Protein AF-A0A3N5QSE6-F1 (afdb_monomer_lite)

Foldseek 3Di:
DDDDDDDDDDDDDDDDPDDDDPPVVPPPDPVVPDDPPPPDDPVRVVVVVVPPPPPPVVVVVVVVVVVLVVVLVVLLVLLLVQLLLLLLLLLLLLVLLLFLLCQQLFNDPLLNCLSVVLLVVLLVLLLVVLLVCLVPDPLLQVLLVLLLQLLVLLLCLLVLSVVLNVCVVVDDPPDDPSVSSNVSSNSRRSRNSSSSSSNLNSSLSSSCVSDPDNVVSNVSSVVSSVNSNVCSNCCNLPPCCAPPNSLVSSLVSSLSSLVSSLVSNPPPPPSNCCSVCVSVVSVVLLVCLLDQALQNLLVVLLVVLCVVVVDDLDPVVVVVLVVQLVVCVVVVPPVSNVVSVVVVVVSVVVVVVSVVSSVVSSVVNVVSPVVCVSSVSYQDDPAWGWDQHSVHIWTWHWDDAPRDTWTFTDTSNDTDDTADPVCRVDDRDPVVVVVVVVVVVVQVVQFDKDKDADPDQDPDPCLQVQQDPQWDADRVRNMIIGGTDDDPVNVVSNVVSDDPPD

Radius of gyration: 41.84 Å; chains: 1; bounding box: 129×75×130 Å

Structure (mmCIF, N/CA/C/O backbone):
data_AF-A0A3N5QSE6-F1
#
_entry.id   AF-A0A3N5QSE6-F1
#
loop_
_atom_site.group_PDB
_atom_site.id
_atom_site.type_symbol
_atom_site.label_atom_id
_atom_site.label_alt_id
_atom_site.label_comp_id
_atom_site.label_asym_id
_atom_site.label_entity_id
_atom_site.label_seq_id
_atom_site.pdbx_PDB_ins_code
_atom_site.Cartn_x
_atom_site.Cartn_y
_atom_site.Cartn_z
_atom_site.occupancy
_atom_site.B_iso_or_equiv
_atom_site.auth_seq_id
_atom_site.auth_comp_id
_atom_site.auth_asym_id
_atom_site.auth_atom_id
_atom_site.pdbx_PDB_model_num
ATOM 1 N N . MET A 1 1 ? 66.262 17.463 -27.624 1.00 39.84 1 MET A N 1
ATOM 2 C CA . MET A 1 1 ? 66.529 16.613 -26.448 1.00 39.84 1 MET A CA 1
ATOM 3 C C . MET A 1 1 ? 65.336 16.752 -25.507 1.00 39.84 1 MET A C 1
ATOM 5 O O . MET A 1 1 ? 65.117 17.860 -25.044 1.00 39.84 1 MET A O 1
ATOM 9 N N . SER A 1 2 ? 64.504 15.746 -25.244 1.00 39.72 2 SER A N 1
ATOM 10 C CA . SER A 1 2 ? 64.454 14.387 -25.816 1.00 39.72 2 SER A CA 1
ATOM 11 C C . SER A 1 2 ? 63.151 13.674 -25.390 1.00 39.72 2 SER A C 1
ATOM 13 O O . SER A 1 2 ? 62.635 13.977 -24.319 1.00 39.72 2 SER A O 1
ATOM 15 N N . ASP A 1 3 ? 62.553 12.716 -26.110 1.00 41.38 3 ASP A N 1
ATOM 16 C CA . ASP A 1 3 ? 62.612 12.302 -27.533 1.00 41.38 3 ASP A CA 1
ATOM 17 C C . ASP A 1 3 ? 61.348 11.438 -27.845 1.00 41.38 3 ASP A C 1
ATOM 19 O O . ASP A 1 3 ? 60.659 11.027 -26.903 1.00 41.38 3 ASP A O 1
ATOM 23 N N . PRO A 1 4 ? 60.957 11.183 -29.117 1.00 46.50 4 PRO A N 1
ATOM 24 C CA . PRO A 1 4 ? 59.674 10.535 -29.425 1.00 46.50 4 PRO A CA 1
ATOM 25 C C . PRO A 1 4 ? 59.658 9.026 -29.113 1.00 46.50 4 PRO A C 1
ATOM 27 O O . PRO A 1 4 ? 60.618 8.304 -29.378 1.00 46.50 4 PRO A O 1
ATOM 30 N N . LYS A 1 5 ? 58.525 8.529 -28.592 1.00 44.81 5 LYS A N 1
ATOM 31 C CA . LYS A 1 5 ? 58.305 7.094 -28.321 1.00 44.81 5 LYS A CA 1
ATOM 32 C C . LYS A 1 5 ? 58.395 6.252 -29.610 1.00 44.81 5 LYS A C 1
ATOM 34 O O . LYS A 1 5 ? 57.848 6.673 -30.629 1.00 44.81 5 LYS A O 1
ATOM 39 N N . PRO A 1 6 ? 58.986 5.043 -29.565 1.00 43.66 6 PRO A N 1
ATOM 40 C CA . PRO A 1 6 ? 59.073 4.164 -30.729 1.00 43.66 6 PRO A CA 1
ATOM 41 C C . PRO A 1 6 ? 57.711 3.559 -31.101 1.00 43.66 6 PRO A C 1
ATOM 43 O O . PRO A 1 6 ? 56.907 3.208 -30.234 1.00 43.66 6 PRO A O 1
ATOM 46 N N . SER A 1 7 ? 57.475 3.390 -32.403 1.00 41.88 7 SER A N 1
ATOM 47 C CA . SER A 1 7 ? 56.316 2.670 -32.935 1.00 41.88 7 SER A CA 1
ATOM 48 C C . SER A 1 7 ? 56.419 1.175 -32.633 1.00 41.88 7 SER A C 1
ATOM 50 O O . SER A 1 7 ? 57.401 0.537 -33.014 1.00 41.88 7 SER A O 1
ATOM 52 N N . GLN A 1 8 ? 55.388 0.594 -32.019 1.00 43.91 8 GLN A N 1
ATOM 53 C CA . GLN A 1 8 ? 55.264 -0.860 -31.923 1.00 43.91 8 GLN A CA 1
ATOM 54 C C . GLN A 1 8 ? 54.813 -1.419 -33.277 1.00 43.91 8 GLN A C 1
ATOM 56 O O . GLN A 1 8 ? 53.689 -1.175 -33.714 1.00 43.91 8 GLN A O 1
ATOM 61 N N . SER A 1 9 ? 55.695 -2.158 -33.947 1.00 46.75 9 SER A N 1
ATOM 62 C CA . SER A 1 9 ? 55.334 -3.005 -35.083 1.00 46.75 9 SER A CA 1
ATOM 63 C C . SER A 1 9 ? 54.469 -4.189 -34.614 1.00 46.75 9 SER A C 1
ATOM 65 O O . SER A 1 9 ? 54.645 -4.668 -33.489 1.00 46.75 9 SER A O 1
ATOM 67 N N . PRO A 1 10 ? 53.523 -4.677 -35.440 1.00 48.22 10 PRO A N 1
ATOM 68 C CA . PRO A 1 10 ? 52.711 -5.839 -35.089 1.00 48.22 10 PRO A CA 1
ATOM 69 C C . PRO A 1 10 ? 53.579 -7.108 -34.971 1.00 48.22 10 PRO A C 1
ATOM 71 O O . PRO A 1 10 ? 54.617 -7.203 -35.633 1.00 48.22 10 PRO A O 1
ATOM 74 N N . PRO A 1 11 ? 53.171 -8.093 -34.148 1.00 51.19 11 PRO A N 1
ATOM 75 C CA . PRO A 1 11 ? 53.921 -9.333 -33.982 1.00 51.19 11 PRO A CA 1
ATOM 76 C C . PRO A 1 11 ? 53.969 -10.135 -35.295 1.00 51.19 11 PRO A C 1
ATOM 78 O O . PRO A 1 11 ? 53.001 -10.107 -36.061 1.00 51.19 11 PRO A O 1
ATOM 81 N N . PRO A 1 12 ? 55.062 -10.873 -35.563 1.00 50.38 12 PRO A N 1
ATOM 82 C CA . PRO A 1 12 ? 55.164 -11.702 -36.755 1.00 50.38 12 PRO A CA 1
ATOM 83 C C . PRO A 1 12 ? 54.136 -12.838 -36.719 1.00 50.38 12 PRO A C 1
ATOM 85 O O . PRO A 1 12 ? 53.950 -13.502 -35.698 1.00 50.38 12 PRO A O 1
ATOM 88 N N . THR A 1 13 ? 53.491 -13.082 -37.858 1.00 49.84 13 THR A N 1
ATOM 89 C CA . THR A 1 13 ? 52.605 -14.231 -38.061 1.00 49.84 13 THR A CA 1
ATOM 90 C C . THR A 1 13 ? 53.390 -15.530 -37.833 1.00 49.84 13 THR A C 1
ATOM 92 O O . THR A 1 13 ? 54.474 -15.668 -38.407 1.00 49.84 13 THR A O 1
ATOM 95 N N . PRO A 1 14 ? 52.887 -16.501 -37.046 1.00 45.59 14 PRO A N 1
ATOM 96 C CA . PRO A 1 14 ? 53.557 -17.788 -36.908 1.00 45.59 14 PRO A CA 1
ATOM 97 C C . PRO A 1 14 ? 53.593 -18.494 -38.268 1.00 45.59 14 PRO A C 1
ATOM 99 O O . PRO A 1 14 ? 52.551 -18.752 -38.872 1.00 45.59 14 PRO A O 1
ATOM 102 N N . GLN A 1 15 ? 54.797 -18.801 -38.755 1.00 49.00 15 GLN A N 1
ATOM 103 C CA . GLN A 1 15 ? 54.973 -19.648 -39.930 1.00 49.00 15 GLN A CA 1
ATOM 104 C C . GLN A 1 15 ? 54.554 -21.074 -39.560 1.00 49.00 15 GLN A C 1
ATOM 106 O O . GLN A 1 15 ? 55.178 -21.705 -38.708 1.00 49.00 15 GLN A O 1
ATOM 111 N N . SER A 1 16 ? 53.488 -21.577 -40.183 1.00 43.09 16 SER A N 1
ATOM 112 C CA . SER A 1 16 ? 53.079 -22.975 -40.054 1.00 43.09 16 SER A CA 1
ATOM 113 C C . SER A 1 16 ? 54.144 -23.877 -40.679 1.00 43.09 16 SER A C 1
ATOM 115 O O . SER A 1 16 ? 54.394 -23.783 -41.880 1.00 43.09 16 SER A O 1
ATOM 117 N N . SER A 1 17 ? 54.748 -24.754 -39.878 1.00 49.81 17 SER A N 1
ATOM 118 C CA . SER A 1 17 ? 55.766 -25.719 -40.316 1.00 49.81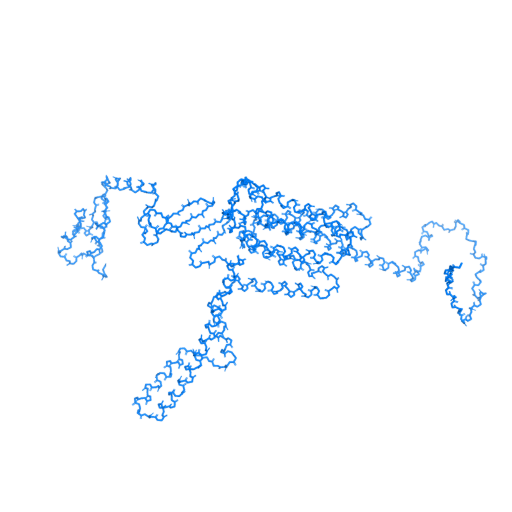 17 SER A CA 1
ATOM 119 C C . SER A 1 17 ? 55.188 -27.003 -40.928 1.00 49.81 17 SER A C 1
ATOM 121 O O . SER A 1 17 ? 55.932 -27.951 -41.168 1.00 49.81 17 SER A O 1
ATOM 123 N N . ASP A 1 18 ? 53.875 -27.057 -41.159 1.00 48.59 18 ASP A N 1
ATOM 124 C CA . ASP A 1 18 ? 53.234 -28.172 -41.852 1.00 48.59 18 ASP A CA 1
ATOM 125 C C . ASP A 1 18 ? 53.492 -28.068 -43.364 1.00 48.59 18 ASP A C 1
ATOM 127 O O . ASP A 1 18 ? 53.352 -26.979 -43.936 1.00 48.59 18 ASP A O 1
ATOM 131 N N . PRO A 1 19 ? 53.852 -29.171 -44.046 1.00 51.81 19 PRO A N 1
ATOM 132 C CA . PRO A 1 19 ? 54.042 -29.154 -45.489 1.00 51.81 19 PRO A CA 1
ATOM 133 C C . PRO A 1 19 ? 52.718 -28.804 -46.174 1.00 51.81 19 PRO A C 1
ATOM 135 O O . PRO A 1 19 ? 51.724 -29.516 -46.022 1.00 51.81 19 PRO A O 1
ATOM 138 N N . GLN A 1 20 ? 52.704 -27.720 -46.956 1.00 53.56 20 GLN A N 1
ATOM 139 C CA . GLN A 1 20 ? 51.555 -27.417 -47.806 1.00 53.56 20 GLN A CA 1
ATOM 140 C C . GLN A 1 20 ? 51.308 -28.610 -48.744 1.00 53.56 20 GLN A C 1
ATOM 142 O O . GLN A 1 20 ? 52.245 -29.037 -49.425 1.00 53.56 20 GLN A O 1
ATOM 147 N N . PRO A 1 21 ? 50.079 -29.159 -48.809 1.00 50.88 21 PRO A N 1
ATOM 148 C CA . PRO A 1 21 ? 49.764 -30.183 -49.793 1.00 50.88 21 PRO A CA 1
ATOM 149 C C . PRO A 1 21 ? 49.977 -29.599 -51.192 1.00 50.88 21 PRO A C 1
ATOM 151 O O . PRO A 1 21 ? 49.599 -28.455 -51.452 1.00 50.88 21 PRO A O 1
ATOM 154 N N . ALA A 1 22 ? 50.600 -30.377 -52.079 1.00 51.97 22 ALA A N 1
ATOM 155 C CA . ALA A 1 22 ? 50.935 -29.924 -53.423 1.00 51.97 22 ALA A CA 1
ATOM 156 C C . ALA A 1 22 ? 49.684 -29.383 -54.135 1.00 51.97 22 ALA A C 1
ATOM 158 O O . ALA A 1 22 ? 48.689 -30.098 -54.283 1.00 51.97 22 ALA A O 1
ATOM 159 N N . SER A 1 23 ? 49.750 -28.127 -54.592 1.00 52.69 23 SER A N 1
ATOM 160 C CA . SER A 1 23 ? 48.649 -27.407 -55.255 1.00 52.69 23 SER A CA 1
ATOM 161 C C . SER A 1 23 ? 48.040 -28.171 -56.430 1.00 52.69 23 SER A C 1
ATOM 163 O O . SER A 1 23 ? 46.868 -27.998 -56.762 1.00 52.69 23 SER A O 1
ATOM 165 N N . ASP A 1 24 ? 48.835 -29.047 -57.033 1.00 48.84 24 ASP A N 1
ATOM 166 C CA . ASP A 1 24 ? 48.536 -29.710 -58.291 1.00 48.84 24 ASP A CA 1
ATOM 167 C C . ASP A 1 24 ? 47.597 -30.916 -58.106 1.00 48.84 24 ASP A C 1
ATOM 169 O O . ASP A 1 24 ? 46.939 -31.328 -59.059 1.00 48.84 24 ASP A O 1
ATOM 173 N N . GLN A 1 25 ? 47.428 -31.430 -56.875 1.00 45.75 25 GLN A N 1
ATOM 174 C CA . GLN A 1 25 ? 46.405 -32.448 -56.574 1.00 45.75 25 GLN A CA 1
ATOM 175 C C . GLN A 1 25 ? 44.967 -31.902 -56.615 1.00 45.75 25 GLN A C 1
ATOM 177 O O . GLN A 1 25 ? 44.021 -32.686 -56.660 1.00 45.75 25 GLN A O 1
ATOM 182 N N . TYR A 1 26 ? 44.792 -30.576 -56.651 1.00 47.72 26 TYR A N 1
ATOM 183 C CA . TYR A 1 26 ? 43.496 -29.908 -56.817 1.00 47.72 26 TYR A CA 1
ATOM 184 C C . TYR A 1 26 ? 43.463 -29.011 -58.065 1.00 47.72 26 TYR A C 1
ATOM 186 O O . TYR A 1 26 ? 42.737 -28.015 -58.114 1.00 47.72 26 TYR A O 1
ATOM 194 N N . ALA A 1 27 ? 44.227 -29.375 -59.100 1.00 43.81 27 ALA A N 1
ATOM 195 C CA . ALA A 1 27 ? 44.160 -28.746 -60.413 1.00 43.81 27 ALA A CA 1
ATOM 196 C C . ALA A 1 27 ? 42.812 -29.048 -61.100 1.00 43.81 27 ALA A C 1
ATOM 198 O O . ALA A 1 27 ? 42.695 -29.956 -61.922 1.00 43.81 27 ALA A O 1
ATOM 199 N N . ILE A 1 28 ? 41.777 -28.266 -60.772 1.00 46.47 28 ILE A N 1
ATOM 200 C CA . ILE A 1 28 ? 40.503 -28.268 -61.502 1.00 46.47 28 ILE A CA 1
ATOM 201 C C . ILE A 1 28 ? 40.809 -27.900 -62.958 1.00 46.47 28 ILE A C 1
ATOM 203 O O . ILE A 1 28 ? 41.279 -26.790 -63.235 1.00 46.47 28 ILE A O 1
ATOM 207 N N . SER A 1 29 ? 40.548 -28.819 -63.889 1.00 41.47 29 SER A N 1
ATOM 208 C CA . SER A 1 29 ? 40.787 -28.584 -65.310 1.00 41.47 29 SER A CA 1
ATOM 209 C C . SER A 1 29 ? 39.996 -27.359 -65.780 1.00 41.47 29 SER A C 1
ATOM 211 O O . SER A 1 29 ? 38.781 -27.260 -65.602 1.00 41.47 29 SER A O 1
ATOM 213 N N . ARG A 1 30 ? 40.684 -26.389 -66.401 1.00 43.78 30 ARG A N 1
ATOM 214 C CA . ARG A 1 30 ? 40.038 -25.160 -66.909 1.00 43.78 30 ARG A CA 1
ATOM 215 C C . ARG A 1 30 ? 38.949 -25.440 -67.954 1.00 43.78 30 ARG A C 1
ATOM 217 O O . ARG A 1 30 ? 38.085 -24.593 -68.159 1.00 43.78 30 ARG A O 1
ATOM 224 N N . GLU A 1 31 ? 38.964 -26.623 -68.560 1.00 44.41 31 GLU A N 1
ATOM 225 C CA . GLU A 1 31 ? 37.984 -27.091 -69.542 1.00 44.41 31 GLU A CA 1
ATOM 226 C C . GLU A 1 31 ? 36.580 -27.311 -68.953 1.00 44.41 31 GLU A C 1
ATOM 228 O O . GLU A 1 31 ? 35.598 -27.196 -69.682 1.00 44.41 31 GLU A O 1
ATOM 233 N N . SER A 1 32 ? 36.432 -27.525 -67.637 1.00 43.84 32 SER A N 1
ATOM 234 C CA . SER A 1 32 ? 35.103 -27.703 -67.025 1.00 43.84 32 SER A CA 1
ATOM 235 C C . SER A 1 32 ? 34.324 -26.391 -66.825 1.00 43.84 32 SER A C 1
ATOM 237 O O . SER A 1 32 ? 33.212 -26.416 -66.296 1.00 43.84 32 SER A O 1
ATOM 239 N N . ARG A 1 33 ? 34.891 -25.232 -67.200 1.00 40.69 33 ARG A N 1
ATOM 240 C CA . ARG A 1 33 ? 34.294 -23.900 -66.975 1.00 40.69 33 ARG A CA 1
ATOM 241 C C . ARG A 1 33 ? 33.590 -23.318 -68.213 1.00 40.69 33 ARG A C 1
ATOM 243 O O . ARG A 1 33 ? 33.468 -22.103 -68.338 1.00 40.69 33 ARG A O 1
ATOM 250 N N . VAL A 1 34 ? 33.095 -24.179 -69.106 1.00 45.97 34 VAL A N 1
ATOM 251 C CA . VAL A 1 34 ? 32.201 -23.806 -70.219 1.00 45.97 34 VAL A CA 1
ATOM 252 C C . VAL A 1 34 ? 30.824 -24.443 -70.012 1.00 45.97 34 VAL A C 1
ATOM 254 O O . VAL A 1 34 ? 30.410 -25.361 -70.716 1.00 45.97 34 VAL A O 1
ATOM 257 N N . THR A 1 35 ? 30.083 -23.944 -69.023 1.00 49.81 35 THR A N 1
ATOM 258 C CA . THR A 1 35 ? 28.634 -24.166 -68.953 1.00 49.81 35 THR A CA 1
ATOM 259 C C . THR A 1 35 ? 27.957 -23.256 -69.973 1.00 49.81 35 THR A C 1
ATOM 261 O O . THR A 1 35 ? 27.868 -22.047 -69.761 1.00 49.81 35 THR A O 1
ATOM 264 N N . LEU A 1 36 ? 27.493 -23.832 -71.085 1.00 46.16 36 LEU A N 1
ATOM 265 C CA . LEU A 1 36 ? 26.649 -23.138 -72.062 1.00 46.16 36 LEU A CA 1
ATOM 266 C C . LEU A 1 36 ? 25.391 -22.589 -71.354 1.00 46.16 36 LEU A C 1
ATOM 268 O O . LEU A 1 36 ? 24.684 -23.380 -70.724 1.00 46.16 36 LEU A O 1
ATOM 272 N N . PRO A 1 37 ? 25.085 -21.280 -71.449 1.00 49.47 37 PRO A N 1
ATOM 273 C CA . PRO A 1 37 ? 24.045 -20.638 -70.637 1.00 49.47 37 PRO A CA 1
ATOM 274 C C . PRO A 1 37 ? 22.597 -21.001 -71.024 1.00 49.47 37 PRO A C 1
ATOM 276 O O . PRO A 1 37 ? 21.670 -20.516 -70.392 1.00 49.47 37 PRO A O 1
ATOM 279 N N . GLU A 1 38 ? 22.385 -21.852 -72.032 1.00 54.84 38 GLU A N 1
ATOM 280 C CA . GLU A 1 38 ? 21.054 -22.230 -72.541 1.00 54.84 38 GLU A CA 1
ATOM 281 C C . GLU A 1 38 ? 20.506 -23.561 -71.990 1.00 54.84 38 GLU A C 1
ATOM 283 O O . GLU A 1 38 ? 19.389 -23.943 -72.326 1.00 54.84 38 GLU A O 1
ATOM 288 N N . LYS A 1 39 ? 21.272 -24.313 -71.181 1.00 58.56 39 LYS A N 1
ATOM 289 C CA . LYS A 1 39 ? 20.913 -25.702 -70.814 1.00 58.56 39 LYS A CA 1
ATOM 290 C C . LYS A 1 39 ? 20.138 -25.901 -69.509 1.00 58.56 39 LYS A C 1
ATOM 292 O O . LYS A 1 39 ? 19.756 -27.035 -69.240 1.00 58.56 39 LYS A O 1
ATOM 297 N N . PHE A 1 40 ? 19.902 -24.852 -68.724 1.00 59.38 40 PHE A N 1
ATOM 298 C CA . PHE A 1 40 ? 19.140 -24.945 -67.476 1.00 59.38 40 PHE A CA 1
ATOM 299 C C . PHE A 1 40 ? 18.200 -23.753 -67.330 1.00 59.38 40 PHE A C 1
ATOM 301 O O . PHE A 1 40 ? 18.619 -22.603 -67.455 1.00 59.38 40 PHE A O 1
ATOM 308 N N . THR A 1 41 ? 16.937 -24.027 -67.026 1.00 73.81 41 THR A N 1
ATOM 309 C CA . THR A 1 41 ? 15.978 -23.005 -66.600 1.00 73.81 41 THR A CA 1
ATOM 310 C C . THR A 1 41 ? 16.289 -22.529 -65.176 1.00 73.81 41 THR A C 1
ATOM 312 O O . THR A 1 41 ? 16.849 -23.269 -64.366 1.00 73.81 41 THR A O 1
ATOM 315 N N . ASP A 1 42 ? 15.858 -21.315 -64.812 1.00 69.25 42 ASP A N 1
ATOM 316 C CA . ASP A 1 42 ? 16.012 -20.774 -63.446 1.00 69.25 42 ASP A CA 1
ATOM 317 C C . ASP A 1 42 ? 15.423 -21.688 -62.351 1.00 69.25 42 ASP A C 1
ATOM 319 O O . ASP A 1 42 ? 15.844 -21.635 -61.193 1.00 69.25 42 ASP A O 1
ATOM 323 N N . ALA A 1 43 ? 14.432 -22.515 -62.701 1.00 68.50 43 ALA A N 1
ATOM 324 C CA . ALA A 1 43 ? 13.836 -23.501 -61.806 1.00 68.50 43 ALA A CA 1
ATOM 325 C C . ALA A 1 43 ? 14.786 -24.683 -61.549 1.00 68.50 43 ALA A C 1
ATOM 327 O O . ALA A 1 43 ? 15.003 -25.048 -60.394 1.00 68.50 43 ALA A O 1
ATOM 328 N N . GLU A 1 44 ? 15.398 -25.232 -62.601 1.00 67.81 44 GLU A N 1
ATOM 329 C CA . GLU A 1 44 ? 16.397 -26.306 -62.501 1.00 67.81 44 GLU A CA 1
ATOM 330 C C . GLU A 1 44 ? 17.669 -25.817 -61.803 1.00 67.81 44 GLU A C 1
ATOM 332 O O . GLU A 1 44 ? 18.201 -26.511 -60.938 1.00 67.81 44 GLU A O 1
ATOM 337 N N . LEU A 1 45 ? 18.111 -24.589 -62.096 1.00 65.19 45 LEU A N 1
ATOM 338 C CA . LEU A 1 45 ? 19.266 -23.987 -61.430 1.00 65.19 45 LEU A CA 1
ATOM 339 C C . LEU A 1 45 ? 19.018 -23.821 -59.921 1.00 65.19 45 LEU A C 1
ATOM 341 O O . LEU A 1 45 ? 19.888 -24.139 -59.110 1.00 65.19 45 LEU A O 1
ATOM 345 N N . LYS A 1 46 ? 17.814 -23.380 -59.523 1.00 67.69 46 LYS A N 1
ATOM 346 C CA . LYS A 1 46 ? 17.411 -23.312 -58.107 1.00 67.69 46 LYS A CA 1
ATOM 347 C C . LYS A 1 46 ? 17.327 -24.687 -57.452 1.00 67.69 46 LYS A C 1
ATOM 349 O O . LYS A 1 46 ? 17.766 -24.800 -56.312 1.00 67.69 46 LYS A O 1
ATOM 354 N N . ALA A 1 47 ? 16.807 -25.699 -58.150 1.00 67.50 47 ALA A N 1
ATOM 355 C CA . ALA A 1 47 ? 16.746 -27.071 -57.646 1.00 67.50 47 ALA A CA 1
ATOM 356 C C . ALA A 1 47 ? 18.156 -27.638 -57.392 1.00 67.50 47 ALA A C 1
ATOM 358 O O . ALA A 1 47 ? 18.452 -28.089 -56.287 1.00 67.50 47 ALA A O 1
ATOM 359 N N . MET A 1 48 ? 19.068 -27.489 -58.360 1.00 64.88 48 MET A N 1
ATOM 360 C CA . MET A 1 48 ? 20.471 -27.893 -58.209 1.00 64.88 48 MET A CA 1
ATOM 361 C C . MET A 1 48 ? 21.183 -27.146 -57.074 1.00 64.88 48 MET A C 1
ATOM 363 O O . MET A 1 48 ? 21.949 -27.753 -56.330 1.00 64.88 48 MET A O 1
ATOM 367 N N . ILE A 1 49 ? 20.915 -25.847 -56.897 1.00 64.75 49 ILE A N 1
ATOM 368 C CA . ILE A 1 49 ? 21.461 -25.063 -55.777 1.00 64.75 49 ILE A CA 1
ATOM 369 C C . ILE A 1 49 ? 20.869 -25.512 -54.428 1.00 64.75 49 ILE A C 1
ATOM 371 O O . ILE A 1 49 ? 21.585 -25.481 -53.427 1.00 64.75 49 ILE A O 1
ATOM 375 N N . SER A 1 50 ? 19.603 -25.945 -54.370 1.00 63.25 50 SER A N 1
ATOM 376 C CA . SER A 1 50 ? 19.002 -26.473 -53.134 1.00 63.25 50 SER A CA 1
ATOM 377 C C . SER A 1 50 ? 19.461 -27.887 -52.767 1.00 63.25 50 SER A C 1
ATOM 379 O O . SER A 1 50 ? 19.474 -28.207 -51.579 1.00 63.25 50 SER A O 1
ATOM 381 N N . ASP A 1 51 ? 19.872 -28.693 -53.749 1.00 62.84 51 ASP A N 1
ATOM 382 C CA . ASP A 1 51 ? 20.395 -30.050 -53.533 1.00 62.84 51 ASP A CA 1
ATOM 383 C C . ASP A 1 51 ? 21.876 -30.069 -53.110 1.00 62.84 51 ASP A C 1
ATOM 385 O O . ASP A 1 51 ? 22.373 -31.094 -52.636 1.00 62.84 51 ASP A O 1
ATOM 389 N N . VAL A 1 52 ? 22.598 -28.944 -53.215 1.00 65.06 52 VAL A N 1
ATOM 390 C CA . VAL A 1 52 ? 23.952 -28.827 -52.650 1.00 65.06 52 VAL A CA 1
ATOM 391 C C . VAL A 1 52 ? 23.868 -28.830 -51.115 1.00 65.06 52 VAL A C 1
ATOM 393 O O . VAL A 1 52 ? 23.247 -27.932 -50.537 1.00 65.06 52 VAL A O 1
ATOM 396 N N . PRO A 1 53 ? 24.531 -29.773 -50.410 1.00 60.59 53 PRO A N 1
ATOM 397 C CA . PRO A 1 53 ? 24.544 -29.780 -48.952 1.00 60.59 53 PRO A CA 1
ATOM 398 C C . PRO A 1 53 ? 25.121 -28.468 -48.413 1.00 60.59 53 PRO A C 1
ATOM 400 O O . PRO A 1 53 ? 26.270 -28.128 -48.703 1.00 60.59 53 PRO A O 1
ATOM 403 N N . MET A 1 54 ? 24.337 -27.730 -47.615 1.00 64.00 54 MET A N 1
ATOM 404 C CA . MET A 1 54 ? 24.796 -26.460 -47.043 1.00 64.00 54 MET A CA 1
ATOM 405 C C . MET A 1 54 ? 26.125 -26.659 -46.298 1.00 64.00 54 MET A C 1
ATOM 407 O O . MET A 1 54 ? 26.200 -27.535 -45.428 1.00 64.00 54 MET A O 1
ATOM 411 N N . PRO A 1 55 ? 27.155 -25.833 -46.562 1.00 71.12 55 PRO A N 1
ATOM 412 C CA . PRO A 1 55 ? 28.422 -25.953 -45.859 1.00 71.12 55 PRO A CA 1
ATOM 413 C C . PRO A 1 55 ? 28.207 -25.786 -44.350 1.00 71.12 55 PRO A C 1
ATOM 415 O O . PRO A 1 55 ? 27.418 -24.953 -43.896 1.00 71.12 55 PRO A O 1
ATOM 418 N N . VAL A 1 56 ? 28.926 -26.583 -43.552 1.00 67.44 56 VAL A N 1
ATOM 419 C CA . VAL A 1 56 ? 28.722 -26.690 -42.092 1.00 67.44 56 VAL A CA 1
ATOM 420 C C . VAL A 1 56 ? 28.827 -25.327 -41.391 1.00 67.44 56 VAL A C 1
ATOM 422 O O . VAL A 1 56 ? 28.117 -25.073 -40.419 1.00 67.44 56 VAL A O 1
ATOM 425 N N . SER A 1 57 ? 29.655 -24.418 -41.914 1.00 69.56 57 SER A N 1
ATOM 426 C CA . SER A 1 57 ? 29.759 -23.023 -41.471 1.00 69.56 57 SER A CA 1
ATOM 427 C C . SER A 1 57 ? 28.450 -22.242 -41.636 1.00 69.56 57 SER A C 1
ATOM 429 O O . SER A 1 57 ? 28.029 -21.556 -40.706 1.00 69.56 57 SER A O 1
ATOM 431 N N . GLU A 1 58 ? 27.772 -22.372 -42.776 1.00 71.19 58 GLU A N 1
ATOM 432 C CA . GLU A 1 58 ? 26.515 -21.682 -43.072 1.00 71.19 58 GLU A CA 1
ATOM 433 C C . GLU A 1 58 ? 25.334 -22.311 -42.319 1.00 71.19 58 GLU A C 1
ATOM 435 O O . GLU A 1 58 ? 24.492 -21.592 -41.777 1.00 71.19 58 GLU A O 1
ATOM 440 N N . ALA A 1 59 ? 25.306 -23.641 -42.187 1.00 68.25 59 ALA A N 1
ATOM 441 C CA . ALA A 1 59 ? 24.334 -24.337 -41.344 1.00 68.25 59 ALA A CA 1
ATOM 442 C C . ALA A 1 59 ? 24.464 -23.911 -39.866 1.00 68.25 59 ALA A C 1
ATOM 444 O O . ALA A 1 59 ? 23.468 -23.572 -39.219 1.00 68.25 59 ALA A O 1
ATOM 445 N N . ARG A 1 60 ? 25.698 -23.834 -39.345 1.00 66.12 60 ARG A N 1
ATOM 446 C CA . ARG A 1 60 ? 25.992 -23.363 -37.982 1.00 66.12 60 ARG A CA 1
ATOM 447 C C . ARG A 1 60 ? 25.676 -21.873 -37.808 1.00 66.12 60 ARG A C 1
ATOM 449 O O . ARG A 1 60 ? 25.120 -21.494 -36.778 1.00 66.12 60 ARG A O 1
ATOM 456 N N . ALA A 1 61 ? 25.935 -21.039 -38.816 1.00 67.06 61 ALA A N 1
ATOM 457 C CA . ALA A 1 61 ? 25.545 -19.628 -38.816 1.00 67.06 61 ALA A CA 1
ATOM 458 C C . ALA A 1 61 ? 24.015 -19.450 -38.800 1.00 67.06 61 ALA A C 1
ATOM 460 O O . ALA A 1 61 ? 23.501 -18.677 -37.991 1.00 67.06 61 ALA A O 1
ATOM 461 N N . LYS A 1 62 ? 23.268 -20.208 -39.616 1.00 68.38 62 LYS A N 1
ATOM 462 C CA . LYS A 1 62 ? 21.791 -20.218 -39.611 1.00 68.38 62 LYS A CA 1
ATOM 463 C C . LYS A 1 62 ? 21.233 -20.718 -38.271 1.00 68.38 62 LYS A C 1
ATOM 465 O O . LYS A 1 62 ? 20.273 -20.134 -37.765 1.00 68.38 62 LYS A O 1
ATOM 470 N N . ALA A 1 63 ? 21.858 -21.724 -37.653 1.00 64.12 63 ALA A N 1
ATOM 471 C CA . ALA A 1 63 ? 21.491 -22.209 -36.321 1.00 64.12 63 ALA A CA 1
ATOM 472 C C . ALA A 1 63 ? 21.721 -21.149 -35.224 1.00 64.12 63 ALA A C 1
ATOM 474 O O . ALA A 1 63 ? 20.789 -20.844 -34.478 1.00 64.12 63 ALA A O 1
ATOM 475 N N . HIS A 1 64 ? 22.903 -20.520 -35.167 1.00 63.53 64 HIS A N 1
ATOM 476 C CA . HIS A 1 64 ? 23.182 -19.433 -34.217 1.00 63.53 64 HIS A CA 1
ATOM 477 C C . HIS A 1 64 ? 22.289 -18.205 -34.453 1.00 63.53 64 HIS A C 1
ATOM 479 O O . HIS A 1 64 ? 21.764 -17.642 -33.495 1.00 63.53 64 HIS A O 1
ATOM 485 N N . ALA A 1 65 ? 22.036 -17.821 -35.709 1.00 66.62 65 ALA A N 1
ATOM 486 C CA . ALA A 1 65 ? 21.124 -16.726 -36.040 1.00 66.62 65 ALA A CA 1
ATOM 487 C C . ALA A 1 65 ? 19.679 -17.028 -35.602 1.00 66.62 65 ALA A C 1
ATOM 489 O O . ALA A 1 65 ? 18.987 -16.144 -35.093 1.00 66.62 65 ALA A O 1
ATOM 490 N N . ARG A 1 66 ? 19.221 -18.280 -35.745 1.00 62.72 66 ARG A N 1
ATOM 491 C CA . ARG A 1 66 ? 17.924 -18.724 -35.218 1.00 62.72 66 ARG A CA 1
ATOM 492 C C . ARG A 1 66 ? 17.910 -18.673 -33.688 1.00 62.72 66 ARG A C 1
ATOM 494 O O . ARG A 1 66 ? 16.981 -18.097 -33.133 1.00 62.72 66 ARG A O 1
ATOM 501 N N . GLN A 1 67 ? 18.939 -19.183 -33.012 1.00 69.06 67 GLN A N 1
ATOM 502 C CA . GLN A 1 67 ? 19.035 -19.155 -31.548 1.00 69.06 67 GLN A CA 1
ATOM 503 C C . GLN A 1 67 ? 19.064 -17.721 -30.983 1.00 69.06 67 GLN A C 1
ATOM 505 O O . GLN A 1 67 ? 18.343 -17.440 -30.027 1.00 69.06 67 GLN A O 1
ATOM 510 N N . SER A 1 68 ? 19.800 -16.796 -31.616 1.00 70.56 68 SER A N 1
ATOM 511 C CA . SER A 1 68 ? 19.798 -15.367 -31.259 1.00 70.56 68 SER A CA 1
ATOM 512 C C . SER A 1 68 ? 18.403 -14.762 -31.385 1.00 70.56 68 SER A C 1
ATOM 514 O O . SER A 1 68 ? 17.899 -14.196 -30.423 1.00 70.56 68 SER A O 1
ATOM 516 N N . ARG A 1 69 ? 17.723 -14.959 -32.526 1.00 72.88 69 ARG A N 1
ATOM 517 C CA . ARG A 1 69 ? 16.372 -14.413 -32.752 1.00 72.88 69 ARG A CA 1
ATOM 518 C C . ARG A 1 69 ? 15.351 -14.885 -31.713 1.00 72.88 69 ARG A C 1
ATOM 520 O O . ARG A 1 69 ? 14.462 -14.116 -31.362 1.00 72.88 69 ARG A O 1
ATOM 527 N N . TRP A 1 70 ? 15.473 -16.121 -31.226 1.00 74.75 70 TRP A N 1
ATOM 528 C CA . TRP A 1 70 ? 14.637 -16.627 -30.133 1.00 74.75 70 TRP A CA 1
ATOM 529 C C . TRP A 1 70 ? 14.999 -15.987 -28.784 1.00 74.75 70 TRP A C 1
ATOM 531 O O . TRP A 1 70 ? 14.099 -15.604 -28.043 1.00 74.75 70 TRP A O 1
ATOM 541 N N . ALA A 1 71 ? 16.286 -15.808 -28.474 1.00 78.56 71 ALA A N 1
ATOM 542 C CA . ALA A 1 71 ? 16.713 -15.113 -27.257 1.00 78.56 71 ALA A CA 1
ATOM 543 C C . ALA A 1 71 ? 16.260 -13.640 -27.236 1.00 78.56 71 ALA A C 1
ATOM 545 O O . ALA A 1 71 ? 15.756 -13.163 -26.220 1.00 78.56 71 ALA A O 1
ATOM 546 N N . ASP A 1 72 ? 16.374 -12.934 -28.362 1.00 81.31 72 ASP A N 1
ATOM 547 C CA . ASP A 1 72 ? 15.962 -11.532 -28.488 1.00 81.31 72 ASP A CA 1
ATOM 548 C C . ASP A 1 72 ? 14.435 -11.369 -28.368 1.00 81.31 72 ASP A C 1
ATOM 550 O O . ASP A 1 72 ? 13.963 -10.413 -27.753 1.00 81.31 72 ASP A O 1
ATOM 554 N N . PHE A 1 73 ? 13.653 -12.336 -28.863 1.00 83.25 73 PHE A N 1
ATOM 555 C CA . PHE A 1 73 ? 12.198 -12.384 -28.672 1.00 83.25 73 PHE A CA 1
ATOM 556 C C . PHE A 1 73 ? 11.805 -12.497 -27.189 1.00 83.25 73 PHE A C 1
ATOM 558 O O . PHE A 1 73 ? 10.965 -11.728 -26.719 1.00 83.25 73 PHE A O 1
ATOM 565 N N . TRP A 1 74 ? 12.454 -13.386 -26.428 1.00 85.06 74 TRP A N 1
ATOM 566 C CA . TRP A 1 74 ? 12.217 -13.508 -24.983 1.00 85.06 74 TRP A CA 1
ATOM 567 C C . TRP A 1 74 ? 12.625 -12.254 -24.202 1.00 85.06 74 TRP A C 1
ATOM 569 O O . TRP A 1 74 ? 11.922 -11.868 -23.270 1.00 85.06 74 TRP A O 1
ATOM 579 N N . VAL A 1 75 ? 13.710 -11.578 -24.597 1.00 86.31 75 VAL A N 1
ATOM 580 C CA . VAL A 1 75 ? 14.113 -10.299 -23.983 1.00 86.31 75 VAL A CA 1
ATOM 581 C C . VAL A 1 75 ? 13.071 -9.208 -24.243 1.00 86.31 75 VAL A C 1
ATOM 583 O O . VAL A 1 75 ? 12.709 -8.494 -23.314 1.00 86.31 75 VAL A O 1
ATOM 586 N N . LEU A 1 76 ? 12.529 -9.113 -25.462 1.00 87.94 76 LEU A N 1
ATOM 587 C CA . LEU A 1 76 ? 11.468 -8.152 -25.792 1.00 87.94 76 LEU A CA 1
ATOM 588 C C . LEU A 1 76 ? 10.169 -8.418 -25.011 1.00 87.94 76 LEU A C 1
ATOM 590 O O . LEU A 1 76 ? 9.546 -7.471 -24.533 1.00 87.94 76 LEU A O 1
ATOM 594 N N . ILE A 1 77 ? 9.786 -9.686 -24.821 1.00 90.38 77 ILE A N 1
ATOM 595 C CA . ILE A 1 77 ? 8.663 -10.060 -23.941 1.00 90.38 77 ILE A CA 1
ATOM 596 C C . ILE A 1 77 ? 8.953 -9.660 -22.489 1.00 90.38 77 ILE A C 1
ATOM 598 O O . ILE A 1 77 ? 8.087 -9.079 -21.836 1.00 90.38 77 ILE A O 1
ATOM 602 N N . GLY A 1 78 ? 10.171 -9.911 -21.999 1.00 91.19 78 GLY A N 1
ATOM 603 C CA . GLY A 1 78 ? 10.602 -9.496 -20.663 1.00 91.19 78 GLY A CA 1
ATOM 604 C C . GLY A 1 78 ? 10.508 -7.982 -20.455 1.00 91.19 78 GLY A C 1
ATOM 605 O O . GLY A 1 78 ? 9.975 -7.543 -19.441 1.00 91.19 78 GLY A O 1
ATOM 606 N N . CYS A 1 79 ? 10.943 -7.183 -21.434 1.00 93.00 79 CYS A N 1
ATOM 607 C CA . CYS A 1 79 ? 10.798 -5.726 -21.412 1.00 93.00 79 CYS A CA 1
ATOM 608 C C . CYS A 1 79 ? 9.326 -5.285 -21.344 1.00 93.00 79 CYS A C 1
ATOM 610 O O . CYS A 1 79 ? 8.981 -4.449 -20.512 1.00 93.00 79 CYS A O 1
ATOM 612 N N . ASN A 1 80 ? 8.451 -5.870 -22.168 1.00 94.69 80 ASN A N 1
ATOM 613 C CA . ASN A 1 80 ? 7.018 -5.558 -22.146 1.00 94.69 80 ASN A CA 1
ATOM 614 C C . ASN A 1 80 ? 6.381 -5.894 -20.784 1.00 94.69 80 ASN A C 1
ATOM 616 O O . ASN A 1 80 ? 5.634 -5.082 -20.242 1.00 94.69 80 ASN A O 1
ATOM 620 N N . LEU A 1 81 ? 6.712 -7.058 -20.208 1.00 95.38 81 LEU A N 1
ATOM 621 C CA . LEU A 1 81 ? 6.217 -7.486 -18.896 1.00 95.38 81 LEU A CA 1
ATOM 622 C C . LEU A 1 81 ? 6.721 -6.577 -17.764 1.00 95.38 81 LEU A C 1
ATOM 624 O O . LEU A 1 81 ? 5.948 -6.220 -16.880 1.00 95.38 81 LEU A O 1
ATOM 628 N N . VAL A 1 82 ? 7.995 -6.175 -17.802 1.00 95.25 82 VAL A N 1
ATOM 629 C CA . VAL A 1 82 ? 8.581 -5.227 -16.841 1.00 95.25 82 VAL A CA 1
ATOM 630 C C . VAL A 1 82 ? 7.822 -3.904 -16.843 1.00 95.25 82 VAL A C 1
ATOM 632 O O . VAL A 1 82 ? 7.440 -3.429 -15.773 1.00 95.25 82 VAL A O 1
ATOM 635 N N . VAL A 1 83 ? 7.565 -3.333 -18.025 1.00 96.38 83 VAL A N 1
ATOM 636 C CA . VAL A 1 83 ? 6.837 -2.062 -18.129 1.00 96.38 83 VAL A CA 1
ATOM 637 C C . VAL A 1 83 ? 5.390 -2.235 -17.676 1.00 96.38 83 VAL A C 1
ATOM 639 O O . VAL A 1 83 ? 4.952 -1.470 -16.822 1.00 96.38 83 VAL A O 1
ATOM 642 N N . PHE A 1 84 ? 4.695 -3.285 -18.129 1.00 97.75 84 PHE A N 1
ATOM 643 C CA . PHE A 1 84 ? 3.333 -3.613 -17.692 1.00 97.75 84 PHE A CA 1
ATOM 644 C C . PHE A 1 84 ? 3.209 -3.685 -16.161 1.00 97.75 84 PHE A C 1
ATOM 646 O O . PHE A 1 84 ? 2.391 -2.969 -15.585 1.00 97.75 84 PHE A O 1
ATOM 653 N N . VAL A 1 85 ? 4.052 -4.480 -15.487 1.00 96.94 85 VAL A N 1
ATOM 654 C CA . VAL A 1 85 ? 4.016 -4.613 -14.018 1.00 96.94 85 VAL A CA 1
ATOM 655 C C . VAL A 1 85 ? 4.369 -3.290 -13.335 1.00 96.94 85 VAL A C 1
ATOM 657 O O . VAL A 1 85 ? 3.696 -2.906 -12.382 1.00 96.94 85 VAL A O 1
ATOM 660 N N . SER A 1 86 ? 5.364 -2.545 -13.833 1.00 96.56 86 SER A N 1
ATOM 661 C CA . SER A 1 86 ? 5.698 -1.234 -13.258 1.00 96.56 86 SER A CA 1
ATOM 662 C C . SER A 1 86 ? 4.545 -0.228 -13.381 1.00 96.56 86 SER A C 1
ATOM 664 O O . SER A 1 86 ? 4.263 0.484 -12.422 1.00 96.56 86 SER A O 1
ATOM 666 N N . SER A 1 87 ? 3.818 -0.225 -14.502 1.00 97.44 87 SER A N 1
ATOM 667 C CA . SER A 1 87 ? 2.655 0.638 -14.732 1.00 97.44 87 SER A CA 1
ATOM 668 C C . SER A 1 87 ? 1.441 0.247 -13.887 1.00 97.44 87 SER A C 1
ATOM 670 O O . SER A 1 87 ? 0.748 1.143 -13.401 1.00 97.44 87 SER A O 1
ATOM 672 N N . VAL A 1 88 ? 1.224 -1.054 -13.641 1.00 97.94 88 VAL A N 1
ATOM 673 C CA . VAL A 1 88 ? 0.258 -1.529 -12.631 1.00 97.94 88 VAL A CA 1
ATOM 674 C C . VAL A 1 88 ? 0.619 -0.937 -11.266 1.00 97.94 88 VAL A C 1
ATOM 676 O O . VAL A 1 88 ? -0.216 -0.281 -10.649 1.00 97.94 88 VAL A O 1
ATOM 679 N N . CYS A 1 89 ? 1.870 -1.098 -10.816 1.00 97.19 89 CYS A N 1
ATOM 680 C CA . CYS A 1 89 ? 2.321 -0.585 -9.519 1.00 97.19 89 CYS A CA 1
ATOM 681 C C . CYS A 1 89 ? 2.187 0.943 -9.396 1.00 97.19 89 CYS A C 1
ATOM 683 O O . CYS A 1 89 ? 1.778 1.419 -8.340 1.00 97.19 89 CYS A O 1
ATOM 685 N N . ILE A 1 90 ? 2.489 1.709 -10.452 1.00 96.88 90 ILE A N 1
ATOM 686 C CA . ILE A 1 90 ? 2.339 3.176 -10.454 1.00 96.88 90 ILE A CA 1
ATOM 687 C C . ILE A 1 90 ? 0.876 3.576 -10.215 1.00 96.88 90 ILE A C 1
ATOM 689 O O . ILE A 1 90 ? 0.614 4.350 -9.298 1.00 96.88 90 ILE A O 1
ATOM 693 N N . MET A 1 91 ? -0.079 3.030 -10.981 1.00 96.62 91 MET A N 1
ATOM 694 C CA . MET A 1 91 ? -1.502 3.386 -10.819 1.00 96.62 91 MET A CA 1
ATOM 695 C C . MET A 1 91 ? -2.085 2.905 -9.490 1.00 96.62 91 MET A C 1
ATOM 697 O O . MET A 1 91 ? -2.889 3.608 -8.882 1.00 96.62 91 MET A O 1
ATOM 701 N N . VAL A 1 92 ? -1.654 1.736 -9.006 1.00 96.62 92 VAL A N 1
ATOM 702 C CA . VAL A 1 92 ? -2.045 1.229 -7.684 1.00 96.62 92 VAL A CA 1
ATOM 703 C C . VAL A 1 92 ? -1.583 2.191 -6.580 1.00 96.62 92 VAL A C 1
ATOM 705 O O . VAL A 1 92 ? -2.386 2.554 -5.722 1.00 96.62 92 VAL A O 1
ATOM 708 N N . VAL A 1 93 ? -0.328 2.661 -6.619 1.00 95.88 93 VAL A N 1
ATOM 709 C CA . VAL A 1 93 ? 0.193 3.645 -5.650 1.00 95.88 93 VAL A CA 1
ATOM 710 C C . VAL A 1 93 ? -0.515 4.996 -5.776 1.00 95.88 93 VAL A C 1
ATOM 712 O O . VAL A 1 93 ? -0.844 5.585 -4.750 1.00 95.88 93 VAL A O 1
ATOM 715 N N . GLU A 1 94 ? -0.794 5.478 -6.990 1.00 95.69 94 GLU A N 1
ATOM 716 C CA . GLU A 1 94 ? -1.487 6.758 -7.216 1.00 95.69 94 GLU A CA 1
ATOM 717 C C . GLU A 1 94 ? -2.926 6.754 -6.675 1.00 95.69 94 GLU A C 1
ATOM 719 O O . GLU A 1 94 ? -3.332 7.691 -5.984 1.00 95.69 94 GLU A O 1
ATOM 724 N N . LEU A 1 95 ? -3.687 5.679 -6.900 1.00 93.12 95 LEU A N 1
ATOM 725 C CA . LEU A 1 95 ? -5.035 5.544 -6.337 1.00 93.12 95 LEU A CA 1
ATOM 726 C C . LEU A 1 95 ? -5.014 5.355 -4.815 1.00 93.12 95 LEU A C 1
ATOM 728 O O . LEU A 1 95 ? -5.858 5.913 -4.116 1.00 93.12 95 LEU A O 1
ATOM 732 N N . CYS A 1 96 ? -4.027 4.636 -4.278 1.00 92.00 96 CYS A N 1
ATOM 733 C CA . CYS A 1 96 ? -3.831 4.544 -2.831 1.00 92.00 96 CYS A CA 1
ATOM 734 C C . CYS A 1 96 ? -3.437 5.895 -2.205 1.00 92.00 96 CYS A C 1
ATOM 736 O O . CYS A 1 96 ? -3.801 6.175 -1.061 1.00 92.00 96 CYS A O 1
ATOM 738 N N . ALA A 1 97 ? -2.724 6.753 -2.940 1.00 93.12 97 ALA A N 1
ATOM 739 C CA . ALA A 1 97 ? -2.299 8.061 -2.455 1.00 93.12 97 ALA A CA 1
ATOM 740 C C . ALA A 1 97 ? -3.484 8.977 -2.129 1.00 93.12 97 ALA A C 1
ATOM 742 O O . ALA A 1 97 ? -3.469 9.636 -1.088 1.00 93.12 97 ALA A O 1
ATOM 743 N N . SER A 1 98 ? -4.534 8.987 -2.959 1.00 88.25 98 SER A N 1
ATOM 744 C CA . SER A 1 98 ? -5.724 9.807 -2.692 1.00 88.25 98 SER A CA 1
ATOM 745 C C . SER A 1 98 ? -6.386 9.429 -1.361 1.00 88.25 98 SER A C 1
ATOM 747 O O . SER A 1 98 ? -6.663 10.317 -0.555 1.00 88.25 98 SER A O 1
ATOM 749 N N . ARG A 1 99 ? -6.543 8.127 -1.075 1.00 85.94 99 ARG A N 1
ATOM 750 C CA . ARG A 1 99 ? -7.116 7.621 0.187 1.00 85.94 99 ARG A CA 1
ATOM 751 C C . ARG A 1 99 ? -6.223 7.857 1.403 1.00 85.94 99 ARG A C 1
ATOM 753 O O . ARG A 1 99 ? -6.710 8.367 2.414 1.00 85.94 99 ARG A O 1
ATOM 760 N N . LEU A 1 100 ? -4.926 7.549 1.308 1.00 87.38 100 LEU A N 1
ATOM 761 C CA . LEU A 1 100 ? -3.981 7.744 2.417 1.00 87.38 100 LEU A CA 1
ATOM 762 C C . LEU A 1 100 ? -3.946 9.199 2.886 1.00 87.38 100 LEU A C 1
ATOM 764 O O . LEU A 1 100 ? -4.021 9.451 4.087 1.00 87.38 100 LEU A O 1
ATOM 768 N N . ILE A 1 101 ? -3.905 10.147 1.948 1.00 90.00 101 ILE A N 1
ATOM 769 C CA . ILE A 1 101 ? -3.892 11.578 2.258 1.00 90.00 101 ILE A CA 1
ATOM 770 C C . ILE A 1 101 ? -5.272 12.056 2.749 1.00 90.00 101 ILE A C 1
ATOM 772 O O . ILE A 1 101 ? -5.358 12.822 3.712 1.00 90.00 101 ILE A O 1
ATOM 776 N N . ALA A 1 102 ? -6.366 11.597 2.131 1.00 83.62 102 ALA A N 1
ATOM 777 C CA . ALA A 1 102 ? -7.724 11.994 2.513 1.00 83.62 102 ALA A CA 1
ATOM 778 C C . ALA A 1 102 ? -8.081 11.620 3.967 1.00 83.62 102 ALA A C 1
ATOM 780 O O . ALA A 1 102 ? -8.886 12.317 4.590 1.00 83.62 102 ALA A O 1
ATOM 781 N N . SER A 1 103 ? -7.440 10.593 4.538 1.00 81.38 103 SER A N 1
ATOM 782 C CA . SER A 1 103 ? -7.639 10.196 5.941 1.00 81.38 103 SER A CA 1
ATOM 783 C C . SER A 1 103 ? -7.321 11.299 6.968 1.00 81.38 103 SER A C 1
ATOM 785 O O . SER A 1 103 ? -7.955 11.319 8.019 1.00 81.38 103 SER A O 1
ATOM 787 N N . TYR A 1 104 ? -6.419 12.247 6.659 1.00 80.75 104 TYR A N 1
ATOM 788 C CA . TYR A 1 104 ? -6.029 13.343 7.571 1.00 80.75 104 TYR A CA 1
ATOM 789 C C . TYR A 1 104 ? -5.987 14.756 6.938 1.00 80.75 104 TYR A C 1
ATOM 791 O O . TYR A 1 104 ? -5.756 15.741 7.641 1.00 80.75 104 TYR A O 1
ATOM 799 N N . LEU A 1 105 ? -6.217 14.894 5.625 1.00 83.25 105 LEU A N 1
ATOM 800 C CA . LEU A 1 105 ? -6.420 16.195 4.952 1.00 83.25 105 LEU A CA 1
ATOM 801 C C . LEU A 1 105 ? -7.831 16.368 4.363 1.00 83.25 105 LEU A C 1
ATOM 803 O O . LEU A 1 105 ? -8.157 17.451 3.876 1.00 83.25 105 LEU A O 1
ATOM 807 N N . GLY A 1 106 ? -8.663 15.323 4.400 1.00 78.44 106 GLY A N 1
ATOM 808 C CA . GLY A 1 106 ? -9.980 15.301 3.766 1.00 78.44 106 GLY A CA 1
ATOM 809 C C . GLY A 1 106 ? -9.926 15.131 2.240 1.00 78.44 106 GLY A C 1
ATOM 810 O O . GLY A 1 106 ? -8.944 15.479 1.573 1.00 78.44 106 GLY A O 1
ATOM 811 N N . SER A 1 107 ? -11.009 14.614 1.658 1.00 79.56 107 SER A N 1
ATOM 812 C CA . SER A 1 107 ? -11.191 14.562 0.202 1.00 79.56 107 SER A CA 1
ATOM 813 C C . SER A 1 107 ? -11.656 15.921 -0.329 1.00 79.56 107 SER A C 1
ATOM 815 O O . SER A 1 107 ? -12.848 16.195 -0.444 1.00 79.56 107 SER A O 1
ATOM 817 N N . SER A 1 108 ? -10.696 16.786 -0.661 1.00 85.50 108 SER A N 1
ATOM 818 C CA . SER A 1 108 ? -10.937 18.092 -1.285 1.00 85.50 108 SER A CA 1
ATOM 819 C C . SER A 1 108 ? -10.389 18.144 -2.713 1.00 85.50 108 SER A C 1
ATOM 821 O O . SER A 1 108 ? -9.484 17.383 -3.067 1.00 85.50 108 SER A O 1
ATOM 823 N N . LEU A 1 109 ? -10.863 19.097 -3.525 1.00 88.12 109 LEU A N 1
ATOM 824 C CA . LEU A 1 109 ? -10.299 19.357 -4.857 1.00 88.12 109 LEU A CA 1
ATOM 825 C C . LEU A 1 109 ? -8.783 19.625 -4.789 1.00 88.12 109 LEU A C 1
ATOM 827 O O . LEU A 1 109 ? -8.041 19.159 -5.653 1.00 88.12 109 LEU A O 1
ATOM 831 N N . TYR A 1 110 ? -8.307 20.308 -3.740 1.00 90.69 110 TYR A N 1
ATOM 832 C CA . TYR A 1 110 ? -6.878 20.548 -3.513 1.00 90.69 110 TYR A CA 1
ATOM 833 C C . TYR A 1 110 ? -6.106 19.253 -3.241 1.00 90.69 110 TYR A C 1
ATOM 835 O O . TYR A 1 110 ? -4.998 19.097 -3.752 1.00 90.69 110 TYR A O 1
ATOM 843 N N . THR A 1 111 ? -6.695 18.317 -2.492 1.00 90.38 111 THR A N 1
ATOM 844 C CA . THR A 1 111 ? -6.113 16.999 -2.200 1.00 90.38 111 THR A CA 1
ATOM 845 C C . THR A 1 111 ? -5.919 16.203 -3.490 1.00 90.38 111 THR A C 1
ATOM 847 O O . THR A 1 111 ? -4.796 15.822 -3.817 1.00 90.38 111 THR A O 1
ATOM 850 N N . TRP A 1 112 ? -6.988 16.036 -4.274 1.00 92.31 112 TRP A N 1
ATOM 851 C CA . TRP A 1 112 ? -6.956 15.302 -5.545 1.00 92.31 112 TRP A CA 1
ATOM 852 C C . TRP A 1 112 ? -6.016 15.940 -6.576 1.00 92.31 112 TRP A C 1
ATOM 854 O O . TRP A 1 112 ? -5.192 15.246 -7.172 1.00 92.31 112 TRP A O 1
ATOM 864 N N . THR A 1 113 ? -6.076 17.267 -6.737 1.00 94.44 113 THR A N 1
ATOM 865 C CA . THR A 1 113 ? -5.189 18.002 -7.659 1.00 94.44 113 THR A CA 1
ATOM 866 C C . THR A 1 113 ? -3.721 17.865 -7.252 1.00 94.44 113 THR A C 1
ATOM 868 O O . THR A 1 113 ? -2.859 17.705 -8.115 1.00 94.44 113 THR A O 1
ATOM 871 N N . SER A 1 114 ? -3.427 17.885 -5.947 1.00 95.62 114 SER A N 1
ATOM 872 C CA . SER A 1 114 ? -2.062 17.717 -5.435 1.00 95.62 114 SER A CA 1
ATOM 873 C C . SER A 1 114 ? -1.523 16.310 -5.676 1.00 95.62 114 SER A C 1
ATOM 875 O O . SER A 1 114 ? -0.374 16.185 -6.086 1.00 95.62 114 SER A O 1
ATOM 877 N N . VAL A 1 115 ? -2.330 15.262 -5.463 1.00 96.25 115 VAL A N 1
ATOM 878 C CA . VAL A 1 115 ? -1.921 13.863 -5.703 1.00 96.25 115 VAL A CA 1
ATOM 879 C C . VAL A 1 115 ? -1.559 13.649 -7.169 1.00 96.25 115 VAL A C 1
ATOM 881 O O . VAL A 1 115 ? -0.420 13.281 -7.457 1.00 96.25 115 VAL A O 1
ATOM 884 N N . ILE A 1 116 ? -2.468 13.980 -8.088 1.00 95.75 116 ILE A N 1
ATOM 885 C CA . ILE A 1 116 ? -2.234 13.833 -9.533 1.00 95.75 116 ILE A CA 1
ATOM 886 C C . ILE A 1 116 ? -1.036 14.693 -9.971 1.00 95.75 116 ILE A C 1
ATOM 888 O O . ILE A 1 116 ? -0.135 14.217 -10.661 1.00 95.75 116 ILE A O 1
ATOM 892 N N . GLY A 1 117 ? -0.972 15.955 -9.529 1.00 97.31 117 GLY A N 1
ATOM 893 C CA . GLY A 1 117 ? 0.110 16.876 -9.883 1.00 97.31 117 GLY A CA 1
ATOM 894 C C . GLY A 1 117 ? 1.492 16.408 -9.415 1.00 97.31 117 GLY A C 1
ATOM 895 O O . GLY A 1 117 ? 2.440 16.418 -10.201 1.00 97.31 117 GLY A O 1
ATOM 896 N N . VAL A 1 118 ? 1.614 15.955 -8.163 1.00 97.81 118 VAL A N 1
ATOM 897 C CA . VAL A 1 118 ? 2.875 15.446 -7.594 1.00 97.81 118 VAL A CA 1
ATOM 898 C C . VAL A 1 118 ? 3.294 14.134 -8.251 1.00 97.81 118 VAL A C 1
ATOM 900 O O . VAL A 1 118 ? 4.473 13.978 -8.571 1.00 97.81 118 VAL A O 1
ATOM 903 N N . VAL A 1 119 ? 2.363 13.202 -8.477 1.00 97.25 119 VAL A N 1
ATOM 904 C CA . VAL A 1 119 ? 2.681 11.907 -9.097 1.00 97.25 119 VAL A CA 1
ATOM 905 C C . VAL A 1 119 ? 3.112 12.098 -10.552 1.00 97.25 119 VAL A C 1
ATOM 907 O O . VAL A 1 119 ? 4.169 11.594 -10.934 1.00 97.25 119 VAL A O 1
ATOM 910 N N . LEU A 1 120 ? 2.398 12.906 -11.344 1.00 96.94 120 LEU A N 1
ATOM 911 C CA . LEU A 1 120 ? 2.797 13.225 -12.721 1.00 96.94 120 LEU A CA 1
ATOM 912 C C . LEU A 1 120 ? 4.127 13.992 -12.793 1.00 96.94 120 LEU A C 1
ATOM 914 O O . LEU A 1 120 ? 4.955 13.694 -13.659 1.00 96.94 120 LEU A O 1
ATOM 918 N N . ALA A 1 121 ? 4.374 14.943 -11.886 1.00 98.06 121 ALA A N 1
ATOM 919 C CA . ALA A 1 121 ? 5.661 15.637 -11.799 1.00 98.06 121 ALA A CA 1
ATOM 920 C C . ALA A 1 121 ? 6.798 14.665 -11.441 1.00 98.06 121 ALA A C 1
ATOM 922 O O . ALA A 1 121 ? 7.849 14.678 -12.086 1.00 98.06 121 ALA A O 1
ATOM 923 N N . GLY A 1 122 ? 6.564 13.773 -10.474 1.00 97.88 122 GLY A N 1
ATOM 924 C CA . GLY A 1 122 ? 7.494 12.720 -10.084 1.00 97.88 122 GLY A CA 1
ATOM 925 C C . GLY A 1 122 ? 7.820 11.786 -11.246 1.00 97.88 122 GLY A C 1
ATOM 926 O O . GLY A 1 122 ? 8.988 11.640 -11.592 1.00 97.88 122 GLY A O 1
ATOM 927 N N . ILE A 1 123 ? 6.807 11.238 -11.922 1.00 97.06 123 ILE A N 1
ATOM 928 C CA . ILE A 1 123 ? 6.980 10.386 -13.110 1.00 97.06 123 ILE A CA 1
ATOM 929 C C . ILE A 1 123 ? 7.727 11.133 -14.224 1.00 97.06 123 ILE A C 1
ATOM 931 O O . ILE A 1 123 ? 8.579 10.543 -14.883 1.00 97.06 123 ILE A O 1
ATOM 935 N N . SER A 1 124 ? 7.473 12.430 -14.423 1.00 97.88 124 SER A N 1
ATOM 936 C CA . SER A 1 124 ? 8.162 13.241 -15.441 1.00 97.88 124 SER A CA 1
ATOM 937 C C . SER A 1 124 ? 9.655 13.416 -15.137 1.00 97.88 124 SER A C 1
ATOM 939 O O . SER A 1 124 ? 10.496 13.201 -16.013 1.00 97.88 124 SER A O 1
ATOM 941 N N . ILE A 1 125 ? 9.998 13.731 -13.883 1.00 98.19 125 ILE A N 1
ATOM 942 C CA . ILE A 1 125 ? 11.388 13.784 -13.400 1.00 98.19 125 ILE A CA 1
ATOM 943 C C . ILE A 1 125 ? 12.036 12.394 -13.505 1.00 98.19 125 ILE A C 1
ATOM 945 O O . ILE A 1 125 ? 13.161 12.265 -13.988 1.00 98.19 125 ILE A O 1
ATOM 949 N N . GLY A 1 126 ? 11.307 11.346 -13.116 1.00 97.31 126 GLY A N 1
ATOM 950 C CA . GLY A 1 126 ? 11.717 9.950 -13.231 1.00 97.31 126 GLY A CA 1
ATOM 951 C C . GLY A 1 126 ? 12.011 9.536 -14.672 1.00 97.31 126 GLY A C 1
ATOM 952 O O . GLY A 1 126 ? 13.047 8.932 -14.925 1.00 97.31 126 GLY A O 1
ATOM 953 N N . ASN A 1 127 ? 11.174 9.922 -15.635 1.00 96.31 127 ASN A N 1
ATOM 954 C CA . ASN A 1 127 ? 11.384 9.635 -17.054 1.00 96.31 127 ASN A CA 1
ATOM 955 C C . ASN A 1 127 ? 12.678 10.284 -17.579 1.00 96.31 127 ASN A C 1
ATOM 957 O O . ASN A 1 127 ? 13.465 9.635 -18.272 1.00 96.31 127 ASN A O 1
ATOM 961 N N . TYR A 1 128 ? 12.938 11.542 -17.209 1.00 97.00 128 TYR A N 1
ATOM 962 C CA . TYR A 1 128 ? 14.178 12.237 -17.567 1.00 97.00 128 TYR A CA 1
ATOM 963 C C . TYR A 1 128 ? 15.416 11.564 -16.946 1.00 97.00 128 TYR A C 1
ATOM 965 O O . TYR A 1 128 ? 16.373 11.234 -17.651 1.00 97.00 128 TYR A O 1
ATOM 973 N N . LEU A 1 129 ? 15.377 11.287 -15.637 1.00 96.94 129 LEU A N 1
ATOM 974 C CA . LEU A 1 129 ? 16.465 10.604 -14.929 1.00 96.94 129 LEU A CA 1
ATOM 975 C C . LEU A 1 129 ? 16.680 9.172 -15.440 1.00 96.94 129 LEU A C 1
ATOM 977 O O . LEU A 1 129 ? 17.820 8.735 -15.556 1.00 96.94 129 LEU A O 1
ATOM 981 N N . GLY A 1 130 ? 15.612 8.456 -15.792 1.00 94.69 130 GLY A N 1
ATOM 982 C CA . GLY A 1 130 ? 15.664 7.119 -16.380 1.00 94.69 130 GLY A CA 1
ATOM 983 C C . GLY A 1 130 ? 16.359 7.107 -17.739 1.00 94.69 130 GLY A C 1
ATOM 984 O O . GLY A 1 130 ? 17.185 6.231 -17.983 1.00 94.69 130 GLY A O 1
ATOM 985 N N . GLY A 1 131 ? 16.090 8.099 -18.595 1.00 93.62 131 GLY A N 1
ATOM 986 C CA . GLY A 1 131 ? 16.822 8.279 -19.854 1.00 93.62 131 GLY A CA 1
ATOM 987 C C . GLY A 1 131 ? 18.318 8.500 -19.614 1.00 93.62 131 GLY A C 1
ATOM 988 O O . GLY A 1 131 ? 19.150 7.771 -20.149 1.00 93.62 131 GLY A O 1
ATOM 989 N N . TRP A 1 132 ? 18.664 9.418 -18.707 1.00 94.44 132 TRP A N 1
ATOM 990 C CA . TRP A 1 132 ? 20.059 9.676 -18.333 1.00 94.44 132 TRP A CA 1
ATOM 991 C C . TRP A 1 132 ? 20.766 8.445 -17.727 1.00 94.44 132 TRP A C 1
ATOM 993 O O . TRP A 1 132 ? 21.929 8.174 -18.037 1.00 94.44 132 TRP A O 1
ATOM 1003 N N . ILE A 1 133 ? 20.067 7.655 -16.903 1.00 93.75 133 ILE A N 1
ATOM 1004 C CA . ILE A 1 133 ? 20.572 6.387 -16.354 1.00 93.75 133 ILE A CA 1
ATOM 1005 C C . ILE A 1 133 ? 20.820 5.363 -17.471 1.00 93.75 133 ILE A C 1
ATOM 1007 O O . ILE A 1 133 ? 21.841 4.672 -17.427 1.00 93.75 133 ILE A O 1
ATOM 1011 N N . ALA A 1 134 ? 19.923 5.273 -18.459 1.00 91.44 134 ALA A N 1
ATOM 1012 C CA . ALA A 1 134 ? 20.023 4.331 -19.574 1.00 91.44 134 ALA A CA 1
ATOM 1013 C C . ALA A 1 134 ? 21.270 4.565 -20.443 1.00 91.44 134 ALA A C 1
ATOM 1015 O O . ALA A 1 134 ? 21.876 3.597 -20.903 1.00 91.44 134 ALA A O 1
ATOM 1016 N N . ASP A 1 135 ? 21.663 5.828 -20.626 1.00 91.38 135 ASP A N 1
ATOM 1017 C CA . ASP A 1 135 ? 22.861 6.203 -21.384 1.00 91.38 135 ASP A CA 1
ATOM 1018 C C . ASP A 1 135 ? 24.146 6.077 -20.547 1.00 91.38 135 ASP A C 1
ATOM 1020 O O . ASP A 1 135 ? 25.213 5.736 -21.066 1.00 91.38 135 ASP A O 1
ATOM 1024 N N . ARG A 1 136 ? 24.075 6.353 -19.234 1.00 90.50 136 ARG A N 1
ATOM 1025 C CA . ARG A 1 136 ? 25.263 6.410 -18.366 1.00 90.50 136 ARG A CA 1
ATOM 1026 C C . ARG A 1 136 ? 25.695 5.057 -17.798 1.00 90.50 136 ARG A C 1
ATOM 1028 O O . ARG A 1 136 ? 26.892 4.876 -17.543 1.00 90.50 136 ARG A O 1
ATOM 1035 N N . PHE A 1 137 ? 24.757 4.135 -17.575 1.00 88.12 137 PHE A N 1
ATOM 1036 C CA . PHE A 1 137 ? 24.978 2.866 -16.873 1.00 88.12 137 PHE A CA 1
ATOM 1037 C C . PHE A 1 137 ? 24.494 1.660 -17.692 1.00 88.12 137 PHE A C 1
ATOM 1039 O O . PHE A 1 137 ? 23.532 1.776 -18.441 1.00 88.12 137 PHE A O 1
ATOM 1046 N N . PRO A 1 138 ? 25.096 0.462 -17.526 1.00 84.81 138 PRO A N 1
ATOM 1047 C CA . PRO A 1 138 ? 24.633 -0.751 -18.201 1.00 84.81 138 PRO A CA 1
ATOM 1048 C C . PRO A 1 138 ? 23.172 -1.075 -17.815 1.00 84.81 138 PRO A C 1
ATOM 1050 O O . PRO A 1 138 ? 22.935 -1.471 -16.665 1.00 84.81 138 PRO A O 1
ATOM 1053 N N . PRO A 1 139 ? 22.197 -0.991 -18.747 1.00 81.88 139 PRO A N 1
ATOM 1054 C CA . PRO A 1 139 ? 20.770 -0.997 -18.400 1.00 81.88 139 PRO A CA 1
ATOM 1055 C C . PRO A 1 139 ? 20.305 -2.242 -17.631 1.00 81.88 139 PRO A C 1
ATOM 1057 O O . PRO A 1 139 ? 19.501 -2.151 -16.709 1.00 81.88 139 PRO A O 1
ATOM 1060 N N . HIS A 1 140 ? 20.882 -3.408 -17.940 1.00 80.12 140 HIS A N 1
ATOM 1061 C CA . HIS A 1 140 ? 20.578 -4.678 -17.271 1.00 80.12 140 HIS A CA 1
ATOM 1062 C C . HIS A 1 140 ? 20.946 -4.708 -15.775 1.00 80.12 140 HIS A C 1
ATOM 1064 O O . HIS A 1 140 ? 20.361 -5.487 -15.029 1.00 80.12 140 HIS A O 1
ATOM 1070 N N . LYS A 1 141 ? 21.903 -3.882 -15.322 1.00 82.56 141 LYS A N 1
ATOM 1071 C CA . LYS A 1 141 ? 22.238 -3.737 -13.891 1.00 82.56 141 LYS A CA 1
ATOM 1072 C C . LYS A 1 141 ? 21.445 -2.611 -13.241 1.00 82.56 141 LYS A C 1
ATOM 1074 O O . LYS A 1 141 ? 21.023 -2.761 -12.098 1.00 82.56 141 LYS A O 1
ATOM 1079 N N . ALA A 1 142 ? 21.235 -1.512 -13.971 1.00 88.00 142 ALA A N 1
ATOM 1080 C CA . ALA A 1 142 ? 20.441 -0.380 -13.503 1.00 88.00 142 ALA A CA 1
ATOM 1081 C C . ALA A 1 142 ? 19.025 -0.825 -13.107 1.00 88.00 142 ALA A C 1
ATOM 1083 O O . ALA A 1 142 ? 18.589 -0.545 -11.994 1.00 88.00 142 ALA A O 1
ATOM 1084 N N . LEU A 1 143 ? 18.371 -1.622 -13.956 1.00 89.62 143 LEU A N 1
ATOM 1085 C CA . LEU A 1 143 ? 16.977 -2.029 -13.783 1.00 89.62 143 LEU A CA 1
ATOM 1086 C C . LEU A 1 143 ? 16.715 -2.781 -12.463 1.00 89.62 143 LEU A C 1
ATOM 1088 O O . LEU A 1 143 ? 15.740 -2.496 -11.773 1.00 89.62 143 LEU A O 1
ATOM 1092 N N . GLY A 1 144 ? 17.623 -3.672 -12.046 1.00 88.44 144 GLY A N 1
ATOM 1093 C CA . GLY A 1 144 ? 17.527 -4.356 -10.748 1.00 88.44 144 GLY A CA 1
ATOM 1094 C C . GLY A 1 144 ? 17.651 -3.407 -9.547 1.00 88.44 144 GLY A C 1
ATOM 1095 O O . GLY A 1 144 ? 16.946 -3.576 -8.553 1.00 88.44 144 GLY A O 1
ATOM 1096 N N . TRP A 1 145 ? 18.502 -2.379 -9.645 1.00 89.56 145 TRP A N 1
ATOM 1097 C CA . TRP A 1 145 ? 18.634 -1.352 -8.606 1.00 89.56 145 TRP A CA 1
ATOM 1098 C C . TRP A 1 145 ? 17.436 -0.395 -8.586 1.00 89.56 145 TRP A C 1
ATOM 1100 O O . TRP A 1 145 ? 16.959 -0.039 -7.515 1.00 89.56 145 TRP A O 1
ATOM 1110 N N . GLN A 1 146 ? 16.892 -0.032 -9.750 1.00 93.50 146 GLN A N 1
ATOM 1111 C CA . GLN A 1 146 ? 15.698 0.813 -9.862 1.00 93.50 146 GLN A CA 1
ATOM 1112 C C . GLN A 1 146 ? 14.472 0.154 -9.226 1.00 93.50 146 GLN A C 1
ATOM 1114 O O . GLN A 1 146 ? 13.731 0.821 -8.508 1.00 93.50 146 GLN A O 1
ATOM 1119 N N . PHE A 1 147 ? 14.276 -1.153 -9.416 1.00 93.25 147 PHE A N 1
ATOM 1120 C CA . PHE A 1 147 ? 13.221 -1.897 -8.721 1.00 93.25 147 PHE A CA 1
ATOM 1121 C C . PHE A 1 147 ? 13.441 -1.964 -7.202 1.00 93.25 147 PHE A C 1
ATOM 1123 O O . PHE A 1 147 ? 12.485 -1.791 -6.449 1.00 93.25 147 PHE A O 1
ATOM 1130 N N . LEU A 1 148 ? 14.688 -2.139 -6.744 1.00 90.56 148 LEU A N 1
ATOM 1131 C CA . LEU A 1 148 ? 15.029 -2.104 -5.317 1.00 90.56 148 LEU A CA 1
ATOM 1132 C C . LEU A 1 148 ? 14.709 -0.736 -4.697 1.00 90.56 148 LEU A C 1
ATOM 1134 O O . LEU A 1 148 ? 14.000 -0.670 -3.694 1.00 90.56 148 LEU A O 1
ATOM 1138 N N . VAL A 1 149 ? 15.178 0.355 -5.312 1.00 93.31 149 VAL A N 1
ATOM 1139 C CA . VAL A 1 149 ? 14.910 1.726 -4.848 1.00 93.31 149 VAL A CA 1
ATOM 1140 C C . VAL A 1 149 ? 13.413 2.039 -4.909 1.00 93.31 149 VAL A C 1
ATOM 1142 O O . VAL A 1 149 ? 12.888 2.611 -3.961 1.00 93.31 149 VAL A O 1
ATOM 1145 N N . SER A 1 150 ? 12.701 1.596 -5.951 1.00 95.25 150 SER A N 1
ATOM 1146 C CA . SER A 1 150 ? 11.251 1.815 -6.078 1.00 95.25 150 SER A CA 1
ATOM 1147 C C . SER A 1 150 ? 10.455 1.060 -5.018 1.00 95.25 150 SER A C 1
ATOM 1149 O O . SER A 1 150 ? 9.522 1.625 -4.454 1.00 95.25 150 SER A O 1
ATOM 1151 N N . GLY A 1 151 ? 10.835 -0.184 -4.706 1.00 92.44 151 GLY A N 1
ATOM 1152 C CA . GLY A 1 151 ? 10.240 -0.951 -3.612 1.00 92.44 151 GLY A CA 1
ATOM 1153 C C . GLY A 1 151 ? 10.451 -0.260 -2.265 1.00 92.44 151 GLY A C 1
ATOM 1154 O O . GLY A 1 151 ? 9.484 0.049 -1.577 1.00 92.44 151 GLY A O 1
ATOM 1155 N N . LEU A 1 152 ? 11.695 0.097 -1.929 1.00 90.50 152 LEU A N 1
ATOM 1156 C CA . LEU A 1 152 ? 12.004 0.789 -0.670 1.00 90.50 152 LEU A CA 1
ATOM 1157 C C . LEU A 1 152 ? 11.344 2.175 -0.565 1.00 90.50 152 LEU A C 1
ATOM 1159 O O . LEU A 1 152 ? 10.816 2.517 0.493 1.00 90.50 152 LEU A O 1
ATOM 1163 N N . ALA A 1 153 ? 11.314 2.956 -1.649 1.00 93.75 153 ALA A N 1
ATOM 1164 C CA . ALA A 1 153 ? 10.614 4.239 -1.685 1.00 93.75 153 ALA A CA 1
ATOM 1165 C C . ALA A 1 153 ? 9.098 4.054 -1.497 1.00 93.75 153 ALA A C 1
ATOM 1167 O O . ALA A 1 153 ? 8.483 4.794 -0.731 1.00 93.75 153 ALA A O 1
ATOM 1168 N N . THR A 1 154 ? 8.508 3.024 -2.113 1.00 93.50 154 THR A N 1
ATOM 1169 C CA . THR A 1 154 ? 7.092 2.666 -1.918 1.00 93.50 154 THR A CA 1
ATOM 1170 C C . THR A 1 154 ? 6.817 2.234 -0.475 1.00 93.50 154 THR A C 1
ATOM 1172 O O . THR A 1 154 ? 5.849 2.698 0.111 1.00 93.50 154 THR A O 1
ATOM 1175 N N . ALA A 1 155 ? 7.689 1.442 0.158 1.00 87.44 155 ALA A N 1
ATOM 1176 C CA . ALA A 1 155 ? 7.565 1.110 1.582 1.00 87.44 155 ALA A CA 1
ATOM 1177 C C . ALA A 1 155 ? 7.655 2.355 2.488 1.00 87.44 155 ALA A C 1
ATOM 1179 O O . ALA A 1 155 ? 6.918 2.471 3.469 1.00 87.44 155 ALA A O 1
ATOM 1180 N N . SER A 1 156 ? 8.521 3.318 2.145 1.00 87.06 156 SER A N 1
ATOM 1181 C CA . SER A 1 156 ? 8.681 4.553 2.926 1.00 87.06 156 SER A CA 1
ATOM 1182 C C . SER A 1 156 ? 7.439 5.452 2.933 1.00 87.06 156 SER A C 1
ATOM 1184 O O . SER A 1 156 ? 7.290 6.231 3.875 1.00 87.06 156 SER A O 1
ATOM 1186 N N . VAL A 1 157 ? 6.512 5.293 1.973 1.00 90.62 157 VAL A N 1
ATOM 1187 C CA . VAL A 1 157 ? 5.225 6.018 1.917 1.00 90.62 157 VAL A CA 1
ATOM 1188 C C . VAL A 1 157 ? 4.503 5.974 3.255 1.00 90.62 157 VAL A C 1
ATOM 1190 O O . VAL A 1 157 ? 4.035 7.006 3.708 1.00 90.62 157 VAL A O 1
ATOM 1193 N N . LEU A 1 158 ? 4.431 4.826 3.931 1.00 85.62 158 LEU A N 1
ATOM 1194 C CA . LEU A 1 158 ? 3.645 4.705 5.166 1.00 85.62 158 LEU A CA 1
ATOM 1195 C C . LEU A 1 158 ? 4.291 5.441 6.349 1.00 85.62 158 LEU A C 1
ATOM 1197 O O . LEU A 1 158 ? 3.593 6.074 7.142 1.00 85.62 158 LEU A O 1
ATOM 1201 N N . ILE A 1 159 ? 5.625 5.426 6.422 1.00 80.88 159 ILE A N 1
ATOM 1202 C CA . ILE A 1 159 ? 6.394 6.182 7.420 1.00 80.88 159 ILE A CA 1
ATOM 1203 C C . ILE A 1 159 ? 6.236 7.684 7.152 1.00 80.88 159 ILE A C 1
ATOM 1205 O O . ILE A 1 159 ? 5.893 8.446 8.056 1.00 80.88 159 ILE A O 1
ATOM 1209 N N . LEU A 1 160 ? 6.426 8.106 5.899 1.00 85.69 160 LEU A N 1
ATOM 1210 C CA . LEU A 1 160 ? 6.303 9.502 5.477 1.00 85.69 160 LEU A CA 1
ATOM 1211 C C . LEU A 1 160 ? 4.868 10.023 5.628 1.00 85.69 160 LEU A C 1
ATOM 1213 O O . LEU A 1 160 ? 4.685 11.155 6.061 1.00 85.69 160 LEU A O 1
ATOM 1217 N N . ASN A 1 161 ? 3.853 9.201 5.353 1.00 87.12 161 ASN A N 1
ATOM 1218 C CA . ASN A 1 161 ? 2.439 9.538 5.526 1.00 87.12 161 ASN A CA 1
ATOM 1219 C C . ASN A 1 161 ? 2.103 9.790 6.998 1.00 87.12 161 ASN A C 1
ATOM 1221 O O . ASN A 1 161 ? 1.396 10.740 7.316 1.00 87.12 161 ASN A O 1
ATOM 1225 N N . ARG A 1 162 ? 2.666 8.996 7.918 1.00 81.38 162 ARG A N 1
ATOM 1226 C CA . ARG A 1 162 ? 2.512 9.237 9.358 1.00 81.38 162 ARG A CA 1
ATOM 1227 C C . ARG A 1 162 ? 3.233 10.506 9.816 1.00 81.38 162 ARG A C 1
ATOM 1229 O O . ARG A 1 162 ? 2.687 11.264 10.612 1.00 81.38 162 ARG A O 1
ATOM 1236 N N . VAL A 1 163 ? 4.427 10.775 9.284 1.00 82.00 163 VAL A N 1
ATOM 1237 C CA . VAL A 1 163 ? 5.131 12.048 9.518 1.00 82.00 163 VAL A CA 1
ATOM 1238 C C . VAL A 1 163 ? 4.303 13.226 8.986 1.00 82.00 163 VAL A C 1
ATOM 1240 O O . VAL A 1 163 ? 4.164 14.228 9.682 1.00 82.00 163 VAL A O 1
ATOM 1243 N N . ALA A 1 164 ? 3.701 13.112 7.802 1.00 86.62 164 ALA A N 1
ATOM 1244 C CA . ALA A 1 164 ? 2.841 14.143 7.224 1.00 86.62 164 ALA A CA 1
ATOM 1245 C C . ALA A 1 164 ? 1.552 14.363 8.042 1.00 86.62 164 ALA A C 1
ATOM 1247 O O . ALA A 1 164 ? 1.191 15.511 8.303 1.00 86.62 164 ALA A O 1
ATOM 1248 N N . ALA A 1 165 ? 0.908 13.292 8.517 1.00 81.31 165 ALA A N 1
ATOM 1249 C CA . ALA A 1 165 ? -0.249 13.370 9.409 1.00 81.31 165 ALA A CA 1
ATOM 1250 C C . ALA A 1 165 ? 0.091 14.120 10.709 1.00 81.31 165 ALA A C 1
ATOM 1252 O O . ALA A 1 165 ? -0.555 15.117 11.030 1.00 81.31 165 ALA A O 1
ATOM 1253 N N . ASN A 1 166 ? 1.175 13.735 11.393 1.00 81.06 166 ASN A N 1
ATOM 1254 C CA . ASN A 1 166 ? 1.618 14.392 12.629 1.00 81.06 166 ASN A CA 1
ATOM 1255 C C . ASN A 1 166 ? 1.943 15.887 12.431 1.00 81.06 166 ASN A C 1
ATOM 1257 O O . ASN A 1 166 ? 1.659 16.702 13.304 1.00 81.06 166 ASN A O 1
ATOM 1261 N N . ASN A 1 167 ? 2.513 16.259 11.280 1.00 83.19 167 ASN A N 1
ATOM 1262 C CA . ASN A 1 167 ? 2.838 17.652 10.952 1.00 83.19 167 ASN A CA 1
ATOM 1263 C C . ASN A 1 167 ? 1.652 18.445 10.367 1.00 83.19 167 ASN A C 1
ATOM 1265 O O . ASN A 1 167 ? 1.795 19.630 10.080 1.00 83.19 167 ASN A O 1
ATOM 1269 N N . THR A 1 168 ? 0.465 17.856 10.190 1.00 80.88 168 THR A N 1
ATOM 1270 C CA . THR A 1 168 ? -0.661 18.554 9.535 1.00 80.88 168 THR A CA 1
ATOM 1271 C C . THR A 1 168 ? -1.108 19.804 10.303 1.00 80.88 168 THR A C 1
ATOM 1273 O O . THR A 1 168 ? -1.458 20.809 9.681 1.00 80.88 168 THR A O 1
ATOM 1276 N N . GLY A 1 169 ? -1.019 19.782 11.639 1.00 77.62 169 GLY A N 1
ATOM 1277 C CA . GLY A 1 169 ? -1.299 20.938 12.498 1.00 77.62 169 GLY A CA 1
ATOM 1278 C C . GLY A 1 169 ? -0.194 22.005 12.535 1.00 77.62 169 GLY A C 1
ATOM 1279 O O . GLY A 1 169 ? -0.477 23.147 12.880 1.00 77.62 169 GLY A O 1
ATOM 1280 N N . SER A 1 170 ? 1.046 21.687 12.146 1.00 84.56 170 SER A N 1
ATOM 1281 C CA . SER A 1 170 ? 2.199 22.601 12.233 1.00 84.56 170 SER A CA 1
ATOM 1282 C C . SER A 1 170 ? 2.410 23.430 10.957 1.00 84.56 170 SER A C 1
ATOM 1284 O O . SER A 1 170 ? 3.546 23.655 10.533 1.00 84.56 170 SER A O 1
ATOM 1286 N N . ARG A 1 171 ? 1.320 23.859 10.306 1.00 88.19 171 ARG A N 1
ATOM 1287 C CA . ARG A 1 171 ? 1.376 24.689 9.092 1.00 88.19 171 ARG A CA 1
ATOM 1288 C C . ARG A 1 171 ? 1.985 26.064 9.418 1.00 88.19 171 ARG A C 1
ATOM 1290 O O . ARG A 1 171 ? 1.415 26.764 10.254 1.00 88.19 171 ARG A O 1
ATOM 1297 N N . PRO A 1 172 ? 3.059 26.503 8.734 1.00 88.31 172 PRO A N 1
ATOM 1298 C CA . PRO A 1 172 ? 3.628 27.830 8.949 1.00 88.31 172 PRO A CA 1
ATOM 1299 C C . PRO A 1 172 ? 2.644 28.955 8.608 1.00 88.31 172 PRO A C 1
ATOM 1301 O O . PRO A 1 172 ? 1.916 28.890 7.609 1.00 88.31 172 PRO A O 1
ATOM 1304 N N . GLU A 1 173 ? 2.662 30.016 9.411 1.00 83.25 173 GLU A N 1
ATOM 1305 C CA . GLU A 1 173 ? 1.895 31.230 9.141 1.00 83.25 173 GLU A CA 1
ATOM 1306 C C . GLU A 1 173 ? 2.313 31.842 7.793 1.00 83.25 173 GLU A C 1
ATOM 1308 O O . GLU A 1 173 ? 3.494 31.920 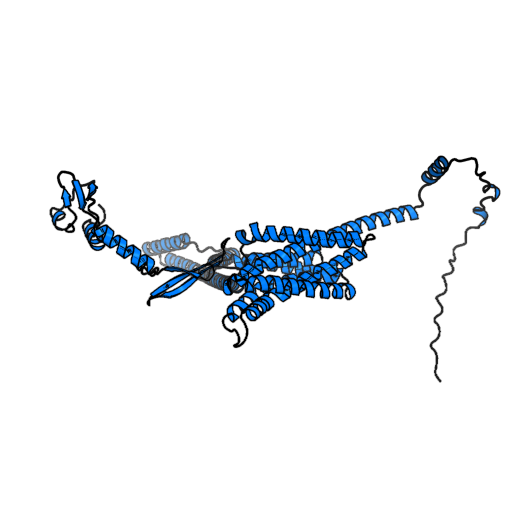7.457 1.00 83.25 173 GLU A O 1
ATOM 1313 N N . GLY A 1 174 ? 1.326 32.233 6.982 1.00 88.06 174 GLY A N 1
ATOM 1314 C CA . GLY A 1 174 ? 1.541 32.768 5.633 1.00 88.06 174 GLY A CA 1
ATOM 1315 C C . GLY A 1 174 ? 1.536 31.743 4.489 1.00 88.06 174 GLY A C 1
ATOM 1316 O O . GLY A 1 174 ? 1.421 32.158 3.339 1.00 88.06 174 GLY A O 1
ATOM 1317 N N . VAL A 1 175 ? 1.578 30.426 4.746 1.00 90.81 175 VAL A N 1
ATOM 1318 C CA . VAL A 1 175 ? 1.486 29.408 3.674 1.00 90.81 175 VAL A CA 1
ATOM 1319 C C . VAL A 1 175 ? 0.016 29.132 3.298 1.00 90.81 175 VAL A C 1
ATOM 1321 O O . VAL A 1 175 ? -0.750 28.660 4.150 1.00 90.81 175 VAL A O 1
ATOM 1324 N N . PRO A 1 176 ? -0.415 29.366 2.038 1.00 92.69 176 PRO A N 1
ATOM 1325 C CA . PRO A 1 176 ? -1.774 29.047 1.597 1.00 92.69 176 PRO A CA 1
ATOM 1326 C C . PRO A 1 176 ? -2.045 27.538 1.611 1.00 92.69 176 PRO A C 1
ATOM 1328 O O . PRO A 1 176 ? -1.156 26.733 1.325 1.00 92.69 176 PRO A O 1
ATOM 1331 N N . TRP A 1 177 ? -3.292 27.153 1.899 1.00 88.25 177 TRP A N 1
ATOM 1332 C CA . TRP A 1 177 ? -3.685 25.754 2.107 1.00 88.25 177 TRP A CA 1
ATOM 1333 C C . TRP A 1 177 ? -3.295 24.829 0.946 1.00 88.25 177 TRP A C 1
ATOM 1335 O O . TRP A 1 177 ? -2.706 23.776 1.174 1.00 88.25 177 TRP A O 1
ATOM 1345 N N . GLN A 1 178 ? -3.525 25.250 -0.298 1.00 91.94 178 GLN A N 1
ATOM 1346 C CA . GLN A 1 178 ? -3.195 24.465 -1.489 1.00 91.94 178 GLN A CA 1
ATOM 1347 C C . GLN A 1 178 ? -1.695 24.138 -1.612 1.00 91.94 178 GLN A C 1
ATOM 1349 O O . GLN A 1 178 ? -1.344 23.024 -1.992 1.00 91.94 178 GLN A O 1
ATOM 1354 N N . PHE A 1 179 ? -0.802 25.063 -1.235 1.00 93.00 179 PHE A N 1
ATOM 1355 C CA . PHE A 1 179 ? 0.642 24.806 -1.251 1.00 93.00 179 PHE A CA 1
ATOM 1356 C C . PHE A 1 179 ? 1.068 23.902 -0.093 1.00 93.00 179 PHE A C 1
ATOM 1358 O O . PHE A 1 179 ? 1.965 23.083 -0.267 1.00 93.00 179 PHE A O 1
ATOM 1365 N N . TRP A 1 180 ? 0.404 24.007 1.062 1.00 93.38 180 TRP A N 1
ATOM 1366 C CA . TRP A 1 180 ? 0.645 23.123 2.202 1.00 93.38 180 TRP A CA 1
ATOM 1367 C C . TRP A 1 180 ? 0.250 21.672 1.899 1.00 93.38 180 TRP A C 1
ATOM 1369 O O . TRP A 1 180 ? 1.060 20.766 2.085 1.00 93.38 180 TRP A O 1
ATOM 1379 N N . VAL A 1 181 ? -0.947 21.455 1.343 1.00 92.38 181 VAL A N 1
ATOM 1380 C CA . VAL A 1 181 ? -1.404 20.128 0.896 1.00 92.38 181 VAL A CA 1
ATOM 1381 C C . VAL A 1 181 ? -0.447 19.559 -0.153 1.00 92.38 181 VAL A C 1
ATOM 1383 O O . VAL A 1 181 ? 0.014 18.429 -0.004 1.00 92.38 181 VAL A O 1
ATOM 1386 N N . MET A 1 182 ? -0.063 20.348 -1.162 1.00 94.94 182 MET A N 1
ATOM 1387 C CA . MET A 1 182 ? 0.892 19.910 -2.184 1.00 94.94 182 MET A CA 1
ATOM 1388 C C . MET A 1 182 ? 2.278 19.577 -1.607 1.00 94.94 182 MET A C 1
ATOM 1390 O O . MET A 1 182 ? 2.902 18.619 -2.058 1.00 94.94 182 MET A O 1
ATOM 1394 N N . ALA A 1 183 ? 2.752 20.308 -0.593 1.00 94.75 183 ALA A N 1
ATOM 1395 C CA . ALA A 1 183 ? 4.015 20.013 0.085 1.00 94.75 183 ALA A CA 1
ATOM 1396 C C . ALA A 1 183 ? 3.956 18.704 0.893 1.00 94.75 183 ALA A C 1
ATOM 1398 O O . ALA A 1 183 ? 4.888 17.904 0.815 1.00 94.75 183 ALA A O 1
ATOM 1399 N N . LEU A 1 184 ? 2.856 18.447 1.613 1.00 93.94 184 LEU A N 1
ATOM 1400 C CA . LEU A 1 184 ? 2.648 17.190 2.343 1.00 93.94 184 LEU A CA 1
ATOM 1401 C C . LEU A 1 184 ? 2.524 15.994 1.389 1.00 93.94 184 LEU A C 1
ATOM 1403 O O . LEU A 1 184 ? 3.176 14.975 1.596 1.00 93.94 184 LEU A O 1
ATOM 1407 N N . VAL A 1 185 ? 1.758 16.123 0.303 1.00 95.56 185 VAL A N 1
ATOM 1408 C CA . VAL A 1 185 ? 1.670 15.088 -0.743 1.00 95.56 185 VAL A CA 1
ATOM 1409 C C . VAL A 1 185 ? 3.032 14.870 -1.415 1.00 95.56 185 VAL A C 1
ATOM 1411 O O . VAL A 1 185 ? 3.438 13.728 -1.631 1.00 95.56 185 VAL A O 1
ATOM 1414 N N . GLY A 1 186 ? 3.771 15.951 -1.686 1.00 96.44 186 GLY A N 1
ATOM 1415 C CA . GLY A 1 186 ? 5.138 15.926 -2.210 1.00 96.44 186 GLY A CA 1
ATOM 1416 C C . GLY A 1 186 ? 6.101 15.143 -1.319 1.00 96.44 186 GLY A C 1
ATOM 1417 O O . GLY A 1 186 ? 6.808 14.265 -1.812 1.00 96.44 186 GLY A O 1
ATOM 1418 N N . LEU A 1 187 ? 6.079 15.404 -0.009 1.00 95.50 187 LEU A N 1
ATOM 1419 C CA . LEU A 1 187 ? 6.889 14.696 0.985 1.00 95.50 187 LEU A CA 1
ATOM 1420 C C . LEU A 1 187 ? 6.661 13.177 0.950 1.00 95.50 187 LEU A C 1
ATOM 1422 O O . LEU A 1 187 ? 7.617 12.422 1.101 1.00 95.50 187 LEU A O 1
ATOM 1426 N N . VAL A 1 188 ? 5.417 12.734 0.746 1.00 95.25 188 VAL A N 1
ATOM 1427 C CA . VAL A 1 188 ? 5.045 11.311 0.794 1.00 95.25 188 VAL A CA 1
ATOM 1428 C C . VAL A 1 188 ? 5.255 10.600 -0.550 1.00 95.25 188 VAL A C 1
ATOM 1430 O O . VAL A 1 188 ? 5.808 9.501 -0.579 1.00 95.25 188 VAL A O 1
ATOM 1433 N N . PHE A 1 189 ? 4.832 11.205 -1.666 1.00 96.94 189 PHE A N 1
ATOM 1434 C CA . PHE A 1 189 ? 4.694 10.505 -2.953 1.00 96.94 189 PHE A CA 1
ATOM 1435 C C . PHE A 1 189 ? 5.708 10.893 -4.033 1.00 96.94 189 PHE A C 1
ATOM 1437 O O . PHE A 1 189 ? 5.851 10.149 -5.006 1.00 96.94 189 PHE A O 1
ATOM 1444 N N . LEU A 1 190 ? 6.468 11.984 -3.880 1.00 97.31 190 LEU A N 1
ATOM 1445 C CA . LEU A 1 190 ? 7.432 12.389 -4.911 1.00 97.31 190 LEU A CA 1
ATOM 1446 C C . LEU A 1 190 ? 8.545 11.343 -5.094 1.00 97.31 190 LEU A C 1
ATOM 1448 O O . LEU A 1 190 ? 8.858 10.970 -6.222 1.00 97.31 190 LEU A O 1
ATOM 1452 N N . ALA A 1 191 ? 9.116 10.825 -4.002 1.00 96.50 191 ALA A N 1
ATOM 1453 C CA . ALA A 1 191 ? 10.198 9.839 -4.054 1.00 96.50 191 ALA A CA 1
ATOM 1454 C C . ALA A 1 191 ? 9.817 8.518 -4.771 1.00 96.50 191 ALA A C 1
ATOM 1456 O O . ALA A 1 191 ? 10.537 8.136 -5.702 1.00 96.50 191 ALA A O 1
ATOM 1457 N N . PRO A 1 192 ? 8.710 7.821 -4.426 1.00 96.44 192 PRO A N 1
ATOM 1458 C CA . PRO A 1 192 ? 8.295 6.624 -5.160 1.00 96.44 192 PRO A CA 1
ATOM 1459 C C . PRO A 1 192 ? 7.887 6.930 -6.608 1.00 96.44 192 PRO A C 1
ATOM 1461 O O . PRO A 1 192 ? 8.268 6.168 -7.496 1.00 96.44 192 PRO A O 1
ATOM 1464 N N . ALA A 1 193 ? 7.199 8.049 -6.878 1.00 97.62 193 ALA A N 1
ATOM 1465 C CA . ALA A 1 193 ? 6.805 8.428 -8.240 1.00 97.62 193 ALA A CA 1
ATOM 1466 C C . ALA A 1 193 ? 8.019 8.692 -9.152 1.00 97.62 193 ALA A C 1
ATOM 1468 O O . ALA A 1 193 ? 8.063 8.191 -10.278 1.00 97.62 193 ALA A O 1
ATOM 1469 N N . VAL A 1 194 ? 9.040 9.405 -8.653 1.00 98.19 194 VAL A N 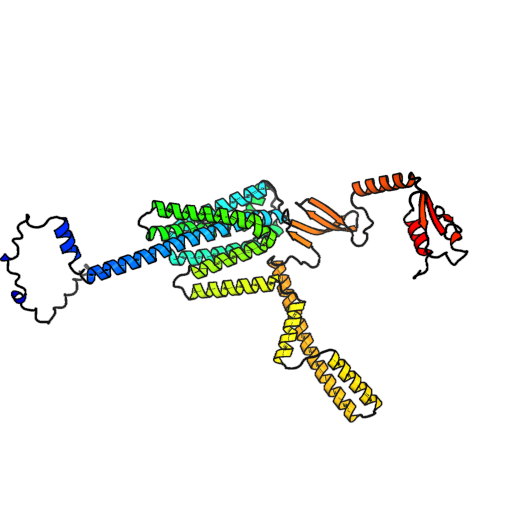1
ATOM 1470 C CA . VAL A 1 194 ? 10.320 9.589 -9.362 1.00 98.19 194 VAL A CA 1
ATOM 1471 C C . VAL A 1 194 ? 10.988 8.246 -9.620 1.00 98.19 194 VAL A C 1
ATOM 1473 O O . VAL A 1 194 ? 11.352 7.960 -10.759 1.00 98.19 194 VAL A O 1
ATOM 1476 N N . SER A 1 195 ? 11.129 7.405 -8.592 1.00 97.31 195 SER A N 1
ATOM 1477 C CA . SER A 1 195 ? 11.822 6.121 -8.724 1.00 97.31 195 SER A CA 1
ATOM 1478 C C . SER A 1 195 ? 11.153 5.205 -9.755 1.00 97.31 195 SER A C 1
ATOM 1480 O O . SER A 1 195 ? 11.828 4.713 -10.664 1.00 97.31 195 SER A O 1
ATOM 1482 N N . LEU A 1 196 ? 9.829 5.041 -9.673 1.00 96.62 196 LEU A N 1
ATOM 1483 C CA . LEU A 1 196 ? 9.050 4.231 -10.612 1.00 96.62 196 LEU A CA 1
ATOM 1484 C C . LEU A 1 196 ? 9.104 4.786 -12.043 1.00 96.62 196 LEU A C 1
ATOM 1486 O O . LEU A 1 196 ? 9.277 4.015 -12.989 1.00 96.62 196 LEU A O 1
ATOM 1490 N N . GLY A 1 197 ? 9.051 6.114 -12.210 1.00 96.56 197 GLY A N 1
ATOM 1491 C CA . GLY A 1 197 ? 9.188 6.768 -13.516 1.00 96.56 197 GLY A CA 1
ATOM 1492 C C . GLY A 1 197 ? 10.504 6.443 -14.237 1.00 96.56 197 GLY A C 1
ATOM 1493 O O . GLY A 1 197 ? 10.540 6.402 -15.463 1.00 96.56 197 GLY A O 1
ATOM 1494 N N . THR A 1 198 ? 11.584 6.123 -13.511 1.00 96.75 198 THR A N 1
ATOM 1495 C CA . THR A 1 198 ? 12.865 5.760 -14.151 1.00 96.75 198 THR A CA 1
ATOM 1496 C C . THR A 1 198 ? 12.843 4.415 -14.898 1.00 96.75 198 THR A C 1
ATOM 1498 O O . THR A 1 198 ? 13.708 4.175 -15.746 1.00 96.75 198 THR A O 1
ATOM 1501 N N . ILE A 1 199 ? 11.885 3.524 -14.606 1.00 96.00 199 ILE A N 1
ATOM 1502 C CA . ILE A 1 199 ? 11.882 2.129 -15.086 1.00 96.00 199 ILE A CA 1
ATOM 1503 C C . ILE A 1 199 ? 11.581 2.042 -16.591 1.00 96.00 199 ILE A C 1
ATOM 1505 O O . ILE A 1 199 ? 12.238 1.282 -17.313 1.00 96.00 199 ILE A O 1
ATOM 1509 N N . SER A 1 200 ? 10.611 2.821 -17.080 1.00 94.31 200 SER A N 1
ATOM 1510 C CA . SER A 1 200 ? 10.148 2.738 -18.472 1.00 94.31 200 SER A CA 1
ATOM 1511 C C . SER A 1 200 ? 11.225 3.150 -19.497 1.00 94.31 200 SER A C 1
ATOM 1513 O O . SER A 1 200 ? 11.511 2.342 -20.386 1.00 94.31 200 SER A O 1
ATOM 1515 N N . PRO A 1 201 ? 11.933 4.295 -19.362 1.00 94.50 201 PRO A N 1
ATOM 1516 C CA . PRO A 1 201 ? 13.002 4.675 -20.295 1.00 94.50 201 PRO A CA 1
ATOM 1517 C C . PRO A 1 201 ? 14.167 3.676 -20.351 1.00 94.50 201 PRO A C 1
ATOM 1519 O O . PRO A 1 201 ? 14.635 3.333 -21.439 1.00 94.50 201 PRO A O 1
ATOM 1522 N N . VAL A 1 202 ? 14.615 3.156 -19.199 1.00 94.75 202 VAL A N 1
ATOM 1523 C CA . VAL A 1 202 ? 15.700 2.155 -19.149 1.00 94.75 202 VAL A CA 1
ATOM 1524 C C . VAL A 1 202 ? 15.268 0.860 -19.837 1.00 94.75 202 VAL A C 1
ATOM 1526 O O . VAL A 1 202 ? 16.032 0.274 -20.608 1.00 94.75 202 VAL A O 1
ATOM 1529 N N . THR A 1 203 ? 14.019 0.439 -19.630 1.00 94.12 203 THR A N 1
ATOM 1530 C CA . THR A 1 203 ? 13.472 -0.762 -20.274 1.00 94.12 203 THR A CA 1
ATOM 1531 C C . THR A 1 203 ? 13.277 -0.569 -21.782 1.00 94.12 203 THR A C 1
ATOM 1533 O O . THR A 1 203 ? 13.584 -1.477 -22.560 1.00 94.12 203 THR A O 1
ATOM 1536 N N . ALA A 1 204 ? 12.858 0.624 -22.216 1.00 93.38 204 ALA A N 1
ATOM 1537 C CA . ALA A 1 204 ? 12.776 0.992 -23.627 1.00 93.38 204 ALA A CA 1
ATOM 1538 C C . ALA A 1 204 ? 14.156 0.955 -24.308 1.00 93.38 204 ALA A C 1
ATOM 1540 O O . ALA A 1 204 ? 14.276 0.391 -25.395 1.00 93.38 204 ALA A O 1
ATOM 1541 N N . SER A 1 205 ? 15.207 1.467 -23.654 1.00 92.38 205 SER A N 1
ATOM 1542 C CA . SER A 1 205 ? 16.589 1.406 -24.159 1.00 92.38 205 SER A CA 1
ATOM 1543 C C . SER A 1 205 ? 17.069 -0.041 -24.373 1.00 92.38 205 SER A C 1
ATOM 1545 O O . SER A 1 205 ? 17.597 -0.370 -25.439 1.00 92.38 205 SER A O 1
ATOM 1547 N N . ILE A 1 206 ? 16.784 -0.955 -23.431 1.00 91.62 206 ILE A N 1
ATOM 1548 C CA . ILE A 1 206 ? 17.080 -2.396 -23.588 1.00 91.62 206 ILE A CA 1
ATOM 1549 C C . ILE A 1 206 ? 16.358 -2.981 -24.808 1.00 91.62 206 ILE A C 1
ATOM 1551 O O . ILE A 1 206 ? 16.973 -3.685 -25.614 1.00 91.62 206 ILE A O 1
ATOM 1555 N N . ALA A 1 207 ? 15.061 -2.697 -24.951 1.00 91.19 207 ALA A N 1
ATOM 1556 C CA . ALA A 1 207 ? 14.251 -3.219 -26.046 1.00 91.19 207 ALA A CA 1
ATOM 1557 C C . ALA A 1 207 ? 14.725 -2.684 -27.413 1.00 91.19 207 ALA A C 1
ATOM 1559 O O . ALA A 1 207 ? 14.815 -3.439 -28.386 1.00 91.19 207 ALA A O 1
ATOM 1560 N N . LEU A 1 208 ? 15.089 -1.401 -27.477 1.00 91.19 208 LEU A N 1
ATOM 1561 C CA . LEU A 1 208 ? 15.644 -0.754 -28.665 1.00 91.19 208 LEU A CA 1
ATOM 1562 C C . LEU A 1 208 ? 16.997 -1.343 -29.072 1.00 91.19 208 LEU A C 1
ATOM 1564 O O . LEU A 1 208 ? 17.178 -1.667 -30.242 1.00 91.19 208 LEU A O 1
ATOM 1568 N N . GLY A 1 209 ? 17.902 -1.585 -28.119 1.00 87.00 209 GLY A N 1
ATOM 1569 C CA . GLY A 1 209 ? 19.203 -2.215 -28.384 1.00 87.00 209 GLY A CA 1
ATOM 1570 C C . GLY A 1 209 ? 19.130 -3.660 -28.907 1.00 87.00 209 GLY A C 1
ATOM 1571 O O . GLY A 1 209 ? 20.138 -4.196 -29.366 1.00 87.00 209 GLY A O 1
ATOM 1572 N N . ARG A 1 210 ? 17.954 -4.304 -28.848 1.00 84.56 210 ARG A N 1
ATOM 1573 C CA . ARG A 1 210 ? 17.701 -5.673 -29.343 1.00 84.56 210 ARG A CA 1
ATOM 1574 C C . ARG A 1 210 ? 16.845 -5.732 -30.608 1.00 84.56 210 ARG A C 1
ATOM 1576 O O . ARG A 1 210 ? 16.832 -6.757 -31.289 1.00 84.56 210 ARG A O 1
ATOM 1583 N N . SER A 1 211 ? 16.115 -4.668 -30.932 1.00 84.94 211 SER A N 1
ATOM 1584 C CA . SER A 1 211 ? 15.135 -4.670 -32.019 1.00 84.94 211 SER A CA 1
ATOM 1585 C C . SER A 1 211 ? 15.663 -4.023 -33.294 1.00 84.94 211 SER A C 1
ATOM 1587 O O . SER A 1 211 ? 16.250 -2.949 -33.278 1.00 84.94 211 SER A O 1
ATOM 1589 N N . ARG A 1 212 ? 15.346 -4.629 -34.444 1.00 80.38 212 ARG A N 1
ATOM 1590 C CA . ARG A 1 212 ? 15.541 -4.002 -35.766 1.00 80.38 212 ARG A CA 1
ATOM 1591 C C . ARG A 1 212 ? 14.384 -3.080 -36.182 1.00 80.38 212 ARG A C 1
ATOM 1593 O O . ARG A 1 212 ? 14.445 -2.488 -37.254 1.00 80.38 212 ARG A O 1
ATOM 1600 N N . ARG A 1 213 ? 13.300 -3.006 -35.399 1.00 86.06 213 ARG A N 1
ATOM 1601 C CA . ARG A 1 213 ? 12.074 -2.244 -35.712 1.00 86.06 213 ARG A CA 1
ATOM 1602 C C . ARG A 1 213 ? 11.783 -1.218 -34.615 1.00 86.06 213 ARG A C 1
ATOM 1604 O O . ARG A 1 213 ? 10.806 -1.357 -33.882 1.00 86.06 213 ARG A O 1
ATOM 1611 N N . THR A 1 214 ? 12.622 -0.187 -34.538 1.00 88.25 214 THR A N 1
ATOM 1612 C CA . THR A 1 214 ? 12.596 0.894 -33.533 1.00 88.25 214 THR A CA 1
ATOM 1613 C C . THR A 1 214 ? 11.179 1.385 -33.214 1.00 88.25 214 THR A C 1
ATOM 1615 O O . THR A 1 214 ? 10.744 1.270 -32.073 1.00 88.25 214 THR A O 1
ATOM 1618 N N . GLY A 1 215 ? 10.419 1.846 -34.217 1.00 89.19 215 GLY A N 1
ATOM 1619 C CA . GLY A 1 215 ? 9.079 2.413 -34.006 1.00 89.19 215 GLY A CA 1
ATOM 1620 C C . GLY A 1 215 ? 8.062 1.432 -33.407 1.00 89.19 215 GLY A C 1
ATOM 1621 O O . GLY A 1 215 ? 7.355 1.784 -32.469 1.00 89.19 215 GLY A O 1
ATOM 1622 N N . VAL A 1 216 ? 8.035 0.180 -33.882 1.00 89.75 216 VAL A N 1
ATOM 1623 C CA . VAL A 1 216 ? 7.142 -0.866 -33.338 1.00 89.75 216 VAL A CA 1
ATOM 1624 C C . VAL A 1 216 ? 7.533 -1.223 -31.905 1.00 89.75 216 VAL A C 1
ATOM 1626 O O . VAL A 1 216 ? 6.668 -1.443 -31.065 1.00 89.75 216 VAL A O 1
ATOM 1629 N N . THR A 1 217 ? 8.830 -1.258 -31.600 1.00 90.81 217 THR A N 1
ATOM 1630 C CA . THR A 1 217 ? 9.313 -1.555 -30.248 1.00 90.81 217 THR A CA 1
ATOM 1631 C C . THR A 1 217 ? 8.977 -0.444 -29.257 1.00 90.81 217 THR A C 1
ATOM 1633 O O . THR A 1 217 ? 8.483 -0.754 -28.177 1.00 90.81 217 THR A O 1
ATOM 1636 N N . VAL A 1 218 ? 9.157 0.829 -29.626 1.00 91.56 218 VAL A N 1
ATOM 1637 C CA . VAL A 1 218 ? 8.733 1.963 -28.783 1.00 91.56 218 VAL A CA 1
ATOM 1638 C C . VAL A 1 218 ? 7.216 1.946 -28.586 1.00 91.56 218 VAL A C 1
ATOM 1640 O O . VAL A 1 218 ? 6.753 2.009 -27.450 1.00 91.56 218 VAL A O 1
ATOM 1643 N N . GLY A 1 219 ? 6.444 1.779 -29.666 1.00 93.06 219 GLY A N 1
ATOM 1644 C CA . GLY A 1 219 ? 4.983 1.689 -29.600 1.00 93.06 219 GLY A CA 1
ATOM 1645 C C . GLY A 1 219 ? 4.492 0.562 -28.687 1.00 93.06 219 GLY A C 1
ATOM 1646 O O . GLY A 1 219 ? 3.617 0.791 -27.858 1.00 93.06 219 GLY A O 1
ATOM 1647 N N . ASN A 1 220 ? 5.104 -0.625 -28.765 1.00 93.81 220 ASN A N 1
ATOM 1648 C CA . ASN A 1 220 ? 4.778 -1.746 -27.882 1.00 93.81 220 ASN A CA 1
ATOM 1649 C C . ASN A 1 220 ? 5.065 -1.433 -26.408 1.00 93.81 220 ASN A C 1
ATOM 1651 O O . ASN A 1 220 ? 4.228 -1.741 -25.566 1.00 93.81 220 ASN A O 1
ATOM 1655 N N . ILE A 1 221 ? 6.204 -0.810 -26.088 1.00 93.94 221 ILE A N 1
ATOM 1656 C CA . ILE A 1 221 ? 6.542 -0.442 -24.704 1.00 93.94 221 ILE A CA 1
ATOM 1657 C C . ILE A 1 221 ? 5.491 0.517 -24.121 1.00 93.94 221 ILE A C 1
ATOM 1659 O O . ILE A 1 221 ? 4.980 0.267 -23.029 1.00 93.94 221 ILE A O 1
ATOM 1663 N N . TYR A 1 222 ? 5.093 1.553 -24.869 1.00 93.56 222 TYR A N 1
ATOM 1664 C CA . TYR A 1 222 ? 4.020 2.459 -24.439 1.00 93.56 222 TYR A CA 1
ATOM 1665 C C . TYR A 1 222 ? 2.655 1.763 -24.340 1.00 93.56 222 TYR A C 1
ATOM 1667 O O . TYR A 1 222 ? 1.929 2.000 -23.377 1.00 93.56 222 TYR A O 1
ATOM 1675 N N . ALA A 1 223 ? 2.310 0.879 -25.281 1.00 97.06 223 ALA A N 1
ATOM 1676 C CA . ALA A 1 223 ? 1.043 0.148 -25.263 1.00 97.06 223 ALA A CA 1
ATOM 1677 C C . ALA A 1 223 ? 0.931 -0.806 -24.059 1.00 97.06 223 ALA A C 1
ATOM 1679 O O . ALA A 1 223 ? -0.105 -0.835 -23.398 1.00 97.06 223 ALA A O 1
ATOM 1680 N N . TRP A 1 224 ? 1.999 -1.544 -23.731 1.00 97.31 224 TRP A N 1
ATOM 1681 C CA . TRP A 1 224 ? 2.041 -2.407 -22.545 1.00 97.31 224 TRP A CA 1
ATOM 1682 C C . TRP A 1 224 ? 2.048 -1.610 -21.238 1.00 97.31 224 TRP A C 1
ATOM 1684 O O . TRP A 1 224 ? 1.420 -2.043 -20.273 1.00 97.31 224 TRP A O 1
ATOM 1694 N N . GLY A 1 225 ? 2.678 -0.431 -21.213 1.00 96.56 225 GLY A N 1
ATOM 1695 C CA . GLY A 1 225 ? 2.575 0.499 -20.087 1.00 96.56 225 GLY A CA 1
ATOM 1696 C C . GLY A 1 225 ? 1.147 1.005 -19.881 1.00 96.56 225 GLY A C 1
ATOM 1697 O O . GLY A 1 225 ? 0.601 0.864 -18.792 1.00 96.56 225 GLY A O 1
ATOM 1698 N N . ALA A 1 226 ? 0.496 1.506 -20.934 1.00 96.88 226 ALA A N 1
ATOM 1699 C CA . ALA A 1 226 ? -0.892 1.968 -20.866 1.00 96.88 226 ALA A CA 1
ATOM 1700 C C . ALA A 1 226 ? -1.864 0.844 -20.461 1.00 96.88 226 ALA A C 1
ATOM 1702 O O . ALA A 1 226 ? -2.734 1.058 -19.619 1.00 96.88 226 ALA A O 1
ATOM 1703 N N . LEU A 1 227 ? -1.688 -0.369 -20.999 1.00 97.88 227 LEU A N 1
ATOM 1704 C CA . LEU A 1 227 ? -2.475 -1.541 -20.607 1.00 97.88 227 LEU A CA 1
ATOM 1705 C C . LEU A 1 227 ? -2.252 -1.908 -19.131 1.00 97.88 227 LEU A C 1
ATOM 1707 O O . LEU A 1 227 ? -3.218 -2.181 -18.423 1.00 97.88 227 LEU A O 1
ATOM 1711 N N . GLY A 1 228 ? -1.002 -1.873 -18.659 1.00 97.12 228 GLY A N 1
ATOM 1712 C CA . GLY A 1 228 ? -0.664 -2.075 -17.249 1.00 97.12 228 GLY A CA 1
ATOM 1713 C C . GLY A 1 228 ? -1.308 -1.028 -16.349 1.00 97.12 228 GLY A C 1
ATOM 1714 O O . GLY A 1 228 ? -1.885 -1.376 -15.324 1.00 97.12 228 GLY A O 1
ATOM 1715 N N . SER A 1 229 ? -1.308 0.238 -16.766 1.00 97.00 229 SER A N 1
ATOM 1716 C CA . SER A 1 229 ? -2.006 1.302 -16.049 1.00 97.00 229 SER A CA 1
ATOM 1717 C C . SER A 1 229 ? -3.517 1.053 -15.978 1.00 97.00 229 SER A C 1
ATOM 1719 O O . SER A 1 229 ? -4.070 1.075 -14.886 1.00 97.00 229 SER A O 1
ATOM 1721 N N . ILE A 1 230 ? -4.183 0.733 -17.093 1.00 97.62 230 ILE A N 1
ATOM 1722 C CA . ILE A 1 230 ? -5.631 0.437 -17.114 1.00 97.62 230 ILE A CA 1
ATOM 1723 C C . ILE A 1 230 ? -5.974 -0.741 -16.187 1.00 97.62 230 ILE A C 1
ATOM 1725 O O . ILE A 1 230 ? -6.910 -0.651 -15.391 1.00 97.62 230 ILE A O 1
ATOM 1729 N N . VAL A 1 231 ? -5.199 -1.830 -16.257 1.00 97.12 231 VAL A N 1
ATOM 1730 C CA . VAL A 1 231 ? -5.374 -2.994 -15.376 1.00 97.12 231 VAL A CA 1
ATOM 1731 C C . VAL A 1 231 ? -5.146 -2.608 -13.915 1.00 97.12 231 VAL A C 1
ATOM 1733 O O . VAL A 1 231 ? -5.962 -2.968 -13.074 1.00 97.12 231 VAL A O 1
ATOM 1736 N N . GLY A 1 232 ? -4.094 -1.843 -13.609 1.00 95.50 232 GLY A N 1
ATOM 1737 C CA . GLY A 1 232 ? -3.810 -1.350 -12.260 1.00 95.50 232 GLY A CA 1
ATOM 1738 C C . GLY A 1 232 ? -4.925 -0.469 -11.698 1.00 95.50 232 GLY A C 1
ATOM 1739 O O . GLY A 1 232 ? -5.304 -0.650 -10.546 1.00 95.50 232 GLY A O 1
ATOM 1740 N N . THR A 1 233 ? -5.505 0.412 -12.517 1.00 94.44 233 THR A N 1
ATOM 1741 C CA . THR A 1 233 ? -6.627 1.281 -12.138 1.00 94.44 233 THR A CA 1
ATOM 1742 C C . THR A 1 233 ? -7.866 0.479 -11.741 1.00 94.44 233 THR A C 1
ATOM 1744 O O . THR A 1 233 ? -8.415 0.708 -10.664 1.00 94.44 233 THR A O 1
ATOM 1747 N N . PHE A 1 234 ? -8.295 -0.488 -12.561 1.00 93.69 234 PHE A N 1
ATOM 1748 C CA . PHE A 1 234 ? -9.457 -1.324 -12.226 1.00 93.69 234 PHE A CA 1
ATOM 1749 C C . PHE A 1 234 ? -9.168 -2.291 -11.071 1.00 93.69 234 PHE A C 1
ATOM 1751 O O . PHE A 1 234 ? -10.013 -2.470 -10.198 1.00 93.69 234 PHE A O 1
ATOM 1758 N N . LEU A 1 235 ? -7.971 -2.882 -11.030 1.00 89.56 235 LEU A N 1
ATOM 1759 C CA . LEU A 1 235 ? -7.563 -3.807 -9.973 1.00 89.56 235 LEU A CA 1
ATOM 1760 C C . LEU A 1 235 ? -7.511 -3.112 -8.603 1.00 89.56 235 LEU A C 1
ATOM 1762 O O . LEU A 1 235 ? -8.036 -3.650 -7.630 1.00 89.56 235 LEU A O 1
ATOM 1766 N N . ALA A 1 236 ? -6.930 -1.910 -8.539 1.00 87.12 236 ALA A N 1
ATOM 1767 C CA . ALA A 1 236 ? -6.939 -1.063 -7.349 1.00 87.12 236 ALA A CA 1
ATOM 1768 C C . ALA A 1 236 ? -8.363 -0.647 -6.963 1.00 87.12 236 ALA A C 1
ATOM 1770 O O . ALA A 1 236 ? -8.781 -0.884 -5.833 1.00 87.12 236 ALA A O 1
ATOM 1771 N N . GLY A 1 237 ? -9.097 -0.042 -7.902 1.00 82.12 237 GLY A N 1
ATOM 1772 C CA . GLY A 1 237 ? -10.371 0.621 -7.628 1.00 82.12 237 GLY A CA 1
ATOM 1773 C C . GLY A 1 237 ? -11.552 -0.304 -7.331 1.00 82.12 237 GLY A C 1
ATOM 1774 O O . GLY A 1 237 ? -12.448 0.122 -6.611 1.00 82.12 237 GLY A O 1
ATOM 1775 N N . PHE A 1 238 ? -11.580 -1.531 -7.867 1.00 82.75 238 PHE A N 1
ATOM 1776 C CA . PHE A 1 238 ? -12.724 -2.447 -7.710 1.00 82.75 238 PHE A CA 1
ATOM 1777 C C . PHE A 1 238 ? -12.489 -3.623 -6.756 1.00 82.75 238 PHE A C 1
ATOM 1779 O O . PHE A 1 238 ? -13.468 -4.195 -6.291 1.00 82.75 238 PHE A O 1
ATOM 1786 N N . TRP A 1 239 ? -11.235 -3.998 -6.481 1.00 81.44 239 TRP A N 1
ATOM 1787 C CA . TRP A 1 239 ? -10.918 -5.164 -5.641 1.00 81.44 239 TRP A CA 1
ATOM 1788 C C . TRP A 1 239 ? -9.934 -4.826 -4.527 1.00 81.44 239 TRP A C 1
ATOM 1790 O O . TRP A 1 239 ? -10.289 -4.870 -3.355 1.00 81.44 239 TRP A O 1
ATOM 1800 N N . LEU A 1 240 ? -8.703 -4.434 -4.873 1.00 76.31 240 LEU A N 1
ATOM 1801 C CA . LEU A 1 240 ? -7.616 -4.314 -3.895 1.00 76.31 240 LEU A CA 1
ATOM 1802 C C . LEU A 1 240 ? -7.949 -3.360 -2.741 1.00 76.31 240 LEU A C 1
ATOM 1804 O O . LEU A 1 240 ? -7.678 -3.698 -1.591 1.00 76.31 240 LEU A O 1
ATOM 1808 N N . ILE A 1 241 ? -8.516 -2.187 -3.043 1.00 79.50 241 ILE A N 1
ATOM 1809 C CA . ILE A 1 241 ? -8.823 -1.157 -2.039 1.00 79.50 241 ILE A CA 1
ATOM 1810 C C . ILE A 1 241 ? -9.898 -1.612 -1.043 1.00 79.50 241 ILE A C 1
ATOM 1812 O O . ILE A 1 241 ? -9.730 -1.337 0.145 1.00 79.50 241 ILE A O 1
ATOM 1816 N N . GLY A 1 242 ? -10.939 -2.315 -1.499 1.00 69.69 242 GLY A N 1
ATOM 1817 C CA . GLY A 1 242 ? -11.990 -2.850 -0.626 1.00 69.69 242 GLY A CA 1
ATOM 1818 C C . GLY A 1 242 ? -11.526 -4.077 0.161 1.00 69.69 242 GLY A C 1
ATOM 1819 O O . GLY A 1 242 ? -11.603 -4.095 1.387 1.00 69.69 242 GLY A O 1
ATOM 1820 N N . ASP A 1 243 ? -10.950 -5.067 -0.529 1.00 69.12 243 ASP A N 1
ATOM 1821 C CA . ASP A 1 243 ? -10.602 -6.367 0.063 1.00 69.12 243 ASP A CA 1
ATOM 1822 C C . ASP A 1 243 ? -9.414 -6.302 1.045 1.00 69.12 243 ASP A C 1
ATOM 1824 O O . ASP A 1 243 ? -9.362 -7.069 2.008 1.00 69.12 243 ASP A O 1
ATOM 1828 N N . PHE A 1 244 ? -8.431 -5.421 0.801 1.00 67.25 244 PHE A N 1
ATOM 1829 C CA . PHE A 1 244 ? -7.169 -5.391 1.562 1.00 67.25 244 PHE A CA 1
ATOM 1830 C C . PHE A 1 244 ? -6.898 -4.077 2.303 1.00 67.25 244 PHE A C 1
ATOM 1832 O O . PHE A 1 244 ? -6.056 -4.063 3.197 1.00 67.25 244 PHE A O 1
ATOM 1839 N N . GLY A 1 245 ? -7.568 -2.975 1.960 1.00 74.06 245 GLY A N 1
ATOM 1840 C CA . GLY A 1 245 ? -7.301 -1.664 2.557 1.00 74.06 245 GLY A CA 1
ATOM 1841 C C . GLY A 1 245 ? -5.983 -1.016 2.108 1.00 74.06 245 GLY A C 1
ATOM 1842 O O . GLY A 1 245 ? -5.031 -1.655 1.646 1.00 74.06 245 GLY A O 1
ATOM 1843 N N . THR A 1 246 ? -5.904 0.308 2.240 1.00 81.81 246 THR A N 1
ATOM 1844 C CA . THR A 1 246 ? -4.918 1.108 1.498 1.00 81.81 246 THR A CA 1
ATOM 1845 C C . THR A 1 246 ? -3.473 0.844 1.939 1.00 81.81 246 THR A C 1
ATOM 1847 O O . THR A 1 246 ? -2.545 0.834 1.126 1.00 81.81 246 THR A O 1
ATOM 1850 N N . LYS A 1 247 ? -3.261 0.589 3.236 1.00 80.94 247 LYS A N 1
ATOM 1851 C CA . LYS A 1 247 ? -1.923 0.390 3.821 1.00 80.94 247 LYS A CA 1
ATOM 1852 C C . LYS A 1 247 ? -1.300 -0.947 3.399 1.00 80.94 247 LYS A C 1
ATOM 1854 O O . LYS A 1 247 ? -0.117 -0.987 3.055 1.00 80.94 247 LYS A O 1
ATOM 1859 N N . HIS A 1 248 ? -2.080 -2.032 3.362 1.00 78.94 248 HIS A N 1
ATOM 1860 C CA . HIS A 1 248 ? -1.600 -3.349 2.924 1.00 78.94 248 HIS A CA 1
ATOM 1861 C C . HIS A 1 248 ? -1.238 -3.357 1.439 1.00 78.94 248 HIS A C 1
ATOM 1863 O O . HIS A 1 248 ? -0.232 -3.957 1.064 1.00 78.94 248 HIS A O 1
ATOM 1869 N N . ILE A 1 249 ? -1.977 -2.629 0.598 1.00 86.25 249 ILE A N 1
ATOM 1870 C CA . ILE A 1 249 ? -1.690 -2.515 -0.841 1.00 86.25 249 ILE A CA 1
ATOM 1871 C C . ILE A 1 249 ? -0.330 -1.863 -1.102 1.00 86.25 249 ILE A C 1
ATOM 1873 O O . ILE A 1 249 ? 0.407 -2.330 -1.973 1.00 86.25 249 ILE A O 1
ATOM 1877 N N . ILE A 1 250 ? 0.054 -0.838 -0.334 1.00 89.31 250 ILE A N 1
ATOM 1878 C CA . ILE A 1 250 ? 1.390 -0.227 -0.435 1.00 89.31 250 ILE A CA 1
ATOM 1879 C C . ILE A 1 250 ? 2.490 -1.243 -0.081 1.00 89.31 250 ILE A C 1
ATOM 1881 O O . ILE A 1 250 ? 3.470 -1.367 -0.822 1.00 89.31 250 ILE A O 1
ATOM 1885 N N . TRP A 1 251 ? 2.314 -2.032 0.986 1.00 84.50 251 TRP A N 1
ATOM 1886 C CA . TRP A 1 251 ? 3.252 -3.107 1.344 1.00 84.50 251 TRP A CA 1
ATOM 1887 C C . TRP A 1 251 ? 3.331 -4.204 0.271 1.00 84.50 251 TRP A C 1
ATOM 1889 O O . TRP A 1 251 ? 4.435 -4.590 -0.123 1.00 84.50 251 TRP A O 1
ATOM 1899 N N . MET A 1 252 ? 2.190 -4.671 -0.248 1.00 85.69 252 MET A N 1
ATOM 1900 C CA . MET A 1 252 ? 2.134 -5.657 -1.336 1.00 85.69 252 MET A CA 1
ATOM 1901 C C . MET A 1 252 ? 2.802 -5.127 -2.609 1.00 85.69 252 MET A C 1
ATOM 1903 O O . MET A 1 252 ? 3.605 -5.828 -3.223 1.00 85.69 252 MET A O 1
ATOM 1907 N N . THR A 1 253 ? 2.546 -3.870 -2.972 1.00 91.75 253 THR A N 1
ATOM 1908 C CA . THR A 1 253 ? 3.146 -3.228 -4.149 1.00 91.75 253 THR A CA 1
ATOM 1909 C C . THR A 1 253 ? 4.659 -3.089 -3.990 1.00 91.75 253 THR A C 1
ATOM 1911 O O . THR A 1 253 ? 5.405 -3.438 -4.905 1.00 91.75 253 THR A O 1
ATOM 1914 N N . SER A 1 254 ? 5.139 -2.690 -2.807 1.00 90.81 254 SER A N 1
ATOM 1915 C CA . SER A 1 254 ? 6.569 -2.718 -2.478 1.00 90.81 254 SER A CA 1
ATOM 1916 C C . SER A 1 254 ? 7.164 -4.123 -2.639 1.00 90.81 254 SER A C 1
ATOM 1918 O O . SER A 1 254 ? 8.203 -4.280 -3.281 1.00 90.81 254 SER A O 1
ATOM 1920 N N . ALA A 1 255 ? 6.508 -5.162 -2.111 1.00 87.62 255 ALA A N 1
ATOM 1921 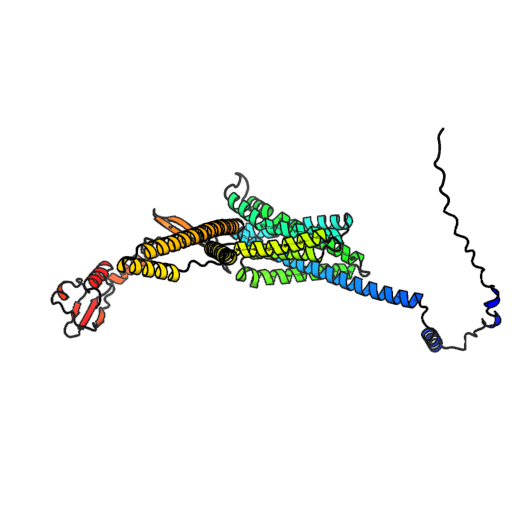C CA . ALA A 1 255 ? 6.981 -6.543 -2.228 1.00 87.62 255 ALA A CA 1
ATOM 1922 C C . ALA A 1 255 ? 7.047 -7.025 -3.692 1.00 87.62 255 ALA A C 1
ATOM 1924 O O . ALA A 1 255 ? 8.040 -7.641 -4.085 1.00 87.62 255 ALA A O 1
ATOM 1925 N N . VAL A 1 256 ? 6.049 -6.688 -4.520 1.00 91.56 256 VAL A N 1
ATOM 1926 C CA . VAL A 1 256 ? 6.045 -6.972 -5.969 1.00 91.56 256 VAL A CA 1
ATOM 1927 C C . VAL A 1 256 ? 7.213 -6.275 -6.675 1.00 91.56 256 VAL A C 1
ATOM 1929 O O . VAL A 1 256 ? 7.907 -6.908 -7.472 1.00 91.56 256 VAL A O 1
ATOM 1932 N N . LEU A 1 257 ? 7.494 -5.009 -6.352 1.00 92.81 257 LEU A N 1
ATOM 1933 C CA . LEU A 1 257 ? 8.631 -4.271 -6.916 1.00 92.81 257 LEU A CA 1
ATOM 1934 C C . LEU A 1 257 ? 9.979 -4.894 -6.515 1.00 92.81 257 LEU A C 1
ATOM 1936 O O . LEU A 1 257 ? 10.839 -5.096 -7.375 1.00 92.81 257 LEU A O 1
ATOM 1940 N N . LEU A 1 258 ? 10.154 -5.273 -5.244 1.00 90.44 258 LEU A N 1
ATOM 1941 C CA . LEU A 1 258 ? 11.364 -5.960 -4.769 1.00 90.44 258 LEU A CA 1
ATOM 1942 C C . LEU A 1 258 ? 11.551 -7.334 -5.444 1.00 90.44 258 LEU A C 1
ATOM 1944 O O . LEU A 1 258 ? 12.669 -7.683 -5.838 1.00 90.44 258 LEU A O 1
ATOM 1948 N N . LEU A 1 259 ? 10.463 -8.088 -5.636 1.00 88.81 259 LEU A N 1
ATOM 1949 C CA . LEU A 1 259 ? 10.468 -9.370 -6.345 1.00 88.81 259 LEU A CA 1
ATOM 1950 C C . LEU A 1 259 ? 10.836 -9.203 -7.828 1.00 88.81 259 LEU A C 1
ATOM 1952 O O . LEU A 1 259 ? 11.672 -9.951 -8.338 1.00 88.81 259 LEU A O 1
ATOM 1956 N N . MET A 1 260 ? 10.286 -8.195 -8.510 1.00 89.44 260 MET A N 1
ATOM 1957 C CA . MET A 1 260 ? 10.675 -7.857 -9.885 1.00 89.44 260 MET A CA 1
ATOM 1958 C C . MET A 1 260 ? 12.159 -7.483 -9.972 1.00 89.44 260 MET A C 1
ATOM 1960 O O . MET A 1 260 ? 12.857 -7.964 -10.866 1.00 89.44 260 MET A O 1
ATOM 1964 N N . GLY A 1 261 ? 12.684 -6.735 -8.996 1.00 88.38 261 GLY A N 1
ATOM 1965 C CA . GLY A 1 261 ? 14.123 -6.482 -8.868 1.00 88.38 261 GLY A CA 1
ATOM 1966 C C . GLY A 1 261 ? 14.945 -7.771 -8.779 1.00 88.38 261 GLY A C 1
ATOM 1967 O O . GLY A 1 261 ? 15.937 -7.920 -9.494 1.00 88.38 261 GLY A O 1
ATOM 1968 N N . ALA A 1 262 ? 14.499 -8.745 -7.981 1.00 84.12 262 ALA A N 1
ATOM 1969 C CA . ALA A 1 262 ? 15.158 -10.046 -7.851 1.00 84.12 262 ALA A CA 1
ATOM 1970 C C . ALA A 1 262 ? 15.143 -10.885 -9.142 1.00 84.12 262 ALA A C 1
ATOM 1972 O O . ALA A 1 262 ? 16.119 -11.581 -9.441 1.00 84.12 262 ALA A O 1
ATOM 1973 N N . ILE A 1 263 ? 14.043 -10.833 -9.898 1.00 86.00 263 ILE A N 1
ATOM 1974 C CA . ILE A 1 263 ? 13.882 -11.540 -11.177 1.00 86.00 263 ILE A CA 1
ATOM 1975 C C . ILE A 1 263 ? 14.781 -10.914 -12.254 1.00 86.00 263 ILE A C 1
ATOM 1977 O O . ILE A 1 263 ? 15.431 -11.634 -13.013 1.00 86.00 263 ILE A O 1
ATOM 1981 N N . VAL A 1 264 ? 14.848 -9.581 -12.298 1.00 85.62 264 VAL A N 1
ATOM 1982 C CA . VAL A 1 264 ? 15.490 -8.817 -13.381 1.00 85.62 264 VAL A CA 1
ATOM 1983 C C . VAL A 1 264 ? 16.994 -8.565 -13.150 1.00 85.62 264 VAL A C 1
ATOM 1985 O O . VAL A 1 264 ? 17.713 -8.279 -14.105 1.00 85.62 264 VAL A O 1
ATOM 1988 N N . SER A 1 265 ? 17.506 -8.740 -11.922 1.00 76.50 265 SER A N 1
ATOM 1989 C CA . SER A 1 265 ? 18.920 -8.568 -11.505 1.00 76.50 265 SER A CA 1
ATOM 1990 C C . SER A 1 265 ? 19.900 -9.623 -12.081 1.00 76.50 265 SER A C 1
ATOM 1992 O O . SER A 1 265 ? 20.622 -10.334 -11.371 1.00 76.50 265 SER A O 1
ATOM 1994 N N . GLY A 1 266 ? 19.919 -9.768 -13.408 1.00 59.12 266 GLY A N 1
ATOM 1995 C CA . GLY A 1 266 ? 20.664 -10.793 -14.136 1.00 59.12 266 GLY A CA 1
ATOM 1996 C C . GLY A 1 266 ? 22.173 -10.791 -13.851 1.00 59.12 266 GLY A C 1
ATOM 1997 O O . GLY A 1 266 ? 22.890 -9.849 -14.182 1.00 59.12 266 GLY A O 1
ATOM 1998 N N . GLY A 1 267 ? 22.668 -11.896 -13.285 1.00 56.09 267 GLY A N 1
ATOM 1999 C CA . GLY A 1 267 ? 24.095 -12.189 -13.085 1.00 56.09 267 GLY A CA 1
ATOM 2000 C C . GLY A 1 267 ? 24.634 -11.903 -11.678 1.00 56.09 267 GLY A C 1
ATOM 2001 O O . GLY A 1 267 ? 25.459 -12.666 -11.174 1.00 56.09 267 GLY A O 1
ATOM 2002 N N . SER A 1 268 ? 24.142 -10.872 -10.991 1.00 65.50 268 SER A N 1
ATOM 2003 C CA . SER A 1 268 ? 24.583 -10.521 -9.632 1.00 65.50 268 SER A CA 1
ATOM 2004 C C . SER A 1 268 ? 23.937 -11.413 -8.566 1.00 65.50 268 SER A C 1
ATOM 2006 O O . SER A 1 268 ? 22.956 -11.022 -7.936 1.00 65.50 268 SER A O 1
ATOM 2008 N N . ARG A 1 269 ? 24.515 -12.601 -8.317 1.00 67.50 269 ARG A N 1
ATOM 2009 C CA . ARG A 1 269 ? 24.042 -13.539 -7.271 1.00 67.50 269 ARG A CA 1
ATOM 2010 C C . ARG A 1 269 ? 23.834 -12.857 -5.912 1.00 67.50 269 ARG A C 1
ATOM 2012 O O . ARG A 1 269 ? 22.817 -13.105 -5.281 1.00 67.50 269 ARG A O 1
ATOM 2019 N N . ALA A 1 270 ? 24.751 -11.976 -5.503 1.00 70.38 270 ALA A N 1
ATOM 2020 C CA . ALA A 1 270 ? 24.654 -11.237 -4.243 1.00 70.38 270 ALA A CA 1
ATOM 2021 C C . ALA A 1 270 ? 23.416 -10.324 -4.187 1.00 70.38 270 ALA A C 1
ATOM 2023 O O . ALA A 1 270 ? 22.652 -10.409 -3.233 1.00 70.38 270 ALA A O 1
ATOM 2024 N N . LEU A 1 271 ? 23.167 -9.516 -5.227 1.00 68.19 271 LEU A N 1
ATOM 2025 C CA . LEU A 1 271 ? 21.992 -8.639 -5.273 1.00 68.19 271 LEU A CA 1
ATOM 2026 C C . LEU A 1 271 ? 20.699 -9.457 -5.372 1.00 68.19 271 LEU A C 1
ATOM 2028 O O . LEU A 1 271 ? 19.755 -9.159 -4.656 1.00 68.19 271 LEU A O 1
ATOM 2032 N N . ARG A 1 272 ? 20.682 -10.531 -6.175 1.00 74.25 272 ARG A N 1
ATOM 2033 C CA . ARG A 1 272 ? 19.528 -11.436 -6.296 1.00 74.25 272 ARG A CA 1
ATOM 2034 C C . ARG A 1 272 ? 19.202 -12.153 -4.983 1.00 74.25 272 ARG A C 1
ATOM 2036 O O . ARG A 1 272 ? 18.026 -12.294 -4.661 1.00 74.25 272 ARG A O 1
ATOM 2043 N N . MET A 1 273 ? 20.210 -12.589 -4.223 1.00 72.25 273 MET A N 1
ATOM 2044 C CA . MET A 1 273 ? 20.000 -13.157 -2.888 1.00 72.25 273 MET A CA 1
ATOM 2045 C C . MET A 1 273 ? 19.578 -12.091 -1.880 1.00 72.25 273 MET A C 1
ATOM 2047 O O . MET A 1 273 ? 18.633 -12.341 -1.145 1.00 72.25 273 MET A O 1
ATOM 2051 N N . PHE A 1 274 ? 20.180 -10.899 -1.887 1.00 71.56 274 PHE A N 1
ATOM 2052 C CA . PHE A 1 274 ? 19.751 -9.793 -1.027 1.00 71.56 274 PHE A CA 1
ATOM 2053 C C . PHE A 1 274 ? 18.290 -9.400 -1.284 1.00 71.56 274 PHE A C 1
ATOM 2055 O O . PHE A 1 274 ? 17.535 -9.224 -0.338 1.00 71.56 274 PHE A O 1
ATOM 2062 N N . THR A 1 275 ? 17.848 -9.345 -2.544 1.00 69.50 275 THR A N 1
ATOM 2063 C CA . THR A 1 275 ? 16.443 -9.070 -2.881 1.00 69.50 275 THR A CA 1
ATOM 2064 C C . THR A 1 275 ? 15.510 -10.250 -2.610 1.00 69.50 275 THR A C 1
ATOM 2066 O O . THR A 1 275 ? 14.371 -10.010 -2.242 1.00 69.50 275 THR A O 1
ATOM 2069 N N . LEU A 1 276 ? 15.948 -11.510 -2.754 1.00 71.75 276 LEU A N 1
ATOM 2070 C CA . LEU A 1 276 ? 15.113 -12.680 -2.427 1.00 71.75 276 LEU A CA 1
ATOM 2071 C C . LEU A 1 276 ? 14.962 -12.877 -0.920 1.00 71.75 276 LEU A C 1
ATOM 2073 O O . LEU A 1 276 ? 13.839 -12.994 -0.448 1.00 71.75 276 LEU A O 1
ATOM 2077 N N . PHE A 1 277 ? 16.063 -12.885 -0.165 1.00 73.69 277 PHE A N 1
ATOM 2078 C CA . PHE A 1 277 ? 16.011 -12.927 1.296 1.00 73.69 277 PHE A CA 1
ATOM 2079 C C . PHE A 1 277 ? 15.346 -11.672 1.846 1.00 73.69 277 PHE A C 1
ATOM 2081 O O . PHE A 1 277 ? 14.494 -11.799 2.711 1.00 73.69 277 PHE A O 1
ATOM 2088 N N . GLY A 1 278 ? 15.648 -10.494 1.294 1.00 70.44 278 GLY A N 1
ATOM 2089 C CA . GLY A 1 278 ? 14.993 -9.239 1.646 1.00 70.44 278 GLY A CA 1
ATOM 2090 C C . GLY A 1 278 ? 13.485 -9.295 1.418 1.00 70.44 278 GLY A C 1
ATOM 2091 O O . GLY A 1 278 ? 12.744 -9.093 2.365 1.00 70.44 278 GLY A O 1
ATOM 2092 N N . ALA A 1 279 ? 13.010 -9.636 0.215 1.00 68.00 279 ALA A N 1
ATOM 2093 C CA . ALA A 1 279 ? 11.576 -9.725 -0.078 1.00 68.00 279 ALA A CA 1
ATOM 2094 C C . ALA A 1 279 ? 10.875 -10.851 0.703 1.00 68.00 279 ALA A C 1
ATOM 2096 O O . ALA A 1 279 ? 9.762 -10.650 1.179 1.00 68.00 279 ALA A O 1
ATOM 2097 N N . LEU A 1 280 ? 11.515 -12.012 0.885 1.00 68.25 280 LEU A N 1
ATOM 2098 C CA . LEU A 1 280 ? 10.957 -13.111 1.677 1.00 68.25 280 LEU A CA 1
ATOM 2099 C C . LEU A 1 280 ? 10.860 -12.732 3.158 1.00 68.25 280 LEU A C 1
ATOM 2101 O O . LEU A 1 280 ? 9.798 -12.891 3.749 1.00 68.25 280 LEU A O 1
ATOM 2105 N N . GLN A 1 281 ? 11.933 -12.189 3.739 1.00 72.19 281 GLN A N 1
ATOM 2106 C CA . GLN A 1 281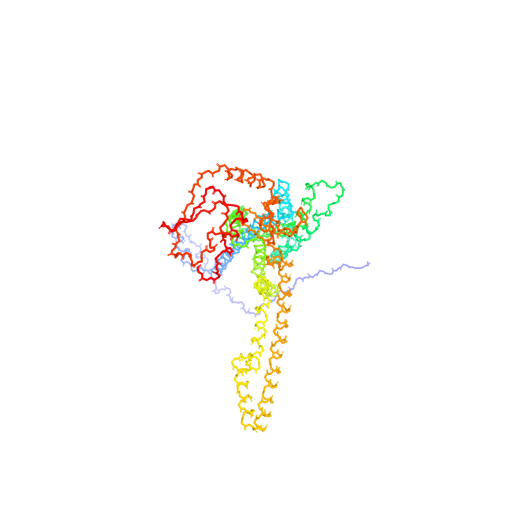 ? 11.963 -11.680 5.112 1.00 72.19 281 GLN A CA 1
ATOM 2107 C C . GLN A 1 281 ? 10.963 -10.539 5.293 1.00 72.19 281 GLN A C 1
ATOM 2109 O O . GLN A 1 281 ? 10.309 -10.482 6.322 1.00 72.19 281 GLN A O 1
ATOM 2114 N N . PHE A 1 282 ? 10.808 -9.664 4.302 1.00 69.94 282 PHE A N 1
ATOM 2115 C CA . PHE A 1 282 ? 9.850 -8.563 4.300 1.00 69.94 282 PHE A CA 1
ATOM 2116 C C . PHE A 1 282 ? 8.407 -9.070 4.298 1.00 69.94 282 PHE A C 1
ATOM 2118 O O . PHE A 1 282 ? 7.632 -8.640 5.140 1.00 69.94 282 PHE A O 1
ATOM 2125 N N . VAL A 1 283 ? 8.060 -10.032 3.436 1.00 65.69 283 VAL A N 1
ATOM 2126 C CA . VAL A 1 283 ? 6.730 -10.671 3.422 1.00 65.69 283 VAL A CA 1
ATOM 2127 C C . VAL A 1 283 ? 6.460 -11.425 4.729 1.00 65.69 283 VAL A C 1
ATOM 2129 O O . VAL A 1 283 ? 5.372 -11.294 5.285 1.00 65.69 283 VAL A O 1
ATOM 2132 N N . LEU A 1 284 ? 7.445 -12.157 5.262 1.00 65.44 284 LEU A N 1
ATOM 2133 C CA . LEU A 1 284 ? 7.332 -12.843 6.557 1.00 65.44 284 LEU A CA 1
ATOM 2134 C C . LEU A 1 284 ? 7.161 -11.858 7.718 1.00 65.44 284 LEU A C 1
ATOM 2136 O O . LEU A 1 284 ? 6.276 -12.046 8.544 1.00 65.44 284 LEU A O 1
ATOM 2140 N N . LEU A 1 285 ? 7.973 -10.801 7.771 1.00 68.62 285 LEU A N 1
ATOM 2141 C CA . LEU A 1 285 ? 7.920 -9.773 8.809 1.00 68.62 285 LEU A CA 1
ATOM 2142 C C . LEU A 1 285 ? 6.593 -9.012 8.746 1.00 68.62 285 LEU A C 1
ATOM 2144 O O . LEU A 1 285 ? 5.947 -8.863 9.773 1.00 68.62 285 LEU A O 1
ATOM 2148 N N . VAL A 1 286 ? 6.160 -8.591 7.554 1.00 64.31 286 VAL A N 1
ATOM 2149 C CA . VAL A 1 286 ? 4.861 -7.938 7.321 1.00 64.31 286 VAL A CA 1
ATOM 2150 C C . VAL A 1 286 ? 3.713 -8.849 7.753 1.00 64.31 286 VAL A C 1
ATOM 2152 O O . VAL A 1 286 ? 2.851 -8.404 8.504 1.00 64.31 286 VAL A O 1
ATOM 2155 N N . GLY A 1 287 ? 3.722 -10.125 7.354 1.00 62.38 287 GLY A N 1
ATOM 2156 C CA . GLY A 1 287 ? 2.696 -11.093 7.751 1.00 62.38 287 GLY A CA 1
ATOM 2157 C C . GLY A 1 287 ? 2.652 -11.333 9.264 1.00 62.38 287 GLY A C 1
ATOM 2158 O O . GLY A 1 287 ? 1.576 -11.298 9.858 1.00 62.38 287 GLY A O 1
ATOM 2159 N N . VAL A 1 288 ? 3.811 -11.507 9.907 1.00 66.00 288 VAL A N 1
ATOM 2160 C CA . VAL A 1 288 ? 3.933 -11.666 11.368 1.00 66.00 288 VAL A CA 1
ATOM 2161 C C . VAL A 1 288 ? 3.447 -10.415 12.100 1.00 66.00 288 VAL A C 1
ATOM 2163 O O . VAL A 1 288 ? 2.615 -10.512 12.996 1.00 66.00 288 VAL A O 1
ATOM 2166 N N . VAL A 1 289 ? 3.912 -9.235 11.697 1.00 67.69 289 VAL A N 1
ATOM 2167 C CA . VAL A 1 289 ? 3.580 -7.956 12.340 1.00 67.69 289 VAL A CA 1
ATOM 2168 C C . VAL A 1 289 ? 2.106 -7.574 12.134 1.00 67.69 289 VAL A C 1
ATOM 2170 O O . VAL A 1 289 ? 1.500 -6.993 13.033 1.00 67.69 289 VAL A O 1
ATOM 2173 N N . ALA A 1 290 ? 1.499 -7.943 11.001 1.00 60.72 290 ALA A N 1
ATOM 2174 C CA . ALA A 1 290 ? 0.078 -7.718 10.735 1.00 60.72 290 ALA A CA 1
ATOM 2175 C C . ALA A 1 290 ? -0.859 -8.666 11.510 1.00 60.72 290 ALA A C 1
ATOM 2177 O O . ALA A 1 290 ? -1.981 -8.271 11.811 1.00 60.72 290 ALA A O 1
ATOM 2178 N N . SER A 1 291 ? -0.429 -9.896 11.829 1.00 60.22 291 SER A N 1
ATOM 2179 C CA . SER A 1 291 ? -1.329 -10.952 12.338 1.00 60.22 291 SER A CA 1
ATOM 2180 C C . SER A 1 291 ? -1.064 -11.433 13.769 1.00 60.22 291 SER A C 1
ATOM 2182 O O . SER A 1 291 ? -2.005 -11.845 14.444 1.00 60.22 291 SER A O 1
ATOM 2184 N N . VAL A 1 292 ? 0.179 -11.397 14.264 1.00 68.50 292 VAL A N 1
ATOM 2185 C CA . VAL A 1 292 ? 0.533 -12.043 15.539 1.00 68.50 292 VAL A CA 1
ATOM 2186 C C . VAL A 1 292 ? 0.078 -11.206 16.731 1.00 68.50 292 VAL A C 1
ATOM 2188 O O . VAL A 1 292 ? 0.584 -10.118 17.004 1.00 68.50 292 VAL A O 1
ATOM 2191 N N . THR A 1 293 ? -0.883 -11.731 17.480 1.00 69.44 293 THR A N 1
ATOM 2192 C CA . THR A 1 293 ? -1.330 -11.168 18.763 1.00 69.44 293 THR A CA 1
ATOM 2193 C C . THR A 1 293 ? -0.357 -11.498 19.902 1.00 69.44 293 THR A C 1
ATOM 2195 O O . THR A 1 293 ? 0.377 -12.486 19.850 1.00 69.44 293 THR A O 1
ATOM 2198 N N . ALA A 1 294 ? -0.382 -10.700 20.977 1.00 69.44 294 ALA A N 1
ATOM 2199 C CA . ALA A 1 294 ? 0.436 -10.957 22.166 1.00 69.44 294 ALA A CA 1
ATOM 2200 C C . ALA A 1 294 ? 0.136 -12.324 22.816 1.00 69.44 294 ALA A C 1
ATOM 2202 O O . ALA A 1 294 ? 1.054 -12.984 23.294 1.00 69.44 294 ALA A O 1
ATOM 2203 N N . GLY A 1 295 ? -1.121 -12.789 22.760 1.00 67.44 295 GLY A N 1
ATOM 2204 C CA . GLY A 1 295 ? -1.508 -14.137 23.194 1.00 67.44 295 GLY A CA 1
ATOM 2205 C C . GLY A 1 295 ? -0.857 -15.240 22.353 1.00 67.44 295 GLY A C 1
ATOM 2206 O O . GLY A 1 295 ? -0.186 -16.108 22.899 1.00 67.44 295 GLY A O 1
ATOM 2207 N N . GLN A 1 296 ? -0.945 -15.155 21.021 1.00 73.06 296 GLN A N 1
ATOM 2208 C CA . GLN A 1 296 ? -0.315 -16.136 20.123 1.00 73.06 296 GLN A CA 1
ATOM 2209 C C . GLN A 1 296 ? 1.212 -16.199 20.291 1.00 73.06 296 GLN A C 1
ATOM 2211 O O . GLN A 1 296 ? 1.788 -17.283 20.229 1.00 73.06 296 GLN A O 1
ATOM 2216 N N . ALA A 1 297 ? 1.873 -15.061 20.533 1.00 72.44 297 ALA A N 1
ATOM 2217 C CA . ALA A 1 297 ? 3.309 -15.026 20.811 1.00 72.44 297 ALA A CA 1
ATOM 2218 C C . ALA A 1 297 ? 3.666 -15.654 22.175 1.00 72.44 297 ALA A C 1
ATOM 2220 O O . ALA A 1 297 ? 4.668 -16.365 22.281 1.00 72.44 297 ALA A O 1
ATOM 2221 N N . ALA A 1 298 ? 2.835 -15.441 23.202 1.00 73.00 298 ALA A N 1
ATOM 2222 C CA . ALA A 1 298 ? 2.978 -16.064 24.518 1.00 73.00 298 ALA A CA 1
ATOM 2223 C C . ALA A 1 298 ? 2.803 -17.591 24.460 1.00 73.00 298 ALA A C 1
ATOM 2225 O O . ALA A 1 298 ? 3.637 -18.336 24.980 1.00 73.00 298 ALA A O 1
ATOM 2226 N N . ASP A 1 299 ? 1.760 -18.064 23.775 1.00 74.44 299 ASP A N 1
ATOM 2227 C CA . ASP A 1 299 ? 1.487 -19.494 23.620 1.00 74.44 299 ASP A CA 1
ATOM 2228 C C . ASP A 1 299 ? 2.567 -20.184 22.775 1.00 74.44 299 ASP A C 1
ATOM 2230 O O . ASP A 1 299 ? 3.035 -21.260 23.147 1.00 74.44 299 ASP A O 1
ATOM 2234 N N . ALA A 1 300 ? 3.043 -19.555 21.694 1.00 78.69 300 ALA A N 1
ATOM 2235 C CA . ALA A 1 300 ? 4.153 -20.080 20.895 1.00 78.69 300 ALA A CA 1
ATOM 2236 C C . ALA A 1 300 ? 5.449 -20.231 21.714 1.00 78.69 300 ALA A C 1
ATOM 2238 O O . ALA A 1 300 ? 6.135 -21.249 21.592 1.00 78.69 300 ALA A O 1
ATOM 2239 N N . ALA A 1 301 ? 5.766 -19.264 22.584 1.00 78.19 301 ALA A N 1
ATOM 2240 C CA . ALA A 1 301 ? 6.904 -19.365 23.498 1.00 78.19 301 ALA A CA 1
ATOM 2241 C C . ALA A 1 301 ? 6.722 -20.507 24.516 1.00 78.19 301 ALA A C 1
ATOM 2243 O O . ALA A 1 301 ? 7.653 -21.287 24.732 1.00 78.19 301 ALA A O 1
ATOM 2244 N N . ARG A 1 302 ? 5.512 -20.674 25.074 1.00 78.19 302 ARG A N 1
ATOM 2245 C CA . ARG A 1 302 ? 5.187 -21.783 25.988 1.00 78.19 302 ARG A CA 1
ATOM 2246 C C . ARG A 1 302 ? 5.350 -23.148 25.305 1.00 78.19 302 ARG A C 1
ATOM 2248 O O . ARG A 1 302 ? 6.040 -24.017 25.836 1.00 78.19 302 ARG A O 1
ATOM 2255 N N . TYR A 1 303 ? 4.801 -23.322 24.099 1.00 80.62 303 TYR A N 1
ATOM 2256 C CA . TYR A 1 303 ? 4.947 -24.561 23.324 1.00 80.62 303 TYR A CA 1
ATOM 2257 C C . TYR A 1 303 ? 6.405 -24.867 22.958 1.00 80.62 303 TYR A C 1
ATOM 2259 O O . TYR A 1 303 ? 6.814 -26.026 23.022 1.00 80.62 303 TYR A O 1
ATOM 2267 N N . ALA A 1 304 ? 7.210 -23.853 22.621 1.00 79.94 304 ALA A N 1
ATOM 2268 C CA . ALA A 1 304 ? 8.632 -24.043 22.336 1.00 79.94 304 ALA A CA 1
ATOM 2269 C C . ALA A 1 304 ? 9.394 -24.596 23.556 1.00 79.94 304 ALA A C 1
ATOM 2271 O O . ALA A 1 304 ? 10.188 -25.526 23.413 1.00 79.94 304 ALA A O 1
ATOM 2272 N N . VAL A 1 305 ? 9.115 -24.089 24.762 1.00 81.88 305 VAL A N 1
ATOM 2273 C CA . VAL A 1 305 ? 9.721 -24.592 26.009 1.00 81.88 305 VAL A CA 1
ATOM 2274 C C . VAL A 1 305 ? 9.266 -26.013 26.328 1.00 81.88 305 VAL A C 1
ATOM 2276 O O . VAL A 1 305 ? 10.105 -26.854 26.655 1.00 81.88 305 VAL A O 1
ATOM 2279 N N . GLN A 1 306 ? 7.972 -26.314 26.193 1.00 80.69 306 GLN A N 1
ATOM 2280 C CA . GLN A 1 306 ? 7.453 -27.672 26.398 1.00 80.69 306 GLN A CA 1
ATOM 2281 C C . GLN A 1 306 ? 8.105 -28.675 25.427 1.00 80.69 306 GLN A C 1
ATOM 2283 O O . GLN A 1 306 ? 8.535 -29.751 25.843 1.00 80.69 306 GLN A O 1
ATOM 2288 N N . ALA A 1 307 ? 8.271 -28.302 24.152 1.00 79.69 307 ALA A N 1
ATOM 2289 C CA . ALA A 1 307 ? 8.922 -29.137 23.142 1.00 79.69 307 ALA A CA 1
ATOM 2290 C C . ALA A 1 307 ? 10.432 -29.333 23.388 1.00 79.69 307 ALA A C 1
ATOM 2292 O O . ALA A 1 307 ? 10.949 -30.427 23.170 1.00 79.69 307 ALA A O 1
ATOM 2293 N N . LEU A 1 308 ? 11.141 -28.297 23.853 1.00 78.62 308 LEU A N 1
ATOM 2294 C CA . LEU A 1 308 ? 12.582 -28.358 24.142 1.00 78.62 308 LEU A CA 1
ATOM 2295 C C . LEU A 1 308 ? 12.913 -29.092 25.449 1.00 78.62 308 LEU A C 1
ATOM 2297 O O . LEU A 1 308 ? 13.982 -29.690 25.557 1.00 78.62 308 LEU A O 1
ATOM 2301 N N . THR A 1 309 ? 12.029 -29.030 26.448 1.00 76.00 309 THR A N 1
ATOM 2302 C CA . THR A 1 309 ? 12.266 -29.615 27.782 1.00 76.00 309 THR A CA 1
ATOM 2303 C C . THR A 1 309 ? 11.583 -30.966 27.996 1.00 76.00 309 THR A C 1
ATOM 2305 O O . THR A 1 309 ? 11.981 -31.701 28.897 1.00 76.00 309 THR A O 1
ATOM 2308 N N . GLY A 1 310 ? 10.577 -31.314 27.186 1.00 72.31 310 GLY A N 1
ATOM 2309 C CA . GLY A 1 310 ? 9.842 -32.581 27.271 1.00 72.31 310 GLY A CA 1
ATOM 2310 C C . GLY A 1 310 ? 8.823 -32.664 28.415 1.00 72.31 310 GLY A C 1
ATOM 2311 O O . GLY A 1 310 ? 8.217 -33.718 28.613 1.00 72.31 310 GLY A O 1
ATOM 2312 N N . PHE A 1 311 ? 8.610 -31.579 29.164 1.00 70.38 311 PHE A N 1
ATOM 2313 C CA . PHE A 1 311 ? 7.613 -31.499 30.233 1.00 70.38 311 PHE A CA 1
ATOM 2314 C C . PHE A 1 311 ? 6.407 -30.663 29.788 1.00 70.38 311 PHE A C 1
ATOM 2316 O O . PHE A 1 311 ? 6.547 -29.719 29.018 1.00 70.38 311 PHE A O 1
ATOM 2323 N N . SER A 1 312 ? 5.216 -31.004 30.288 1.00 67.88 312 SER A N 1
ATOM 2324 C CA . SER A 1 312 ? 3.996 -30.214 30.080 1.00 67.88 312 SER A CA 1
ATOM 2325 C C . SER A 1 312 ? 3.231 -30.034 31.387 1.00 67.88 312 SER A C 1
ATOM 2327 O O . SER A 1 312 ? 2.887 -31.021 32.054 1.00 67.88 312 SER A O 1
ATOM 2329 N N . THR A 1 313 ? 2.961 -28.783 31.758 1.00 67.88 313 THR A N 1
ATOM 2330 C CA . THR A 1 313 ? 2.280 -28.423 33.011 1.00 67.88 313 THR A CA 1
ATOM 2331 C C . THR A 1 313 ? 0.772 -28.201 32.803 1.00 67.88 313 THR A C 1
ATOM 2333 O O . THR A 1 313 ? 0.259 -27.088 32.743 1.00 67.88 313 THR A O 1
ATOM 2336 N N . THR A 1 314 ? 0.031 -29.304 32.670 1.00 74.19 314 THR A N 1
ATOM 2337 C CA . THR A 1 314 ? -1.436 -29.319 32.487 1.00 74.19 314 THR A CA 1
ATOM 2338 C C . THR A 1 314 ? -2.180 -29.241 33.828 1.00 74.19 314 THR A C 1
ATOM 2340 O O . THR A 1 314 ? -1.740 -29.856 34.799 1.00 74.19 314 THR A O 1
ATOM 2343 N N . ALA A 1 315 ? -3.338 -28.570 33.879 1.00 74.19 315 ALA A N 1
ATOM 2344 C CA . ALA A 1 315 ? -4.161 -28.437 35.093 1.00 74.19 315 ALA A CA 1
ATOM 2345 C C . ALA A 1 315 ? -4.494 -29.791 35.758 1.00 74.19 315 ALA A C 1
ATOM 2347 O O . ALA A 1 315 ? -4.274 -29.959 36.956 1.00 74.19 315 ALA A O 1
ATOM 2348 N N . GLU A 1 316 ? -4.886 -30.799 34.968 1.00 78.31 316 GLU A N 1
ATOM 2349 C CA . GLU A 1 316 ? -5.174 -32.165 35.441 1.00 78.31 316 GLU A CA 1
ATOM 2350 C C . GLU A 1 316 ? -4.025 -32.791 36.251 1.00 78.31 316 GLU A C 1
ATOM 2352 O O . GLU A 1 316 ? -4.260 -33.550 37.192 1.00 78.31 316 GLU A O 1
ATOM 2357 N N . LYS A 1 317 ? -2.770 -32.468 35.903 1.00 77.12 317 LYS A N 1
ATOM 2358 C CA . LYS A 1 317 ? -1.579 -32.976 36.597 1.00 77.12 317 LYS A CA 1
ATOM 2359 C C . LYS A 1 317 ? -1.386 -32.311 37.959 1.00 77.12 317 LYS A C 1
ATOM 2361 O O . LYS A 1 317 ? -0.915 -32.974 38.878 1.00 77.12 317 LYS A O 1
ATOM 2366 N N . PHE A 1 318 ? -1.743 -31.033 38.098 1.00 79.56 318 PHE A N 1
ATOM 2367 C CA . PHE A 1 318 ? -1.724 -30.349 39.393 1.00 79.56 318 PHE A CA 1
ATOM 2368 C C . PHE A 1 318 ? -2.837 -30.857 40.302 1.00 79.56 318 PHE A C 1
ATOM 2370 O O . PHE A 1 318 ? -2.559 -31.203 41.444 1.00 79.56 318 PHE A O 1
ATOM 2377 N N . GLU A 1 319 ? -4.056 -31.023 39.787 1.00 83.06 319 GLU A N 1
ATOM 2378 C CA . GLU A 1 319 ? -5.136 -31.637 40.566 1.00 83.06 319 GLU A CA 1
ATOM 2379 C C . GLU A 1 319 ? -4.824 -33.088 40.972 1.00 83.06 319 GLU A C 1
ATOM 2381 O O . GLU A 1 319 ? -5.220 -33.542 42.043 1.00 83.06 319 GLU A O 1
ATOM 2386 N N . ALA A 1 320 ? -4.144 -33.858 40.114 1.00 82.94 320 ALA A N 1
ATOM 2387 C CA . ALA A 1 320 ? -3.728 -35.220 40.441 1.00 82.94 320 ALA A CA 1
ATOM 2388 C C . ALA A 1 320 ? -2.685 -35.254 41.570 1.00 82.94 320 ALA A C 1
ATOM 2390 O O . ALA A 1 320 ? -2.774 -36.125 42.437 1.00 82.94 320 ALA A O 1
ATOM 2391 N N . ASP A 1 321 ? -1.741 -34.309 41.581 1.00 82.38 321 ASP A N 1
ATOM 2392 C CA . ASP A 1 321 ? -0.755 -34.174 42.657 1.00 82.38 321 ASP A CA 1
ATOM 2393 C C . ASP A 1 321 ? -1.399 -33.679 43.954 1.00 82.38 321 ASP A C 1
ATOM 2395 O O . ASP A 1 321 ? -1.095 -34.230 45.008 1.00 82.38 321 ASP A O 1
ATOM 2399 N N . ASP A 1 322 ? -2.321 -32.716 43.885 1.00 84.00 322 ASP A N 1
ATOM 2400 C CA . ASP A 1 322 ? -3.056 -32.202 45.046 1.00 84.00 322 ASP A CA 1
ATOM 2401 C C . ASP A 1 322 ? -3.879 -33.315 45.715 1.00 84.00 322 ASP A C 1
ATOM 2403 O O . ASP A 1 322 ? -3.663 -33.635 46.884 1.00 84.00 322 ASP A O 1
ATOM 2407 N N . ARG A 1 323 ? -4.684 -34.052 44.929 1.00 86.25 323 ARG A N 1
ATOM 2408 C CA . ARG A 1 323 ? -5.415 -35.249 45.393 1.00 86.25 323 ARG A CA 1
ATOM 2409 C C . ARG A 1 323 ? -4.496 -36.332 45.972 1.00 86.25 323 ARG A C 1
ATOM 2411 O O . ARG A 1 323 ? -4.915 -37.077 46.858 1.00 86.25 323 ARG A O 1
ATOM 2418 N N . ALA A 1 324 ? -3.268 -36.471 45.468 1.00 82.94 324 ALA A N 1
ATOM 2419 C CA . ALA A 1 324 ? -2.289 -37.406 46.025 1.00 82.94 324 ALA A CA 1
ATOM 2420 C C . ALA A 1 324 ? -1.700 -36.902 47.354 1.00 82.94 324 ALA A C 1
ATOM 2422 O O . ALA A 1 324 ? -1.436 -37.712 48.244 1.00 82.94 324 ALA A O 1
ATOM 2423 N N . LEU A 1 325 ? -1.525 -35.586 47.498 1.00 85.25 325 LEU A N 1
ATOM 2424 C CA . LEU A 1 325 ? -1.026 -34.933 48.705 1.00 85.25 325 LEU A CA 1
ATOM 2425 C C . LEU A 1 325 ? -2.052 -35.023 49.843 1.00 85.25 325 LEU A C 1
ATOM 2427 O O . LEU A 1 325 ? -1.684 -35.460 50.933 1.00 85.25 325 LEU A O 1
ATOM 2431 N N . THR A 1 326 ? -3.334 -34.740 49.570 1.00 85.44 326 THR A N 1
ATOM 2432 C CA . THR A 1 326 ? -4.431 -34.897 50.546 1.00 85.44 326 THR A CA 1
ATOM 2433 C C . THR A 1 326 ? -4.499 -36.332 51.071 1.00 85.44 326 THR A C 1
ATOM 2435 O O . THR A 1 326 ? -4.461 -36.551 52.278 1.00 85.44 326 THR A O 1
ATOM 2438 N N . ARG A 1 327 ? -4.478 -37.329 50.173 1.00 85.38 327 ARG A N 1
ATOM 2439 C CA . ARG A 1 327 ? -4.478 -38.752 50.560 1.00 85.38 327 ARG A CA 1
ATOM 2440 C C . ARG A 1 327 ? -3.259 -39.135 51.396 1.00 85.38 327 ARG A C 1
ATOM 2442 O O . ARG A 1 327 ? -3.393 -39.891 52.347 1.00 85.38 327 ARG A O 1
ATOM 2449 N N . ALA A 1 328 ? -2.071 -38.616 51.081 1.00 82.50 328 ALA A N 1
ATOM 2450 C CA . ALA A 1 328 ? -0.869 -38.896 51.871 1.00 82.50 328 ALA A CA 1
ATOM 2451 C C . ALA A 1 328 ? -0.909 -38.259 53.276 1.00 82.50 328 ALA A C 1
ATOM 2453 O O . ALA A 1 328 ? -0.312 -38.813 54.201 1.00 82.50 328 ALA A O 1
ATOM 2454 N N . GLN A 1 329 ? -1.621 -37.137 53.447 1.00 85.19 329 GLN A N 1
ATOM 2455 C CA . GLN A 1 329 ? -1.908 -36.551 54.762 1.00 85.19 329 GLN A CA 1
ATOM 2456 C C . GLN A 1 329 ? -2.940 -37.382 55.540 1.00 85.19 329 GLN A C 1
ATOM 2458 O O . GLN A 1 329 ? -2.713 -37.668 56.713 1.00 85.19 329 GLN A O 1
ATOM 2463 N N . GLU A 1 330 ? -4.024 -37.820 54.892 1.00 85.88 330 GLU A N 1
ATOM 2464 C CA . GLU A 1 330 ? -5.047 -38.702 55.483 1.00 85.88 330 GLU A CA 1
ATOM 2465 C C . GLU A 1 330 ? -4.472 -40.070 55.904 1.00 85.88 330 GLU A C 1
ATOM 2467 O O . GLU A 1 330 ? -4.828 -40.598 56.955 1.00 85.88 330 GLU A O 1
ATOM 2472 N N . GLU A 1 331 ? -3.542 -40.624 55.119 1.00 86.56 331 GLU A N 1
ATOM 2473 C CA . GLU A 1 331 ? -2.809 -41.864 55.421 1.00 86.56 331 GLU A CA 1
ATOM 2474 C C . GLU A 1 331 ? -1.739 -41.704 56.527 1.00 86.56 331 GLU A C 1
ATOM 2476 O O . GLU A 1 331 ? -1.178 -42.705 56.976 1.00 86.56 331 GLU A O 1
ATOM 2481 N N . GLY A 1 332 ? -1.402 -40.476 56.945 1.00 82.94 332 GLY A N 1
ATOM 2482 C CA . GLY A 1 332 ? -0.374 -40.206 57.964 1.00 82.94 332 GLY A CA 1
ATOM 2483 C C . GLY A 1 332 ? 1.060 -40.602 57.571 1.00 82.94 332 GLY A C 1
ATOM 2484 O O . GLY A 1 332 ? 1.917 -40.778 58.436 1.00 82.94 332 GLY A O 1
ATOM 2485 N N . ASN A 1 333 ? 1.344 -40.780 56.277 1.00 86.06 333 ASN A N 1
ATOM 2486 C CA . ASN A 1 333 ? 2.617 -41.321 55.795 1.00 86.06 333 ASN A CA 1
ATOM 2487 C C . ASN A 1 333 ? 3.617 -40.201 55.454 1.00 86.06 333 ASN A C 1
ATOM 2489 O O . ASN A 1 333 ? 3.710 -39.759 54.306 1.00 86.06 333 ASN A O 1
ATOM 2493 N N . GLU A 1 334 ? 4.397 -39.764 56.448 1.00 84.62 334 GLU A N 1
ATOM 2494 C CA . GLU A 1 334 ? 5.360 -38.656 56.312 1.00 84.62 334 GLU A CA 1
ATOM 2495 C C . GLU A 1 334 ? 6.378 -38.852 55.173 1.00 84.62 334 GLU A C 1
ATOM 2497 O O . GLU A 1 334 ? 6.682 -37.907 54.443 1.00 84.62 334 GLU A O 1
ATOM 2502 N N . ALA A 1 335 ? 6.872 -40.077 54.959 1.00 82.44 335 ALA A N 1
ATOM 2503 C CA . ALA A 1 335 ? 7.835 -40.367 53.894 1.00 82.44 335 ALA A CA 1
ATOM 2504 C C . ALA A 1 335 ? 7.217 -40.191 52.494 1.00 82.44 335 ALA A C 1
ATOM 2506 O O . ALA A 1 335 ? 7.849 -39.637 51.588 1.00 82.44 335 ALA A O 1
ATOM 2507 N N . ARG A 1 336 ? 5.959 -40.620 52.320 1.00 81.06 336 ARG A N 1
ATOM 2508 C CA . ARG A 1 336 ? 5.190 -40.425 51.081 1.00 81.06 336 ARG A CA 1
ATOM 2509 C C . ARG A 1 336 ? 4.837 -38.951 50.872 1.00 81.06 336 ARG A C 1
ATOM 2511 O O . ARG A 1 336 ? 4.947 -38.459 49.749 1.00 81.06 336 ARG A O 1
ATOM 2518 N N . LEU A 1 337 ? 4.475 -38.246 51.943 1.00 82.88 337 LEU A N 1
ATOM 2519 C CA . LEU A 1 337 ? 4.164 -36.817 51.922 1.00 82.88 337 LEU A CA 1
ATOM 2520 C C . LEU A 1 337 ? 5.377 -35.981 51.480 1.00 82.88 337 LEU A C 1
ATOM 2522 O O . LEU A 1 337 ? 5.259 -35.192 50.543 1.00 82.88 337 LEU A O 1
ATOM 2526 N N . ALA A 1 338 ? 6.552 -36.207 52.076 1.00 84.25 338 ALA A N 1
ATOM 2527 C CA . ALA A 1 338 ? 7.786 -35.503 51.718 1.00 84.25 338 ALA A CA 1
ATOM 2528 C C . ALA A 1 338 ? 8.206 -35.755 50.255 1.00 84.25 338 ALA A C 1
ATOM 2530 O O . ALA A 1 338 ? 8.619 -34.830 49.550 1.00 84.25 338 ALA A O 1
ATOM 2531 N N . MET A 1 339 ? 8.045 -36.990 49.762 1.00 86.62 339 MET A N 1
ATOM 2532 C CA . MET A 1 339 ? 8.295 -37.326 48.356 1.00 86.62 339 MET A CA 1
ATOM 2533 C C . MET A 1 339 ? 7.350 -36.568 47.408 1.00 86.62 339 MET A C 1
ATOM 2535 O O . MET A 1 339 ? 7.806 -35.996 46.415 1.00 86.62 339 MET A O 1
ATOM 2539 N N . LEU A 1 340 ? 6.047 -36.531 47.710 1.00 85.56 340 LEU A N 1
ATOM 2540 C CA . LEU A 1 340 ? 5.049 -35.824 46.898 1.00 85.56 340 LEU A CA 1
ATOM 2541 C C . LEU A 1 340 ? 5.258 -34.304 46.923 1.00 85.56 340 LEU A C 1
ATOM 2543 O O . LEU A 1 340 ? 5.199 -33.669 45.871 1.00 85.56 340 LEU A O 1
ATOM 2547 N N . GLN A 1 341 ? 5.598 -33.730 48.079 1.00 85.88 341 GLN A N 1
ATOM 2548 C CA . GLN A 1 341 ? 5.992 -32.322 48.194 1.00 85.88 341 GLN A CA 1
ATOM 2549 C C . GLN A 1 341 ? 7.205 -32.002 47.308 1.00 85.88 341 GLN A C 1
ATOM 2551 O O . GLN A 1 341 ? 7.194 -31.001 46.592 1.00 85.88 341 GLN A O 1
ATOM 2556 N N . GLN A 1 342 ? 8.226 -32.868 47.279 1.00 86.38 342 GLN A N 1
ATOM 2557 C CA . GLN A 1 342 ? 9.394 -32.665 46.419 1.00 86.38 342 GLN A CA 1
ATOM 2558 C C . GLN A 1 342 ? 9.053 -32.760 44.918 1.00 86.38 342 GLN A C 1
ATOM 2560 O O . GLN A 1 342 ? 9.648 -32.045 44.111 1.00 86.38 342 GLN A O 1
ATOM 2565 N N . VAL A 1 343 ? 8.102 -33.617 44.526 1.00 84.12 343 VAL A N 1
ATOM 2566 C CA . VAL A 1 343 ? 7.600 -33.690 43.140 1.00 84.12 343 VAL A CA 1
ATOM 2567 C C . VAL A 1 343 ? 6.811 -32.431 42.776 1.00 84.12 343 VAL A C 1
ATOM 2569 O O . VAL A 1 343 ? 7.068 -31.852 41.719 1.00 84.12 343 VAL A O 1
ATOM 2572 N N . ASN A 1 344 ? 5.925 -31.966 43.660 1.00 84.25 344 ASN A N 1
ATOM 2573 C CA . ASN A 1 344 ? 5.128 -30.759 43.446 1.00 84.25 344 ASN A CA 1
ATOM 2574 C C . ASN A 1 344 ? 6.030 -29.514 43.319 1.00 84.25 344 ASN A C 1
ATOM 2576 O O . ASN A 1 344 ? 5.917 -28.771 42.348 1.00 84.25 344 ASN A O 1
ATOM 2580 N N . LEU A 1 345 ? 7.033 -29.356 44.194 1.00 84.44 345 LEU A N 1
ATOM 2581 C CA . LEU A 1 345 ? 8.037 -28.284 44.091 1.00 84.44 345 LEU A CA 1
ATOM 2582 C C . LEU A 1 345 ? 8.764 -28.273 42.734 1.00 84.44 345 LEU A C 1
ATOM 2584 O O . LEU A 1 345 ? 8.955 -27.206 42.154 1.00 84.44 345 LEU A O 1
ATOM 2588 N N . ARG A 1 346 ? 9.122 -29.443 42.181 1.00 83.44 346 ARG A N 1
ATOM 2589 C CA . ARG A 1 346 ? 9.721 -29.526 40.834 1.00 83.44 346 ARG A CA 1
ATOM 2590 C C . ARG A 1 346 ? 8.735 -29.140 39.728 1.00 83.44 346 ARG A C 1
ATOM 2592 O O . ARG A 1 346 ? 9.157 -28.534 38.748 1.00 83.44 346 ARG A O 1
ATOM 2599 N N . ARG A 1 347 ? 7.443 -29.468 39.856 1.00 81.06 347 ARG A N 1
ATOM 2600 C CA . ARG A 1 347 ? 6.419 -29.056 38.875 1.00 81.06 347 ARG A CA 1
ATOM 2601 C C . ARG A 1 347 ? 6.088 -27.570 38.958 1.00 81.06 347 ARG A C 1
ATOM 2603 O O . ARG A 1 347 ? 5.886 -26.955 37.918 1.00 81.06 347 ARG A O 1
ATOM 2610 N N . LEU A 1 348 ? 6.086 -26.987 40.155 1.00 83.06 348 LEU A N 1
ATOM 2611 C CA . LEU A 1 348 ? 5.951 -25.543 40.357 1.00 83.06 348 LEU A CA 1
ATOM 2612 C C . LEU A 1 348 ? 7.124 -24.786 39.719 1.00 83.06 348 LEU A C 1
ATOM 2614 O O . LEU A 1 348 ? 6.900 -23.812 39.012 1.00 83.06 348 LEU A O 1
ATOM 2618 N N . ASP A 1 349 ? 8.353 -25.279 39.873 1.00 83.75 349 ASP A N 1
ATOM 2619 C CA . ASP A 1 349 ? 9.546 -24.716 39.223 1.00 83.75 349 ASP A CA 1
ATOM 2620 C C . ASP A 1 349 ? 9.548 -24.895 37.684 1.00 83.75 349 ASP A C 1
ATOM 2622 O O . ASP A 1 349 ? 9.994 -24.018 36.943 1.00 83.75 349 ASP A O 1
ATOM 2626 N N . GLN A 1 350 ? 8.985 -25.993 37.165 1.00 82.38 350 GLN A N 1
ATOM 2627 C CA . GLN A 1 350 ? 8.722 -26.151 35.725 1.00 82.38 350 GLN A CA 1
ATOM 2628 C C . GLN A 1 350 ? 7.648 -25.172 35.227 1.00 82.38 350 GLN A C 1
ATOM 2630 O O . GLN A 1 350 ? 7.815 -24.566 34.169 1.00 82.38 350 GLN A O 1
ATOM 2635 N N . LYS A 1 351 ? 6.572 -24.979 35.998 1.00 81.69 351 LYS A N 1
ATOM 2636 C CA . LYS A 1 351 ? 5.466 -24.075 35.663 1.00 81.69 351 LYS A CA 1
ATOM 2637 C C . LYS A 1 351 ? 5.896 -22.610 35.692 1.00 81.69 351 LYS A C 1
ATOM 2639 O O . LYS A 1 351 ? 5.601 -21.885 34.749 1.00 81.69 351 LYS A O 1
ATOM 2644 N N . ALA A 1 352 ? 6.672 -22.209 36.698 1.00 83.56 352 ALA A N 1
ATOM 2645 C CA . ALA A 1 352 ? 7.272 -20.881 36.781 1.00 83.56 352 ALA A CA 1
ATOM 2646 C C . ALA A 1 352 ? 8.135 -20.572 35.547 1.00 83.56 352 ALA A C 1
ATOM 2648 O O . ALA A 1 352 ? 8.041 -19.479 34.994 1.00 83.56 352 ALA A O 1
ATOM 2649 N N . ARG A 1 353 ? 8.907 -21.553 35.055 1.00 82.56 353 ARG A N 1
ATOM 2650 C CA . ARG A 1 353 ? 9.677 -21.416 33.809 1.00 82.56 353 ARG A CA 1
ATOM 2651 C C . ARG A 1 353 ? 8.795 -21.339 32.560 1.00 82.56 353 ARG A C 1
ATOM 2653 O O . ARG A 1 353 ? 9.073 -20.523 31.687 1.00 82.56 353 ARG A O 1
ATOM 2660 N N . GLU A 1 354 ? 7.725 -22.130 32.458 1.00 81.44 354 GLU A N 1
ATOM 2661 C CA . GLU A 1 354 ? 6.744 -21.969 31.369 1.00 81.44 354 GLU A CA 1
ATOM 2662 C C . GLU A 1 354 ? 6.092 -20.574 31.375 1.00 81.44 354 GLU A C 1
ATOM 2664 O O . GLU A 1 354 ? 5.896 -19.982 30.311 1.00 81.44 354 GLU A O 1
ATOM 2669 N N . ASP A 1 355 ? 5.785 -20.033 32.556 1.00 82.00 355 ASP A N 1
ATOM 2670 C CA . ASP A 1 355 ? 5.134 -18.731 32.712 1.00 82.00 355 ASP A CA 1
ATOM 2671 C C . ASP A 1 355 ? 6.098 -17.557 32.471 1.00 82.00 355 ASP A C 1
ATOM 2673 O O . ASP A 1 355 ? 5.707 -16.576 31.839 1.00 82.00 355 ASP A O 1
ATOM 2677 N N . GLU A 1 356 ? 7.373 -17.676 32.855 1.00 85.44 356 GLU A N 1
ATOM 2678 C CA . GLU A 1 356 ? 8.435 -16.715 32.516 1.00 85.44 356 GLU A CA 1
ATOM 2679 C C . GLU A 1 356 ? 8.618 -16.593 30.992 1.00 85.44 356 GLU A C 1
ATOM 2681 O O . GLU A 1 356 ? 8.614 -15.490 30.438 1.00 85.44 356 GLU A O 1
ATOM 2686 N N . TRP A 1 357 ? 8.693 -17.724 30.283 1.00 82.44 357 TRP A N 1
ATOM 2687 C CA . TRP A 1 357 ? 8.782 -17.733 28.820 1.00 82.44 357 TRP A CA 1
ATOM 2688 C C . TRP A 1 357 ? 7.487 -17.282 28.140 1.00 82.44 357 TRP A C 1
ATOM 2690 O O . TRP A 1 357 ? 7.541 -16.585 27.125 1.00 82.44 357 TRP A O 1
ATOM 2700 N N . SER A 1 358 ? 6.326 -17.610 28.711 1.00 80.38 358 SER A N 1
ATOM 2701 C CA . SER A 1 358 ? 5.034 -17.078 28.267 1.00 80.38 358 SER A CA 1
ATOM 2702 C C . SER A 1 358 ? 4.977 -15.552 28.413 1.00 80.38 358 SER A C 1
ATOM 2704 O O . SER A 1 358 ? 4.494 -14.875 27.507 1.00 80.38 358 SER A O 1
ATOM 2706 N N . ALA A 1 359 ? 5.489 -14.992 29.512 1.00 80.00 359 ALA A N 1
ATOM 2707 C CA . ALA A 1 359 ? 5.553 -13.548 29.740 1.00 80.00 359 ALA A CA 1
ATOM 2708 C C . ALA A 1 359 ? 6.553 -12.860 28.794 1.00 80.00 359 ALA A C 1
ATOM 2710 O O . ALA A 1 359 ? 6.256 -11.794 28.249 1.00 80.00 359 ALA A O 1
ATOM 2711 N N . TRP A 1 360 ? 7.699 -13.492 28.520 1.00 87.25 360 TRP A N 1
ATOM 2712 C CA . TRP A 1 360 ? 8.636 -13.029 27.492 1.00 87.25 360 TRP A CA 1
ATOM 2713 C C . TRP A 1 360 ? 7.997 -13.022 26.095 1.00 87.25 360 TRP A C 1
ATOM 2715 O O . TRP A 1 360 ? 8.087 -12.019 25.383 1.00 87.25 360 TRP A O 1
ATOM 2725 N N . GLY A 1 361 ? 7.295 -14.098 25.723 1.00 78.19 361 GLY A N 1
ATOM 2726 C CA . GLY A 1 361 ? 6.569 -14.203 24.455 1.00 78.19 361 GLY A CA 1
ATOM 2727 C C . GLY A 1 361 ? 5.456 -13.162 24.333 1.00 78.19 361 GLY A C 1
ATOM 2728 O O . GLY A 1 361 ? 5.328 -12.518 23.291 1.00 78.19 361 GLY A O 1
ATOM 2729 N N . TRP A 1 362 ? 4.719 -12.912 25.418 1.00 76.81 362 TRP A N 1
ATOM 2730 C CA . TRP A 1 362 ? 3.721 -11.843 25.497 1.00 76.81 362 TRP A CA 1
ATOM 2731 C C . TRP A 1 362 ? 4.350 -10.459 25.278 1.00 76.81 362 TRP A C 1
ATOM 2733 O O . TRP A 1 362 ? 3.872 -9.687 24.448 1.00 76.81 362 TRP A O 1
ATOM 2743 N N . GLY A 1 363 ? 5.472 -10.167 25.947 1.00 79.31 363 GLY A N 1
ATOM 2744 C CA . GLY A 1 363 ? 6.208 -8.908 25.789 1.00 79.31 363 GLY A CA 1
ATOM 2745 C C . GLY A 1 363 ? 6.815 -8.720 24.392 1.00 79.31 363 GLY A C 1
ATOM 2746 O O . GLY A 1 363 ? 6.841 -7.601 23.873 1.00 79.31 363 GLY A O 1
ATOM 2747 N N . LEU A 1 364 ? 7.260 -9.801 23.743 1.00 79.00 364 LEU A N 1
ATOM 2748 C CA . LEU A 1 364 ? 7.681 -9.780 22.339 1.00 79.00 364 LEU A CA 1
ATOM 2749 C C . LEU A 1 364 ? 6.491 -9.493 21.412 1.00 79.00 364 LEU A C 1
ATOM 2751 O O . LEU A 1 364 ? 6.589 -8.636 20.534 1.00 79.00 364 LEU A O 1
ATOM 2755 N N . GLY A 1 365 ? 5.362 -10.169 21.631 1.00 75.56 365 GLY A N 1
ATOM 2756 C CA . GLY A 1 365 ? 4.132 -9.964 20.872 1.00 75.56 365 GLY A CA 1
ATOM 2757 C C . GLY A 1 365 ? 3.557 -8.554 21.026 1.00 75.56 365 GLY A C 1
ATOM 2758 O O . GLY A 1 365 ? 3.114 -7.979 20.037 1.00 75.56 365 GLY A O 1
ATOM 2759 N N . HIS A 1 366 ? 3.646 -7.950 22.214 1.00 77.38 366 HIS A N 1
ATOM 2760 C CA . HIS A 1 366 ? 3.266 -6.551 22.436 1.00 77.38 366 HIS A CA 1
ATOM 2761 C C . HIS A 1 366 ? 4.163 -5.584 21.645 1.00 77.38 366 HIS A C 1
ATOM 2763 O O . HIS A 1 366 ? 3.655 -4.656 21.020 1.00 77.38 366 HIS A O 1
ATOM 2769 N N . LYS A 1 367 ? 5.482 -5.817 21.595 1.00 79.69 367 LYS A N 1
ATOM 2770 C CA . LYS A 1 367 ? 6.399 -5.003 20.774 1.00 79.69 367 LYS A CA 1
ATOM 2771 C C . LYS A 1 367 ? 6.155 -5.177 19.274 1.00 79.69 367 LYS A C 1
ATOM 2773 O O . LYS A 1 367 ? 6.273 -4.213 18.526 1.00 79.69 367 LYS A O 1
ATOM 2778 N N . LEU A 1 368 ? 5.802 -6.382 18.822 1.00 73.38 368 LEU A N 1
ATOM 2779 C CA . LEU A 1 368 ? 5.419 -6.636 17.426 1.00 73.38 368 LEU A CA 1
ATOM 2780 C C . LEU A 1 368 ? 4.069 -5.994 17.076 1.00 73.38 368 LEU A C 1
ATOM 2782 O O . LEU A 1 368 ? 3.935 -5.439 15.990 1.00 73.38 368 LEU A O 1
ATOM 2786 N N . HIS A 1 369 ? 3.102 -6.017 17.996 1.00 69.12 369 HIS A N 1
ATOM 2787 C CA . HIS A 1 369 ? 1.823 -5.315 17.880 1.00 69.12 369 HIS A CA 1
ATOM 2788 C C . HIS A 1 369 ? 2.032 -3.796 17.789 1.00 69.12 369 HIS A C 1
ATOM 2790 O O . HIS A 1 369 ? 1.567 -3.183 16.830 1.00 69.12 369 HIS A O 1
ATOM 2796 N N . GLU A 1 370 ? 2.814 -3.203 18.701 1.00 72.44 370 GLU A N 1
ATOM 2797 C CA . GLU A 1 370 ? 3.212 -1.791 18.625 1.00 72.44 370 GLU A CA 1
ATOM 2798 C C . GLU A 1 370 ? 3.890 -1.481 17.292 1.00 72.44 370 GLU A C 1
ATOM 2800 O O . GLU A 1 370 ? 3.492 -0.541 16.617 1.00 72.44 370 GLU A O 1
ATOM 2805 N N . LEU A 1 371 ? 4.864 -2.286 16.857 1.00 71.38 371 LEU A N 1
ATOM 2806 C CA . LEU A 1 371 ? 5.538 -2.090 15.571 1.00 71.38 371 LEU A CA 1
ATOM 2807 C C . LEU A 1 371 ? 4.548 -2.188 14.394 1.00 71.38 371 LEU A C 1
ATOM 2809 O O . LEU A 1 371 ? 4.663 -1.426 13.436 1.00 71.38 371 LEU A O 1
ATOM 2813 N N . GLY A 1 372 ? 3.523 -3.037 14.494 1.00 66.75 372 GLY A N 1
ATOM 2814 C CA . GLY A 1 372 ? 2.427 -3.128 13.529 1.00 66.75 372 GLY A CA 1
ATOM 2815 C C . GLY A 1 372 ? 1.547 -1.887 13.479 1.00 66.75 372 GLY A C 1
ATOM 2816 O O . GLY A 1 372 ? 1.240 -1.420 12.381 1.00 66.75 372 GLY A O 1
ATOM 2817 N N . LEU A 1 373 ? 1.222 -1.295 14.627 1.00 67.25 373 LEU A N 1
ATOM 2818 C CA . LEU A 1 373 ? 0.574 0.016 14.696 1.00 67.25 373 LEU A CA 1
ATOM 2819 C C . LEU A 1 373 ? 1.497 1.112 14.134 1.00 67.25 373 LEU A C 1
ATOM 2821 O O . LEU A 1 373 ? 1.083 1.897 13.278 1.00 67.25 373 LEU A O 1
ATOM 2825 N N . LEU A 1 374 ? 2.782 1.123 14.521 1.00 67.12 374 LEU A N 1
ATOM 2826 C CA . LEU A 1 374 ? 3.765 2.115 14.071 1.00 67.12 374 LEU A CA 1
ATOM 2827 C C . LEU A 1 374 ? 3.951 2.107 12.543 1.00 67.12 374 LEU A C 1
ATOM 2829 O O . LEU A 1 374 ? 4.103 3.177 11.947 1.00 67.12 374 LEU A O 1
ATOM 2833 N N . CYS A 1 375 ? 3.938 0.918 11.932 1.00 62.78 375 CYS A N 1
ATOM 2834 C CA . CYS A 1 375 ? 4.049 0.676 10.490 1.00 62.78 375 CYS A CA 1
ATOM 2835 C C . CYS A 1 375 ? 2.700 0.691 9.744 1.00 62.78 375 CYS A C 1
ATOM 2837 O O . CYS A 1 375 ? 2.679 0.474 8.530 1.00 62.78 375 CYS A O 1
ATOM 2839 N N . GLY A 1 376 ? 1.580 0.915 10.440 1.00 60.47 376 GLY A N 1
ATOM 2840 C CA . GLY A 1 376 ? 0.240 0.924 9.848 1.00 60.47 376 GLY A CA 1
ATOM 2841 C C . GLY A 1 376 ? -0.226 -0.427 9.286 1.00 60.47 376 GLY A C 1
ATOM 2842 O O . GLY A 1 376 ? -1.122 -0.458 8.449 1.00 60.47 376 GLY A O 1
ATOM 2843 N N . LEU A 1 377 ? 0.380 -1.532 9.721 1.00 62.41 377 LEU A N 1
ATOM 2844 C CA . LEU A 1 377 ? 0.008 -2.906 9.360 1.00 62.41 377 LEU A CA 1
ATOM 2845 C C . LEU A 1 377 ? -1.205 -3.427 10.140 1.00 62.41 377 LEU A C 1
ATOM 2847 O O . LEU A 1 377 ? -1.785 -4.444 9.757 1.00 62.41 377 LEU A O 1
ATOM 2851 N N . ARG A 1 378 ? -1.571 -2.732 11.220 1.00 59.62 378 ARG A N 1
ATOM 2852 C CA . ARG A 1 378 ? -2.674 -3.055 12.126 1.00 59.62 378 ARG A CA 1
ATOM 2853 C C . ARG A 1 378 ? -3.588 -1.856 12.359 1.00 59.62 378 ARG A C 1
ATOM 2855 O O . ARG A 1 378 ? -3.173 -0.708 12.186 1.00 59.62 378 ARG A O 1
ATOM 2862 N N . ARG A 1 379 ? -4.846 -2.157 12.692 1.00 55.66 379 ARG A N 1
ATOM 2863 C CA . ARG A 1 379 ? -5.940 -1.197 12.957 1.00 55.66 379 ARG A CA 1
ATOM 2864 C C . ARG A 1 379 ? -6.411 -1.235 14.421 1.00 55.66 379 ARG A C 1
ATOM 2866 O O . ARG A 1 379 ? -7.174 -0.373 14.833 1.00 55.66 379 ARG A O 1
ATOM 2873 N N . ASP A 1 380 ? -5.959 -2.223 15.191 1.00 58.50 380 ASP A N 1
ATOM 2874 C CA . ASP A 1 380 ? -6.372 -2.506 16.563 1.00 58.50 380 ASP A CA 1
ATOM 2875 C C . ASP A 1 380 ? -5.572 -1.701 17.600 1.00 58.50 380 ASP A C 1
ATOM 2877 O O . ASP A 1 380 ? -4.804 -2.260 18.379 1.00 58.50 380 ASP A O 1
ATOM 2881 N N . GLU A 1 381 ? -5.763 -0.378 17.635 1.00 53.78 381 GLU A N 1
ATOM 2882 C CA . GLU A 1 381 ? -5.412 0.390 18.835 1.00 53.78 381 GLU A CA 1
ATOM 2883 C C . GLU A 1 381 ? -6.412 0.070 19.956 1.00 53.78 381 GLU A C 1
ATOM 2885 O O . GLU A 1 381 ? -7.621 0.063 19.743 1.00 53.78 381 GLU A O 1
ATOM 2890 N N . LEU A 1 382 ? -5.930 -0.156 21.182 1.00 46.81 382 LEU A N 1
ATOM 2891 C CA . LEU A 1 382 ? -6.760 -0.593 22.320 1.00 46.81 382 LEU A CA 1
ATOM 2892 C C . LEU A 1 382 ? -7.900 0.372 22.723 1.00 46.81 382 LEU A C 1
ATOM 2894 O O . LEU A 1 382 ? -8.726 -0.002 23.551 1.00 46.81 382 LEU A O 1
ATOM 2898 N N . ASN A 1 383 ? -7.951 1.594 22.177 1.00 41.28 383 ASN A N 1
ATOM 2899 C CA . ASN A 1 383 ? -8.943 2.623 22.519 1.00 41.28 383 ASN A CA 1
ATOM 2900 C C . ASN A 1 383 ? -9.555 3.391 21.324 1.00 41.28 383 ASN A C 1
ATOM 2902 O O . ASN A 1 383 ? -10.513 4.147 21.543 1.00 41.28 383 ASN A O 1
ATOM 2906 N N . GLU A 1 384 ? -9.055 3.201 20.098 1.00 49.72 384 GLU A N 1
ATOM 2907 C CA . GLU A 1 384 ? -9.568 3.835 18.874 1.00 49.72 384 GLU A CA 1
ATOM 2908 C C . GLU A 1 384 ? -9.960 2.782 17.837 1.00 49.72 384 GLU A C 1
ATOM 2910 O O . GLU A 1 384 ? -9.232 1.818 17.610 1.00 49.72 384 GLU A O 1
ATOM 2915 N N . TYR A 1 385 ? -11.103 2.983 17.180 1.00 51.38 385 TYR A N 1
ATOM 2916 C CA . TYR A 1 385 ? -11.544 2.127 16.079 1.00 51.38 385 TYR A CA 1
ATOM 2917 C C . TYR A 1 385 ? -11.440 2.911 14.773 1.00 51.38 385 TYR A C 1
ATOM 2919 O O . TYR A 1 385 ? -12.233 3.819 14.519 1.00 51.38 385 TYR A O 1
ATOM 2927 N N . ASN A 1 386 ? -10.435 2.560 13.971 1.00 50.75 386 ASN A N 1
ATOM 2928 C CA . ASN A 1 386 ? -10.124 3.208 12.703 1.00 50.75 386 ASN A CA 1
ATOM 2929 C C . ASN A 1 386 ? -10.227 2.173 11.574 1.00 50.75 386 ASN A C 1
ATOM 2931 O O . ASN A 1 386 ? -9.371 1.291 11.463 1.00 50.75 386 ASN A O 1
ATOM 2935 N N . ASP A 1 387 ? -11.264 2.280 10.742 1.00 49.53 387 ASP A N 1
ATOM 2936 C CA . ASP A 1 387 ? -11.576 1.313 9.684 1.00 49.53 387 ASP A CA 1
ATOM 2937 C C . ASP A 1 387 ? -11.752 1.993 8.317 1.00 49.53 387 ASP A C 1
ATOM 2939 O O . ASP A 1 387 ? -12.245 3.115 8.228 1.00 49.53 387 ASP A O 1
ATOM 2943 N N . GLU A 1 388 ? -11.332 1.343 7.231 1.00 50.06 388 GLU A N 1
ATOM 2944 C CA . GLU A 1 388 ? -11.516 1.873 5.870 1.00 50.06 388 GLU A CA 1
ATOM 2945 C C . GLU A 1 388 ? -12.651 1.111 5.191 1.00 50.06 388 GLU A C 1
ATOM 2947 O O . GLU A 1 388 ? -12.498 -0.072 4.898 1.00 50.06 388 GLU A O 1
ATOM 2952 N N . SER A 1 389 ? -13.759 1.796 4.909 1.00 53.28 389 SER A N 1
ATOM 2953 C CA . SER A 1 389 ? -14.845 1.249 4.091 1.00 53.28 389 SER A CA 1
ATOM 2954 C C . SER A 1 389 ? -14.599 1.476 2.593 1.00 53.28 389 SER A C 1
ATOM 2956 O O . SER A 1 389 ? -13.750 2.281 2.183 1.00 53.28 389 SER A O 1
ATOM 2958 N N . ASP A 1 390 ? -15.417 0.840 1.755 1.00 45.06 390 ASP A N 1
ATOM 2959 C CA . ASP A 1 390 ? -15.461 1.104 0.311 1.00 45.06 390 ASP A CA 1
ATOM 2960 C C . ASP A 1 390 ? -15.788 2.567 -0.022 1.00 45.06 390 ASP A C 1
ATOM 2962 O O . ASP A 1 390 ? -15.415 3.042 -1.093 1.00 45.06 390 ASP A O 1
ATOM 2966 N N . TYR A 1 391 ? -16.405 3.318 0.897 1.00 48.88 391 TYR A N 1
ATOM 2967 C CA . TYR A 1 391 ? -16.722 4.736 0.712 1.00 48.88 391 TYR A CA 1
ATOM 2968 C C . TYR A 1 391 ? -15.636 5.660 1.293 1.00 48.88 391 TYR A C 1
ATOM 2970 O O . TYR A 1 391 ? -15.068 6.475 0.563 1.00 48.88 391 TYR A O 1
ATOM 2978 N N . TYR A 1 392 ? -15.306 5.514 2.584 1.00 59.59 392 TYR A N 1
ATOM 2979 C CA . TYR A 1 392 ? -14.327 6.361 3.285 1.00 59.59 392 TYR A CA 1
ATOM 2980 C C . TYR A 1 392 ? -13.775 5.749 4.590 1.00 59.59 392 TYR A C 1
ATOM 2982 O O . TYR A 1 392 ? -14.221 4.696 5.050 1.00 59.59 392 TYR A O 1
ATOM 2990 N N . ALA A 1 393 ? -12.811 6.437 5.211 1.00 60.84 393 ALA A N 1
ATOM 2991 C CA . ALA A 1 393 ? -12.266 6.105 6.526 1.00 60.84 393 ALA A CA 1
ATOM 2992 C C . ALA A 1 393 ? -13.215 6.495 7.680 1.00 60.84 393 ALA A C 1
ATOM 2994 O O . ALA A 1 393 ? -13.495 7.675 7.909 1.00 60.84 393 ALA A O 1
ATOM 2995 N N . ILE A 1 394 ? -13.644 5.491 8.441 1.00 66.50 394 ILE A N 1
ATOM 2996 C CA . ILE A 1 394 ? -14.333 5.597 9.727 1.00 66.50 394 ILE A CA 1
ATOM 2997 C C . ILE A 1 394 ? -13.276 5.809 10.812 1.00 66.50 394 ILE A C 1
ATOM 2999 O O . ILE A 1 394 ? -12.364 4.996 10.937 1.00 66.50 394 ILE A O 1
ATOM 3003 N N . ASN A 1 395 ? -13.401 6.871 11.611 1.00 63.59 395 ASN A N 1
ATOM 3004 C CA . ASN A 1 395 ? -12.504 7.128 12.741 1.00 63.59 395 ASN A CA 1
ATOM 3005 C C . ASN A 1 395 ? -13.321 7.350 14.021 1.00 63.59 395 ASN A C 1
ATOM 3007 O O . ASN A 1 395 ? -14.062 8.333 14.112 1.00 63.59 395 ASN A O 1
ATOM 3011 N N . ILE A 1 396 ? -13.180 6.468 15.013 1.00 75.06 396 ILE A N 1
ATOM 3012 C CA . ILE A 1 396 ? -13.827 6.592 16.327 1.00 75.06 396 ILE A CA 1
ATOM 3013 C C . ILE A 1 396 ? -12.773 6.915 17.385 1.00 75.06 396 ILE A C 1
ATOM 3015 O O . ILE A 1 396 ? -12.005 6.046 17.798 1.00 75.06 396 ILE A O 1
ATOM 3019 N N . HIS A 1 397 ? -12.803 8.156 17.869 1.00 72.31 397 HIS A N 1
ATOM 3020 C CA . HIS A 1 397 ? -11.906 8.673 18.906 1.00 72.31 397 HIS A CA 1
ATOM 3021 C C . HIS A 1 397 ? -12.697 9.074 20.158 1.00 72.31 397 HIS A C 1
ATOM 3023 O O . HIS A 1 397 ? -13.913 9.273 20.108 1.00 72.31 397 HIS A O 1
ATOM 3029 N N . THR A 1 398 ? -12.027 9.184 21.304 1.00 81.56 398 THR A N 1
ATOM 3030 C CA . THR A 1 398 ? -12.645 9.739 22.520 1.00 81.56 398 THR A CA 1
ATOM 3031 C C . THR A 1 398 ? -12.559 11.266 22.476 1.00 81.56 398 THR A C 1
ATOM 3033 O O . THR A 1 398 ? -11.477 11.820 22.294 1.00 81.56 398 THR A O 1
ATOM 3036 N N . GLY A 1 399 ? -13.685 11.950 22.664 1.00 77.06 399 GLY A N 1
ATOM 3037 C CA . GLY A 1 399 ? -13.770 13.407 22.759 1.00 77.06 399 GLY A CA 1
ATOM 3038 C C . GLY A 1 399 ? -14.560 13.849 23.989 1.00 77.06 399 GLY A C 1
ATOM 3039 O O . GLY A 1 399 ? -14.995 13.020 24.791 1.00 77.06 399 GLY A O 1
ATOM 3040 N N . GLN A 1 400 ? -14.766 15.160 24.125 1.00 78.69 400 GLN A N 1
ATOM 3041 C CA . GLN A 1 400 ? -15.714 15.715 25.089 1.00 78.69 400 GLN A CA 1
ATOM 3042 C C . GLN A 1 400 ? -16.816 16.516 24.405 1.00 78.69 400 GLN A C 1
ATOM 3044 O O . GLN A 1 400 ? -16.555 17.264 23.462 1.00 78.69 400 GLN A O 1
ATOM 3049 N N . GLN A 1 401 ? -18.036 16.373 24.919 1.00 77.19 401 GLN A N 1
ATOM 3050 C CA . GLN A 1 401 ? -19.208 17.139 24.507 1.00 77.19 401 GLN A CA 1
ATOM 3051 C C . GLN A 1 401 ? -20.124 17.327 25.721 1.00 77.19 401 GLN A C 1
ATOM 3053 O O . GLN A 1 401 ? -20.378 16.375 26.456 1.00 77.19 401 GLN A O 1
ATOM 3058 N N . ASP A 1 402 ? -20.582 18.558 25.956 1.00 70.88 402 ASP A N 1
ATOM 3059 C CA . ASP A 1 402 ? -21.427 18.940 27.101 1.00 70.88 402 ASP A CA 1
ATOM 3060 C C . ASP A 1 402 ? -20.905 18.444 28.471 1.00 70.88 402 ASP A C 1
ATOM 3062 O O . ASP A 1 402 ? -21.676 18.085 29.359 1.00 70.88 402 ASP A O 1
ATOM 3066 N N . GLY A 1 403 ? -19.574 18.414 28.632 1.00 73.12 403 GLY A N 1
ATOM 3067 C CA . GLY A 1 403 ? -18.867 17.990 29.850 1.00 73.12 403 GLY A CA 1
ATOM 3068 C C . GLY A 1 403 ? -18.595 16.484 29.977 1.00 73.12 403 GLY A C 1
ATOM 3069 O O . GLY A 1 403 ? -17.736 16.094 30.768 1.00 73.12 403 GLY A O 1
ATOM 3070 N N . ASP A 1 404 ? -19.247 15.643 29.175 1.00 76.69 404 ASP A N 1
ATOM 3071 C CA . ASP A 1 404 ? -19.075 14.187 29.213 1.00 76.69 404 ASP A CA 1
ATOM 3072 C C . ASP A 1 404 ? -17.922 13.730 28.315 1.00 76.69 404 ASP A C 1
ATOM 3074 O O . ASP A 1 404 ? -17.638 14.349 27.289 1.00 76.69 404 ASP A O 1
ATOM 3078 N N . GLN A 1 405 ? -17.307 12.587 28.645 1.00 81.00 405 GLN A N 1
ATOM 3079 C CA . GLN A 1 405 ? -16.542 11.831 27.651 1.00 81.00 405 GLN A CA 1
ATOM 3080 C C . GLN A 1 405 ? -17.488 11.063 26.727 1.00 81.00 405 GLN A C 1
ATOM 3082 O O . GLN A 1 405 ? -18.299 10.255 27.177 1.00 81.00 405 GLN A O 1
ATOM 3087 N N . VAL A 1 406 ? -17.329 11.284 25.425 1.00 83.06 406 VAL A N 1
ATOM 3088 C CA . VAL A 1 406 ? -18.110 10.643 24.363 1.00 83.06 406 VAL A CA 1
ATOM 3089 C C . VAL A 1 406 ? -17.178 9.966 23.362 1.00 83.06 406 VAL A C 1
ATOM 3091 O O . VAL A 1 406 ? -16.070 10.440 23.098 1.00 83.06 406 VAL A O 1
ATOM 3094 N N . LYS A 1 407 ? -17.624 8.863 22.761 1.00 81.50 407 LYS A N 1
ATOM 3095 C CA . LYS A 1 407 ? -17.025 8.333 21.534 1.00 81.50 407 LYS A CA 1
ATOM 3096 C C . LYS A 1 407 ? -17.566 9.134 20.353 1.00 81.50 407 LYS A C 1
ATOM 3098 O O . LYS A 1 407 ? -18.778 9.254 20.188 1.00 81.50 407 LYS A O 1
ATOM 3103 N N . VAL A 1 408 ? -16.654 9.698 19.568 1.00 81.00 408 VAL A N 1
ATOM 3104 C CA . VAL A 1 408 ? -16.925 10.572 18.424 1.00 81.00 408 VAL A CA 1
ATOM 3105 C C . VAL A 1 408 ? -16.673 9.785 17.143 1.00 81.00 408 VAL A C 1
ATOM 3107 O O . VAL A 1 408 ? -15.521 9.501 16.810 1.00 81.00 408 VAL A O 1
ATOM 3110 N N . LEU A 1 409 ? -17.735 9.452 16.413 1.00 79.69 409 LEU A N 1
ATOM 3111 C CA . LEU A 1 409 ? -17.651 8.849 15.084 1.00 79.69 409 LEU A CA 1
ATOM 3112 C C . LEU A 1 409 ? -17.436 9.950 14.044 1.00 79.69 409 LEU A C 1
ATOM 3114 O O . LEU A 1 409 ? -18.322 10.777 13.811 1.00 79.69 409 LEU A O 1
ATOM 3118 N N . ARG A 1 410 ? -16.279 9.943 13.382 1.00 69.81 410 ARG A N 1
ATOM 3119 C CA . ARG A 1 410 ? -15.971 10.827 12.255 1.00 69.81 410 ARG A CA 1
ATOM 3120 C C . ARG A 1 410 ? -15.915 10.026 10.952 1.00 69.81 410 ARG A C 1
ATOM 3122 O O . ARG A 1 410 ? -15.166 9.058 10.840 1.00 69.81 410 ARG A O 1
ATOM 3129 N N . LEU A 1 411 ? -16.685 10.487 9.974 1.00 66.06 411 LEU A N 1
ATOM 3130 C CA . LEU A 1 411 ? -16.783 10.001 8.595 1.00 66.06 411 LEU A CA 1
ATOM 3131 C C . LEU A 1 411 ? -16.636 11.228 7.688 1.00 66.06 411 LEU A C 1
ATOM 3133 O O . LEU A 1 411 ? -17.189 12.279 7.998 1.00 66.06 411 LEU A O 1
ATOM 3137 N N . ASP A 1 412 ? -15.864 11.141 6.608 1.00 59.69 412 ASP A N 1
ATOM 3138 C CA . ASP A 1 412 ? -15.663 12.244 5.647 1.00 59.69 412 ASP A CA 1
ATOM 3139 C C . ASP A 1 412 ? -15.193 13.566 6.295 1.00 59.69 412 ASP A C 1
ATOM 3141 O O . ASP A 1 412 ? -15.554 14.664 5.876 1.00 59.69 412 ASP A O 1
ATOM 3145 N N . TYR A 1 413 ? -14.390 13.468 7.361 1.00 55.16 413 TYR A N 1
ATOM 3146 C CA . TYR A 1 413 ? -14.001 14.580 8.247 1.00 55.16 413 TYR A CA 1
ATOM 3147 C C . TYR A 1 413 ? -15.129 15.230 9.078 1.00 55.16 413 TYR A C 1
ATOM 3149 O O . TYR A 1 413 ? -14.842 16.027 9.974 1.00 55.16 413 TYR A O 1
ATOM 3157 N N . LEU A 1 414 ? -16.385 14.844 8.858 1.00 57.31 414 LEU A N 1
ATOM 3158 C CA . LEU A 1 414 ? -17.574 15.308 9.570 1.00 57.31 414 LEU A CA 1
ATOM 3159 C C . LEU A 1 414 ? -17.917 14.377 10.738 1.00 57.31 414 LEU A C 1
ATOM 3161 O O . LEU A 1 414 ? -17.834 13.151 10.631 1.00 57.31 414 LEU A O 1
ATOM 3165 N N . VAL A 1 415 ? -18.343 14.942 11.868 1.00 74.94 415 VAL A N 1
ATOM 3166 C CA . VAL A 1 415 ? -18.852 14.118 12.971 1.00 74.94 415 VAL A CA 1
ATOM 3167 C C . VAL A 1 415 ? -20.249 13.613 12.622 1.00 74.94 415 VAL A C 1
ATOM 3169 O O . VAL A 1 415 ? -21.147 14.409 12.360 1.00 74.94 415 VAL A O 1
ATOM 3172 N N . HIS A 1 416 ? -20.407 12.292 12.621 1.00 74.19 416 HIS A N 1
ATOM 3173 C CA . HIS A 1 416 ? -21.645 11.591 12.279 1.00 74.19 416 HIS A CA 1
ATOM 3174 C C . HIS A 1 416 ? -22.404 11.076 13.507 1.00 74.19 416 HIS A C 1
ATOM 3176 O O . HIS A 1 416 ? -23.630 11.053 13.480 1.00 74.19 416 HIS A O 1
ATOM 3182 N N . SER A 1 417 ? -21.706 10.678 14.577 1.00 79.50 417 SER A N 1
ATOM 3183 C CA . SER A 1 417 ? -22.336 10.359 15.864 1.00 79.50 417 SER A CA 1
ATOM 3184 C C . SER A 1 417 ? -21.459 10.764 17.054 1.00 79.50 417 SER A C 1
ATOM 3186 O O . SER A 1 417 ? -20.226 10.763 16.974 1.00 79.50 417 SER A O 1
ATOM 3188 N N . TYR A 1 418 ? -22.113 11.085 18.168 1.00 85.19 418 TYR A N 1
ATOM 3189 C CA . TYR A 1 418 ? -21.528 11.166 19.502 1.00 85.19 418 TYR A CA 1
ATOM 3190 C C . TYR A 1 418 ? -22.301 10.198 20.400 1.00 85.19 418 TYR A C 1
ATOM 3192 O O . TYR A 1 418 ? -23.530 10.208 20.385 1.00 85.19 418 TYR A O 1
ATOM 3200 N N . TYR A 1 419 ? -21.607 9.362 21.170 1.00 81.19 419 TYR A N 1
ATOM 3201 C CA . TYR A 1 419 ? -22.244 8.385 22.059 1.00 81.19 419 TYR A CA 1
ATOM 3202 C C . TYR A 1 419 ? -21.463 8.230 23.366 1.00 81.19 419 TYR A C 1
ATOM 3204 O O . TYR A 1 419 ? -20.243 8.059 23.339 1.00 81.19 419 TYR A O 1
ATOM 3212 N N . ASN A 1 420 ? -22.158 8.253 24.506 1.00 81.69 420 ASN A N 1
ATOM 3213 C CA . ASN A 1 420 ? -21.585 7.965 25.819 1.00 81.69 420 ASN A CA 1
ATOM 3214 C C . ASN A 1 420 ? -21.936 6.519 26.240 1.00 81.69 420 ASN A C 1
ATOM 3216 O O . ASN A 1 420 ? -23.085 6.268 26.608 1.00 81.69 420 ASN A O 1
ATOM 3220 N N . PRO A 1 421 ? -20.978 5.567 26.256 1.00 75.25 421 PRO A N 1
ATOM 3221 C CA . PRO A 1 421 ? -21.244 4.180 26.653 1.00 75.25 421 PRO A CA 1
ATOM 3222 C C . PRO A 1 421 ? -21.718 4.010 28.101 1.00 75.25 421 PRO A C 1
ATOM 3224 O O . PRO A 1 421 ? -22.322 2.990 28.421 1.00 75.25 421 PRO A O 1
ATOM 3227 N N . LEU A 1 422 ? -21.429 4.982 28.973 1.00 76.12 422 LEU A N 1
ATOM 3228 C CA . LEU A 1 422 ? -21.809 4.967 30.389 1.00 76.12 422 LEU A CA 1
ATOM 3229 C C . LEU A 1 422 ? -23.162 5.652 30.648 1.00 76.12 422 LEU A C 1
ATOM 3231 O O . LEU A 1 422 ? -23.731 5.482 31.722 1.00 76.12 422 LEU A O 1
ATOM 3235 N N . ALA A 1 423 ? -23.677 6.414 29.679 1.00 76.31 423 ALA A N 1
ATOM 3236 C CA . ALA A 1 423 ? -24.958 7.114 29.760 1.00 76.31 423 ALA A CA 1
ATOM 3237 C C . ALA A 1 423 ? -25.720 7.030 28.418 1.00 76.31 423 ALA A C 1
ATOM 3239 O O . ALA A 1 423 ? -25.967 8.059 27.785 1.00 76.31 423 ALA A O 1
ATOM 3240 N N . PRO A 1 424 ? -26.110 5.821 27.963 1.00 74.25 424 PRO A N 1
ATOM 3241 C CA . PRO A 1 424 ? -26.712 5.610 26.640 1.00 74.25 424 PRO A CA 1
ATOM 3242 C C . PRO A 1 424 ? -28.066 6.309 26.436 1.00 74.25 424 PRO A C 1
ATOM 3244 O O . PRO A 1 424 ? -28.509 6.459 25.303 1.00 74.25 424 PRO A O 1
ATOM 3247 N N . SER A 1 425 ? -28.727 6.743 27.513 1.00 71.69 425 SER A N 1
ATOM 3248 C CA . SER A 1 425 ? -29.974 7.517 27.479 1.00 71.69 425 SER A CA 1
ATOM 3249 C C . SER A 1 425 ? -29.774 9.023 27.256 1.00 71.69 425 SER A C 1
ATOM 3251 O O . SER A 1 425 ? -30.756 9.740 27.059 1.00 71.69 425 SER A O 1
ATOM 3253 N N . LYS A 1 426 ? -28.535 9.536 27.295 1.00 78.06 426 LYS A N 1
ATOM 3254 C CA . LYS A 1 426 ? -28.257 10.967 27.122 1.00 78.06 426 LYS A CA 1
ATOM 3255 C C . LYS A 1 426 ? -28.191 11.325 25.635 1.00 78.06 426 LYS A C 1
ATOM 3257 O O . LYS A 1 426 ? -27.216 11.031 24.950 1.00 78.06 426 LYS A O 1
ATOM 3262 N N . LEU A 1 427 ? -29.230 12.004 25.151 1.00 76.88 427 LEU A N 1
ATOM 3263 C CA . LEU A 1 427 ? -29.293 12.520 23.783 1.00 76.88 427 LEU A CA 1
ATOM 3264 C C . LEU A 1 427 ? -28.365 13.730 23.636 1.00 76.88 427 LEU A C 1
ATOM 3266 O O . LEU A 1 427 ? -28.607 14.785 24.226 1.00 76.88 427 LEU A O 1
ATOM 3270 N N . HIS A 1 428 ? -27.304 13.585 22.844 1.00 80.50 428 HIS A N 1
ATOM 3271 C CA . HIS A 1 428 ? -26.347 14.666 22.599 1.00 80.50 428 HIS A CA 1
ATOM 3272 C C . HIS A 1 428 ? -26.799 15.597 21.465 1.00 80.50 428 HIS A C 1
ATOM 3274 O O . HIS A 1 428 ? -26.538 16.801 21.526 1.00 80.50 428 HIS A O 1
ATOM 3280 N N . TYR A 1 429 ? -27.527 15.089 20.466 1.00 80.31 429 TYR A N 1
ATOM 3281 C CA . TYR A 1 429 ? -27.976 15.895 19.333 1.00 80.31 429 TYR A CA 1
ATOM 3282 C C . TYR A 1 429 ? -29.239 16.701 19.637 1.00 80.31 429 TYR A C 1
ATOM 3284 O O . TYR A 1 429 ? -30.249 16.169 20.092 1.00 80.31 429 TYR A O 1
ATOM 3292 N N . ASP A 1 430 ? -29.233 17.988 19.291 1.00 79.81 430 ASP A N 1
ATOM 3293 C CA . ASP A 1 430 ? -30.384 18.865 19.539 1.00 79.81 430 ASP A CA 1
ATOM 3294 C C . ASP A 1 430 ? -31.639 18.449 18.760 1.00 79.81 430 ASP A C 1
ATOM 3296 O O . ASP A 1 430 ? -32.751 18.594 19.263 1.00 79.81 430 ASP A O 1
ATOM 3300 N N . TYR A 1 431 ? -31.484 17.859 17.570 1.00 78.75 431 TYR A N 1
ATOM 3301 C CA . TYR A 1 431 ? -32.623 17.325 16.818 1.00 78.75 431 TYR A CA 1
ATOM 3302 C C . TYR A 1 431 ? -33.234 16.082 17.492 1.00 78.75 431 TYR A C 1
ATOM 3304 O O . TYR A 1 431 ? -34.450 15.914 17.454 1.00 78.75 431 TYR A O 1
ATOM 3312 N N . GLU A 1 432 ? -32.429 15.245 18.158 1.00 82.44 432 GLU A N 1
ATOM 3313 C CA . GLU A 1 432 ? -32.922 14.107 18.946 1.00 82.44 432 GLU A CA 1
ATOM 3314 C C . GLU A 1 432 ? -33.674 14.599 20.184 1.00 82.44 432 GLU A C 1
ATOM 3316 O O . GLU A 1 432 ? -34.767 14.111 20.457 1.00 82.44 432 GLU A O 1
ATOM 3321 N N . LYS A 1 433 ? -33.149 15.622 20.880 1.00 83.62 433 LYS A N 1
ATOM 3322 C CA . LYS A 1 433 ? -33.837 16.286 22.006 1.00 83.62 433 LYS A CA 1
ATOM 3323 C C . LYS A 1 433 ? -35.203 16.843 21.571 1.00 83.62 433 LYS A C 1
ATOM 3325 O O . LYS A 1 433 ? -36.189 16.688 22.287 1.00 83.62 433 LYS A O 1
ATOM 3330 N N . VAL A 1 434 ? -35.288 17.437 20.374 1.00 85.19 434 VAL A N 1
ATOM 3331 C CA . VAL A 1 434 ? -36.555 17.914 19.788 1.00 85.19 434 VAL A CA 1
ATOM 3332 C C . VAL A 1 434 ? -37.498 16.756 19.444 1.00 85.19 434 VAL A C 1
ATOM 3334 O O . VAL A 1 434 ? -38.681 16.833 19.776 1.00 85.19 434 VAL A O 1
ATOM 3337 N N . TYR A 1 435 ? -37.015 15.674 18.825 1.00 84.12 435 TYR A N 1
ATOM 3338 C CA . TYR A 1 435 ? -37.856 14.504 18.542 1.00 84.12 435 TYR A CA 1
ATOM 3339 C C . TYR A 1 435 ? -38.352 13.815 19.817 1.00 84.12 435 TYR A C 1
ATOM 3341 O O . TYR A 1 435 ? -39.519 13.427 19.860 1.00 84.12 435 TYR A O 1
ATOM 3349 N N . ALA A 1 436 ? -37.522 13.712 20.858 1.00 81.38 436 ALA A N 1
ATOM 3350 C CA . ALA A 1 436 ? -37.923 13.203 22.166 1.00 81.38 436 ALA A CA 1
ATOM 3351 C C . ALA A 1 436 ? -39.046 14.062 22.765 1.00 81.38 436 ALA A C 1
ATOM 3353 O O . ALA A 1 436 ? -40.132 13.542 23.002 1.00 81.38 436 ALA A O 1
ATOM 3354 N N . ALA A 1 437 ? -38.858 15.383 22.860 1.00 82.19 437 ALA A N 1
ATOM 3355 C CA . ALA A 1 437 ? -39.869 16.298 23.398 1.00 82.19 437 ALA A CA 1
ATOM 3356 C C . ALA A 1 437 ? -41.193 16.293 22.600 1.00 82.19 437 ALA A C 1
ATOM 3358 O O . ALA A 1 437 ? -42.279 16.392 23.176 1.00 82.19 437 ALA A O 1
ATOM 3359 N N . ILE A 1 438 ? -41.134 16.155 21.267 1.00 85.25 438 ILE A N 1
ATOM 3360 C CA . ILE A 1 438 ? -42.334 15.985 20.427 1.00 85.25 438 ILE A CA 1
ATOM 3361 C C . ILE A 1 438 ? -43.004 14.633 20.705 1.00 85.25 438 ILE A C 1
ATOM 3363 O O . ILE A 1 438 ? -44.231 14.571 20.787 1.00 85.25 438 ILE A O 1
ATOM 3367 N N . THR A 1 439 ? -42.221 13.564 20.857 1.00 81.62 439 THR A N 1
ATOM 3368 C CA . THR A 1 439 ? -42.728 12.205 21.096 1.00 81.62 439 THR A CA 1
ATOM 3369 C C . THR A 1 439 ? -43.364 12.084 22.476 1.00 81.62 439 THR A C 1
ATOM 3371 O O . THR A 1 439 ? -44.470 11.565 22.568 1.00 81.62 439 THR A O 1
ATOM 3374 N N . GLU A 1 440 ? -42.736 12.622 23.522 1.00 77.81 440 GLU A N 1
ATOM 3375 C CA . GLU A 1 440 ? -43.278 12.696 24.886 1.00 77.81 440 GLU A CA 1
ATOM 3376 C C . GLU A 1 440 ? -44.616 13.446 24.902 1.00 77.81 440 GLU A C 1
ATOM 3378 O O . GLU A 1 440 ? -45.634 12.906 25.335 1.00 77.81 440 GLU A O 1
ATOM 3383 N N . ARG A 1 441 ? -44.665 14.641 24.303 1.00 79.56 441 ARG A N 1
ATOM 3384 C CA . ARG A 1 441 ? -45.899 15.436 24.203 1.00 79.56 441 ARG A CA 1
ATOM 3385 C C . ARG A 1 441 ? -46.994 14.754 23.372 1.00 79.56 441 ARG A C 1
ATOM 3387 O O . ARG A 1 441 ? -48.181 14.877 23.678 1.00 79.56 441 ARG A O 1
ATOM 3394 N N . ALA A 1 442 ? -46.628 14.040 22.308 1.00 79.62 442 ALA A N 1
ATOM 3395 C CA . ALA A 1 442 ? -47.580 13.244 21.535 1.00 79.62 442 ALA A CA 1
ATOM 3396 C C . ALA A 1 442 ? -48.097 12.047 22.353 1.00 79.62 442 ALA A C 1
ATOM 3398 O O . ALA A 1 442 ? -49.296 11.759 22.331 1.00 79.62 442 ALA A O 1
ATOM 3399 N N . ALA A 1 443 ? -47.217 11.399 23.116 1.00 72.88 443 ALA A N 1
ATOM 3400 C CA . ALA A 1 443 ? -47.506 10.262 23.980 1.00 72.88 443 ALA A CA 1
ATOM 3401 C C . ALA A 1 443 ? -48.440 10.627 25.153 1.00 72.88 443 ALA A C 1
ATOM 3403 O O . ALA A 1 443 ? -49.353 9.858 25.457 1.00 72.88 443 ALA A O 1
ATOM 3404 N N . GLU A 1 444 ? -48.304 11.825 25.734 1.00 71.19 444 GLU A N 1
ATOM 3405 C CA . GLU A 1 444 ? -49.264 12.391 26.700 1.00 71.19 444 GLU A CA 1
ATOM 3406 C C . GLU A 1 444 ? -50.678 12.528 26.113 1.00 71.19 444 GLU A C 1
ATOM 3408 O O . GLU A 1 444 ? -51.671 1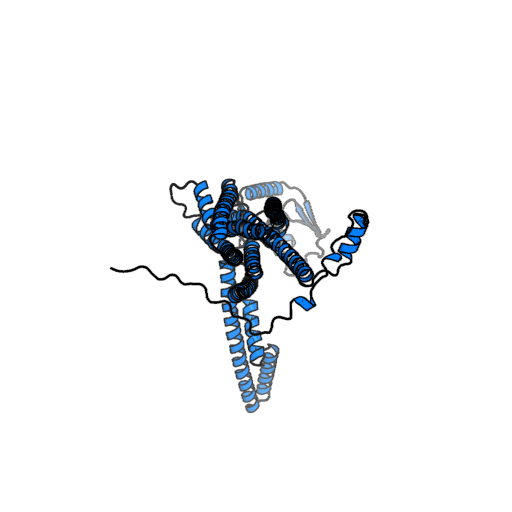2.249 26.787 1.00 71.19 444 GLU A O 1
ATOM 3413 N N . SER A 1 445 ? -50.781 12.934 24.842 1.00 74.44 445 SER A N 1
ATOM 3414 C CA . SER A 1 445 ? -52.066 13.099 24.146 1.00 74.44 445 SER A CA 1
ATOM 3415 C C . SER A 1 445 ? -52.694 11.780 23.668 1.00 74.44 445 SER A C 1
ATOM 3417 O O . SER A 1 445 ? -53.840 11.760 23.205 1.00 74.44 445 SER A O 1
ATOM 3419 N N . TRP A 1 446 ? -51.963 10.666 23.767 1.00 75.56 446 TRP A N 1
ATOM 3420 C CA . TRP A 1 446 ? -52.372 9.384 23.209 1.00 75.56 446 TRP A CA 1
ATOM 3421 C C . TRP A 1 446 ? -53.397 8.694 24.118 1.00 75.56 446 TRP A C 1
ATOM 3423 O O . TRP A 1 446 ? -53.054 8.150 25.156 1.00 75.56 446 TRP A O 1
ATOM 3433 N N . LYS A 1 447 ? -54.668 8.644 23.706 1.00 75.50 447 LYS A N 1
ATOM 3434 C CA . LYS A 1 447 ? -55.753 7.959 24.446 1.00 75.50 447 LYS A CA 1
ATOM 3435 C C . LYS A 1 447 ? -55.978 6.506 24.019 1.00 75.50 447 LYS A C 1
ATOM 3437 O O . LYS A 1 447 ? -57.112 6.053 23.873 1.00 75.50 447 LYS A O 1
ATOM 3442 N N . ARG A 1 448 ? -54.907 5.774 23.701 1.00 77.56 448 ARG A N 1
ATOM 3443 C CA . ARG A 1 448 ? -55.025 4.372 23.277 1.00 77.56 448 ARG A CA 1
ATOM 3444 C C . ARG A 1 448 ? -54.888 3.471 24.492 1.00 77.56 448 ARG A C 1
ATOM 3446 O O . ARG A 1 448 ? -53.825 3.429 25.102 1.00 77.56 448 ARG A O 1
ATOM 3453 N N . THR A 1 449 ? -55.941 2.726 24.805 1.00 81.12 449 THR A N 1
ATOM 3454 C CA . THR A 1 449 ? -55.864 1.656 25.797 1.00 81.12 449 THR A CA 1
ATOM 3455 C C . THR A 1 449 ? -55.023 0.512 25.239 1.00 81.12 449 THR A C 1
ATOM 3457 O O . THR A 1 449 ? -55.357 -0.071 24.203 1.00 81.12 449 THR A O 1
ATOM 3460 N N . ILE A 1 450 ? -53.930 0.188 25.920 1.00 81.12 450 ILE A N 1
ATOM 3461 C CA . ILE A 1 450 ? -53.136 -1.018 25.682 1.00 81.12 450 ILE A CA 1
ATOM 3462 C C . ILE A 1 450 ? -53.492 -1.985 26.808 1.00 81.12 450 ILE A C 1
ATOM 3464 O O . ILE A 1 450 ? -53.536 -1.585 27.967 1.00 81.12 450 ILE A O 1
ATOM 3468 N N . SER A 1 451 ? -53.780 -3.247 26.482 1.00 83.50 451 SER A N 1
ATOM 3469 C CA . SER A 1 451 ? -54.009 -4.279 27.497 1.00 83.50 451 SER A CA 1
ATOM 3470 C C . SER A 1 451 ? -53.271 -5.565 27.162 1.00 83.50 451 SER A C 1
ATOM 3472 O O . SER A 1 451 ? -53.289 -6.011 26.012 1.00 83.50 451 SER A O 1
ATOM 3474 N N . THR A 1 452 ? -52.677 -6.179 28.179 1.00 82.94 452 THR A N 1
ATOM 3475 C CA . THR A 1 452 ? -52.068 -7.510 28.109 1.00 82.94 452 THR A CA 1
ATOM 3476 C C . THR A 1 452 ? -52.815 -8.476 29.024 1.00 82.94 452 THR A C 1
ATOM 3478 O O . THR A 1 452 ? -53.441 -8.051 29.994 1.00 82.94 452 THR A O 1
ATOM 3481 N N . ALA A 1 453 ? -52.792 -9.766 28.699 1.00 79.94 453 ALA A N 1
ATOM 3482 C CA . ALA A 1 453 ? -53.240 -10.810 29.619 1.00 79.94 453 ALA A CA 1
ATOM 3483 C C . ALA A 1 453 ? -52.086 -11.201 30.556 1.00 79.94 453 ALA A C 1
ATOM 3485 O O . ALA A 1 453 ? -50.923 -11.070 30.172 1.00 79.94 453 ALA A O 1
ATOM 3486 N N . LEU A 1 454 ? -52.415 -11.679 31.756 1.00 74.75 454 LEU A N 1
ATOM 3487 C CA . LEU A 1 454 ? -51.471 -12.340 32.658 1.00 74.75 454 LEU A CA 1
ATOM 3488 C C . LEU A 1 454 ? -51.727 -13.852 32.646 1.00 74.75 454 LEU A C 1
ATOM 3490 O O . LEU A 1 454 ? -52.862 -14.290 32.852 1.00 74.75 454 LEU A O 1
ATOM 3494 N N . ASP A 1 455 ? -50.674 -14.643 32.432 1.00 71.94 455 ASP A N 1
ATOM 3495 C CA . ASP A 1 455 ? -50.768 -16.109 32.358 1.00 71.94 455 ASP A CA 1
ATOM 3496 C C . ASP A 1 455 ? -51.108 -16.742 33.719 1.00 71.94 455 ASP A C 1
ATOM 3498 O O . ASP A 1 455 ? -51.828 -17.742 33.789 1.00 71.94 455 ASP A O 1
ATOM 3502 N N . GLN A 1 456 ? -50.649 -16.126 34.814 1.00 67.94 456 GLN A N 1
ATOM 3503 C CA . GLN A 1 456 ? -50.978 -16.510 36.187 1.00 67.94 456 GLN A CA 1
ATOM 3504 C C . GLN A 1 456 ? -51.618 -15.328 36.935 1.00 67.94 456 GLN A C 1
ATOM 3506 O O . GLN A 1 456 ? -51.197 -14.186 36.747 1.00 67.94 456 GLN A O 1
ATOM 3511 N N . PRO A 1 457 ? -52.651 -15.560 37.770 1.00 64.06 457 PRO A N 1
ATOM 3512 C CA . PRO A 1 457 ? -53.224 -14.503 38.594 1.00 64.06 457 PRO A CA 1
ATOM 3513 C C . PRO A 1 457 ? -52.232 -14.096 39.701 1.00 64.06 457 PRO A C 1
ATOM 3515 O O . PRO A 1 457 ? -51.655 -14.983 40.336 1.00 64.06 457 PRO A O 1
ATOM 3518 N N . PRO A 1 458 ? -52.048 -12.791 39.977 1.00 65.88 458 PRO A N 1
ATOM 3519 C CA . PRO A 1 458 ? -51.150 -12.333 41.033 1.00 65.88 458 PRO A CA 1
ATOM 3520 C C . PRO A 1 458 ? -51.608 -12.857 42.401 1.00 65.88 458 PRO A C 1
ATOM 3522 O O . PRO A 1 458 ? -52.781 -12.765 42.765 1.00 65.88 458 PRO A O 1
ATOM 3525 N N . THR A 1 459 ? -50.673 -13.419 43.165 1.00 60.03 459 THR A N 1
ATOM 3526 C CA . THR A 1 459 ? -50.937 -14.146 44.421 1.00 60.03 459 THR A CA 1
ATOM 3527 C C . THR A 1 459 ? -51.136 -13.255 45.648 1.00 60.03 459 THR A C 1
ATOM 3529 O O . THR A 1 459 ? -51.574 -13.754 46.685 1.00 60.03 459 THR A O 1
ATOM 3532 N N . ALA A 1 460 ? -50.839 -11.956 45.557 1.00 59.41 460 ALA A N 1
ATOM 3533 C CA . ALA A 1 460 ? -50.920 -11.016 46.673 1.00 59.41 460 ALA A CA 1
ATOM 3534 C C . ALA A 1 460 ? -52.110 -10.043 46.528 1.00 59.41 460 ALA A C 1
ATOM 3536 O O . ALA A 1 460 ? -52.211 -9.372 45.498 1.00 59.41 460 ALA A O 1
ATOM 3537 N N . PRO A 1 461 ? -52.960 -9.859 47.561 1.00 57.94 461 PRO A N 1
ATOM 3538 C CA . PRO A 1 461 ? -53.994 -8.815 47.556 1.00 57.94 461 PRO A CA 1
ATOM 3539 C C . PRO A 1 461 ? -53.405 -7.391 47.540 1.00 57.94 461 PRO A C 1
ATOM 3541 O O . PRO A 1 461 ? -54.097 -6.442 47.184 1.00 57.94 461 PRO A O 1
ATOM 3544 N N . GLU A 1 462 ? -52.121 -7.244 47.876 1.00 60.41 462 GLU A N 1
ATOM 3545 C CA . GLU A 1 462 ? -51.367 -5.987 47.806 1.00 60.41 462 GLU A CA 1
ATOM 3546 C C . GLU A 1 462 ? -51.000 -5.584 46.365 1.00 60.41 462 GLU A C 1
ATOM 3548 O O . GLU A 1 462 ? -50.745 -4.408 46.117 1.00 60.41 462 GLU A O 1
ATOM 3553 N N . PHE A 1 463 ? -51.046 -6.511 45.393 1.00 70.00 463 PHE A N 1
ATOM 3554 C CA . PHE A 1 463 ? -50.689 -6.245 43.991 1.00 70.00 463 PHE A CA 1
ATOM 3555 C C . PHE A 1 463 ? -51.474 -5.062 43.412 1.00 70.00 463 PHE A C 1
ATOM 3557 O O . PHE A 1 463 ? -50.885 -4.136 42.865 1.00 70.00 463 PHE A O 1
ATOM 3564 N N . ALA A 1 464 ? -52.798 -5.042 43.605 1.00 64.62 464 ALA A N 1
ATOM 3565 C CA . ALA A 1 464 ? -53.662 -3.971 43.107 1.00 64.62 464 ALA A CA 1
ATOM 3566 C C . ALA A 1 464 ? -53.406 -2.606 43.778 1.00 64.62 464 ALA A C 1
ATOM 3568 O O . ALA A 1 464 ? -53.735 -1.580 43.192 1.00 64.62 464 ALA A O 1
ATOM 3569 N N . GLY A 1 465 ? -52.821 -2.587 44.983 1.00 67.56 465 GLY A N 1
ATOM 3570 C CA . GLY A 1 465 ? -52.432 -1.363 45.691 1.00 67.56 465 GLY A CA 1
ATOM 3571 C C . GLY A 1 465 ? -51.025 -0.860 45.349 1.00 67.56 465 GLY A C 1
ATOM 3572 O O . GLY A 1 465 ? -50.704 0.279 45.672 1.00 67.56 465 GLY A O 1
ATOM 3573 N N . ALA A 1 466 ? -50.195 -1.687 44.705 1.00 73.06 466 ALA A N 1
ATOM 3574 C CA . ALA A 1 466 ? -48.838 -1.332 44.287 1.00 73.06 466 ALA A CA 1
ATOM 3575 C C . ALA A 1 466 ? -48.756 -0.819 42.834 1.00 73.06 466 ALA A C 1
ATOM 3577 O O . ALA A 1 466 ? -47.747 -0.215 42.455 1.00 73.06 466 ALA A O 1
ATOM 3578 N N . LEU A 1 467 ? -49.796 -1.059 42.022 1.00 77.62 467 LEU A N 1
ATOM 3579 C CA . LEU A 1 467 ? -49.862 -0.634 40.620 1.00 77.62 467 LEU A CA 1
ATOM 3580 C C . LEU A 1 467 ? -49.733 0.896 40.474 1.00 77.62 467 LEU A C 1
ATOM 3582 O O . LEU A 1 467 ? -50.309 1.634 41.273 1.00 77.62 467 LEU A O 1
ATOM 3586 N N . PRO A 1 468 ? -49.038 1.397 39.433 1.00 78.88 468 PRO A N 1
ATOM 3587 C CA . PRO A 1 468 ? -49.018 2.826 39.126 1.00 78.88 468 PRO A CA 1
ATOM 3588 C C . PRO A 1 468 ? -50.420 3.371 38.801 1.00 78.88 468 PRO A C 1
ATOM 3590 O O . PRO A 1 468 ? -51.187 2.692 38.125 1.00 78.88 468 PRO A O 1
ATOM 3593 N N . ASP A 1 469 ? -50.714 4.630 39.152 1.00 74.12 469 ASP A N 1
ATOM 3594 C CA . ASP A 1 469 ? -52.051 5.267 39.065 1.00 74.12 469 ASP A CA 1
ATOM 3595 C C . ASP A 1 469 ? -52.800 5.135 37.719 1.00 74.12 469 ASP A C 1
ATOM 3597 O O . ASP A 1 469 ? -54.020 5.287 37.658 1.00 74.12 469 ASP A O 1
ATOM 3601 N N . ARG A 1 470 ? -52.079 4.905 36.612 1.00 75.19 470 ARG A N 1
ATOM 3602 C CA . ARG A 1 470 ? -52.640 4.774 35.250 1.00 75.19 470 ARG A CA 1
ATOM 3603 C C . ARG A 1 470 ? -52.811 3.322 34.790 1.00 75.19 470 ARG A C 1
ATOM 3605 O O . ARG A 1 470 ? -53.287 3.098 33.677 1.00 75.19 470 ARG A O 1
ATOM 3612 N N . VAL A 1 471 ? -52.403 2.356 35.611 1.00 79.94 471 VAL A N 1
ATOM 3613 C CA . VAL A 1 471 ? -52.437 0.920 35.331 1.00 79.94 471 VAL A CA 1
ATOM 3614 C C . VAL A 1 471 ? -53.580 0.288 36.115 1.00 79.94 471 VAL A C 1
ATOM 3616 O O . VAL A 1 471 ? -53.560 0.230 37.340 1.00 79.94 471 VAL A O 1
ATOM 3619 N N . THR A 1 472 ? -54.575 -0.225 35.403 1.00 81.50 472 THR A N 1
ATOM 3620 C CA . THR A 1 472 ? -55.708 -0.943 35.985 1.00 81.50 472 THR A CA 1
ATOM 3621 C C . THR A 1 472 ? -55.553 -2.445 35.778 1.00 81.50 472 THR A C 1
ATOM 3623 O O . THR A 1 472 ? -55.092 -2.898 34.729 1.00 81.50 472 THR A O 1
ATOM 3626 N N . PHE A 1 473 ? -55.952 -3.232 36.778 1.00 82.50 473 PHE A N 1
ATOM 3627 C CA . PHE A 1 473 ? -56.000 -4.688 36.691 1.00 82.50 473 PHE A CA 1
ATOM 3628 C C . PHE A 1 473 ? -57.442 -5.180 36.819 1.00 82.50 473 PHE A C 1
ATOM 3630 O O . PHE A 1 473 ? -58.112 -4.926 37.820 1.00 82.50 473 PHE A O 1
ATOM 3637 N N . ASP A 1 474 ? -57.904 -5.894 35.798 1.00 80.94 474 ASP A N 1
ATOM 3638 C CA . ASP A 1 474 ? -59.172 -6.613 35.793 1.00 80.94 474 ASP A CA 1
ATOM 3639 C C . ASP A 1 474 ? -58.925 -8.055 36.257 1.00 80.94 474 ASP A C 1
ATOM 3641 O O . ASP A 1 474 ? -58.293 -8.855 35.556 1.00 80.94 474 ASP A O 1
ATOM 3645 N N . ALA A 1 475 ? -59.418 -8.376 37.455 1.00 72.88 475 ALA A N 1
ATOM 3646 C CA . ALA A 1 475 ? -59.253 -9.682 38.081 1.00 72.88 475 ALA A CA 1
ATOM 3647 C C . ALA A 1 475 ? -60.130 -10.785 37.455 1.00 72.88 475 ALA A C 1
ATOM 3649 O O . ALA A 1 475 ? -59.748 -11.956 37.516 1.00 72.88 475 ALA A O 1
ATOM 3650 N N . GLU A 1 476 ? -61.265 -10.440 36.834 1.00 73.00 476 GLU A N 1
ATOM 3651 C CA . GLU A 1 476 ? -62.129 -11.411 36.147 1.00 73.00 476 GLU A CA 1
ATOM 3652 C C . GLU A 1 476 ? -61.558 -11.752 34.767 1.00 73.00 476 GLU A C 1
ATOM 3654 O O . GLU A 1 476 ? -61.427 -12.927 34.416 1.00 73.00 476 GLU A O 1
ATOM 3659 N N . ALA A 1 477 ? -61.141 -10.736 34.005 1.00 76.38 477 ALA A N 1
ATOM 3660 C CA . ALA A 1 477 ? -60.539 -10.920 32.685 1.00 76.38 477 ALA A CA 1
ATOM 3661 C C . ALA A 1 477 ? -59.054 -11.335 32.732 1.00 76.38 477 ALA A C 1
ATOM 3663 O O . ALA A 1 477 ? -58.503 -11.733 31.702 1.00 76.38 477 ALA A O 1
ATOM 3664 N N . ARG A 1 478 ? -58.396 -11.218 33.897 1.00 78.25 478 ARG A N 1
ATOM 3665 C CA . ARG A 1 478 ? -56.935 -11.353 34.092 1.00 78.25 478 ARG A CA 1
ATOM 3666 C C . ARG A 1 478 ? -56.132 -10.457 33.147 1.00 78.25 478 ARG A C 1
ATOM 3668 O O . ARG A 1 478 ? -55.135 -10.885 32.558 1.00 78.25 478 ARG A O 1
ATOM 3675 N N . ARG A 1 479 ? -56.584 -9.214 32.968 1.00 81.06 479 ARG A N 1
ATOM 3676 C CA . ARG A 1 479 ? -55.942 -8.246 32.068 1.00 81.06 479 ARG A CA 1
ATOM 3677 C C . ARG A 1 479 ? -55.391 -7.063 32.835 1.00 81.06 479 ARG A C 1
ATOM 3679 O O . ARG A 1 479 ? -56.056 -6.509 33.702 1.00 81.06 479 ARG A O 1
ATOM 3686 N N . LEU A 1 480 ? -54.189 -6.660 32.456 1.00 83.69 480 LEU A N 1
ATOM 3687 C CA . LEU A 1 480 ? -53.553 -5.436 32.910 1.00 83.69 480 LEU A CA 1
ATOM 3688 C C . LEU A 1 480 ? -53.654 -4.417 31.771 1.00 83.69 480 LEU A C 1
ATOM 3690 O O . LEU A 1 480 ? -53.270 -4.718 30.635 1.00 83.69 480 LEU A O 1
ATOM 3694 N N . SER A 1 481 ? -54.228 -3.249 32.046 1.00 83.12 481 SER A N 1
ATOM 3695 C CA . SER A 1 481 ? -54.512 -2.206 31.058 1.00 83.12 481 SER A CA 1
ATOM 3696 C C . SER A 1 481 ? -53.969 -0.845 31.468 1.00 83.12 481 SER A C 1
ATOM 3698 O O . SER A 1 481 ? -54.000 -0.479 32.637 1.00 83.12 481 SER A O 1
ATOM 3700 N N . ILE A 1 482 ? -53.513 -0.076 30.483 1.00 84.12 482 ILE A N 1
ATOM 3701 C CA . ILE A 1 482 ? -53.091 1.318 30.636 1.00 84.12 482 ILE A CA 1
ATOM 3702 C C . ILE A 1 482 ? -53.715 2.170 29.530 1.00 84.12 482 ILE A C 1
ATOM 3704 O O . ILE A 1 482 ? -53.783 1.741 28.374 1.00 84.12 482 ILE A O 1
ATOM 3708 N N . GLU A 1 483 ? -54.178 3.374 29.872 1.00 78.38 483 GLU A N 1
ATOM 3709 C CA . GLU A 1 483 ? -54.618 4.372 28.893 1.00 78.38 483 GLU A CA 1
ATOM 3710 C C . GLU A 1 483 ? -53.488 5.362 28.582 1.00 78.38 483 GLU A C 1
ATOM 3712 O O . GLU A 1 483 ? -53.124 6.209 29.405 1.00 78.38 483 GLU A O 1
ATOM 3717 N N . GLY A 1 484 ? -52.969 5.265 27.357 1.00 76.19 484 GLY A N 1
ATOM 3718 C CA . GLY A 1 484 ? -51.882 6.098 26.858 1.00 76.19 484 GLY A CA 1
ATOM 3719 C C . GLY A 1 484 ? -50.496 5.570 27.194 1.00 76.19 484 GLY A C 1
ATOM 3720 O O . GLY A 1 484 ? -50.302 4.371 27.390 1.00 76.19 484 GLY A O 1
ATOM 3721 N N . ALA A 1 485 ? -49.510 6.464 27.182 1.00 73.12 485 ALA A N 1
ATOM 3722 C CA . ALA A 1 485 ? -48.123 6.095 27.423 1.00 73.12 485 ALA A CA 1
ATOM 3723 C C . ALA A 1 485 ? -47.787 5.983 28.917 1.00 73.12 485 ALA A C 1
ATOM 3725 O O . ALA A 1 485 ? -48.210 6.802 29.735 1.00 73.12 485 ALA A O 1
ATOM 3726 N N . MET A 1 486 ? -46.978 4.973 29.234 1.00 75.19 486 MET A N 1
ATOM 3727 C CA . MET A 1 486 ? -46.356 4.761 30.539 1.00 75.19 486 MET A CA 1
ATOM 3728 C C . MET A 1 486 ? -45.083 5.609 30.639 1.00 75.19 486 MET A C 1
ATOM 3730 O O . MET A 1 486 ? -44.295 5.622 29.691 1.00 75.19 486 MET A O 1
ATOM 3734 N N . SER A 1 487 ? -44.850 6.288 31.765 1.00 74.06 487 SER A N 1
ATOM 3735 C CA . SER A 1 487 ? -43.535 6.899 32.014 1.00 74.06 487 SER A CA 1
ATOM 3736 C C . SER A 1 487 ? -42.492 5.829 32.368 1.00 74.06 487 SER A C 1
ATOM 3738 O O . SER A 1 487 ? -42.838 4.728 32.799 1.00 74.06 487 SER A O 1
ATOM 3740 N N . ILE A 1 488 ? -41.202 6.148 32.226 1.00 70.88 488 ILE A N 1
ATOM 3741 C CA . ILE A 1 488 ? -40.114 5.232 32.616 1.00 70.88 488 ILE A CA 1
ATOM 3742 C C . ILE A 1 488 ? -40.193 4.893 34.114 1.00 70.88 488 ILE A C 1
ATOM 3744 O O . ILE A 1 488 ? -40.010 3.741 34.488 1.00 70.88 488 ILE A O 1
ATOM 3748 N N . GLU A 1 489 ? -40.540 5.860 34.965 1.00 75.31 489 GLU A N 1
ATOM 3749 C CA . GLU A 1 489 ? -40.733 5.643 36.405 1.00 75.31 489 GLU A CA 1
ATOM 3750 C C . GLU A 1 489 ? -41.888 4.672 36.687 1.00 75.31 489 GLU A C 1
ATOM 3752 O O . GLU A 1 489 ? -41.727 3.743 37.473 1.00 75.31 489 GLU A O 1
ATOM 3757 N N . GLN A 1 490 ? -43.020 4.821 35.989 1.00 75.44 490 GLN A N 1
ATOM 3758 C CA . GLN A 1 490 ? -44.159 3.902 36.099 1.00 75.44 490 GLN A CA 1
ATOM 3759 C C . GLN A 1 490 ? -43.816 2.497 35.585 1.00 75.44 490 GLN A C 1
ATOM 3761 O O . GLN A 1 490 ? -44.285 1.512 36.151 1.00 75.44 490 GLN A O 1
ATOM 3766 N N . ALA A 1 491 ? -42.977 2.387 34.549 1.00 74.31 491 ALA A N 1
ATOM 3767 C CA . ALA A 1 491 ? -42.494 1.104 34.042 1.00 74.31 491 ALA A CA 1
ATOM 3768 C C . ALA A 1 491 ? -41.529 0.420 35.025 1.00 74.31 491 ALA A C 1
ATOM 3770 O O . ALA A 1 491 ? -41.660 -0.778 35.267 1.00 74.31 491 ALA A O 1
ATOM 3771 N N . ILE A 1 492 ? -40.606 1.170 35.638 1.00 77.00 492 ILE A N 1
ATOM 3772 C CA . ILE A 1 492 ? -39.704 0.665 36.686 1.00 77.00 492 ILE A CA 1
ATOM 3773 C C . ILE A 1 492 ? -40.507 0.242 37.922 1.00 77.00 492 ILE A C 1
ATOM 3775 O O . ILE A 1 492 ? -40.273 -0.844 38.448 1.00 77.00 492 ILE A O 1
ATOM 3779 N N . GLN A 1 493 ? -41.489 1.045 38.345 1.00 78.06 493 GLN A N 1
ATOM 3780 C CA . GLN A 1 493 ? -42.403 0.681 39.427 1.00 78.06 493 GLN A CA 1
ATOM 3781 C C . GLN A 1 493 ? -43.136 -0.625 39.093 1.00 78.06 493 GLN A C 1
ATOM 3783 O O . GLN A 1 493 ? -43.091 -1.553 39.894 1.00 78.06 493 GLN A O 1
ATOM 3788 N N . LEU A 1 494 ? -43.732 -0.744 37.902 1.00 76.88 494 LEU A N 1
ATOM 3789 C CA . LEU A 1 494 ? -44.441 -1.955 37.477 1.00 76.88 494 LEU A CA 1
ATOM 3790 C C . LEU A 1 494 ? -43.529 -3.197 37.449 1.00 76.88 494 LEU A C 1
ATOM 3792 O O . LEU A 1 494 ? -43.941 -4.260 37.905 1.00 76.88 494 LEU A O 1
ATOM 3796 N N . LEU A 1 495 ? -42.289 -3.057 36.969 1.00 73.62 495 LEU A N 1
ATOM 3797 C CA . LEU A 1 495 ? -41.280 -4.124 36.982 1.00 73.62 495 LEU A CA 1
ATOM 3798 C C . LEU A 1 495 ? -40.872 -4.524 38.409 1.00 73.62 495 LEU A C 1
ATOM 3800 O O . LEU A 1 495 ? -40.670 -5.704 38.669 1.00 73.62 495 LEU A O 1
ATOM 3804 N N . SER A 1 496 ? -40.806 -3.572 39.346 1.00 73.81 496 SER A N 1
ATOM 3805 C CA . SER A 1 496 ? -40.438 -3.831 40.749 1.00 73.81 496 SER A CA 1
ATOM 3806 C C . SER A 1 496 ? -41.510 -4.555 41.580 1.00 73.81 496 SER A C 1
ATOM 3808 O O . SER A 1 496 ? -41.222 -4.995 42.690 1.00 73.81 496 SER A O 1
ATOM 3810 N N . ILE A 1 497 ? -42.737 -4.689 41.061 1.00 73.25 497 ILE A N 1
ATOM 3811 C CA . ILE A 1 497 ? -43.845 -5.398 41.731 1.00 73.25 497 ILE A CA 1
ATOM 3812 C C . ILE A 1 497 ? -43.727 -6.923 41.550 1.00 73.25 497 ILE A C 1
ATOM 3814 O O . ILE A 1 497 ? -44.310 -7.683 42.325 1.00 73.25 497 ILE A O 1
ATOM 3818 N N . VAL A 1 498 ? -42.980 -7.387 40.543 1.00 62.94 498 VAL A N 1
ATOM 3819 C CA . VAL A 1 498 ? -42.795 -8.816 40.259 1.00 62.94 498 VAL A CA 1
ATOM 3820 C C . VAL A 1 498 ? -41.589 -9.346 41.050 1.00 62.94 498 VAL A C 1
ATOM 3822 O O . VAL A 1 498 ? -40.487 -8.829 40.875 1.00 62.94 498 VAL A O 1
ATOM 3825 N N . PRO A 1 499 ? -41.748 -10.370 41.913 1.00 55.12 499 PRO A N 1
ATOM 3826 C CA . PRO A 1 499 ? -40.614 -11.030 42.558 1.00 55.12 499 PRO A CA 1
ATOM 3827 C C . PRO A 1 499 ? -39.749 -11.764 41.526 1.00 55.12 499 PRO A C 1
ATOM 3829 O O . PRO A 1 499 ? -40.289 -12.372 40.603 1.00 55.12 499 PRO A O 1
ATOM 3832 N N . ASP A 1 500 ? -38.426 -11.780 41.715 1.00 44.62 500 ASP A N 1
ATOM 3833 C CA . ASP A 1 500 ? -37.494 -12.502 40.838 1.00 44.62 500 ASP A CA 1
ATOM 3834 C C . ASP A 1 500 ? -37.921 -13.973 40.633 1.00 44.62 500 ASP A C 1
ATOM 3836 O O . ASP A 1 500 ? -37.792 -14.804 41.537 1.00 44.62 500 ASP A O 1
ATOM 3840 N N . GLY A 1 501 ? -38.393 -14.307 39.424 1.00 49.50 501 GLY A N 1
ATOM 3841 C CA . GLY A 1 501 ? -38.664 -15.687 38.998 1.00 49.50 501 GLY A CA 1
ATOM 3842 C C . GLY A 1 501 ? -40.124 -16.092 38.743 1.00 49.50 501 GLY A C 1
ATOM 3843 O O . GLY A 1 501 ? -40.388 -17.298 38.749 1.00 49.50 501 GLY A O 1
ATOM 3844 N N . GLN A 1 502 ? -41.053 -15.154 38.503 1.00 42.75 502 GLN A N 1
ATOM 3845 C CA . GLN A 1 502 ? -42.394 -15.442 37.948 1.00 42.75 502 GLN A CA 1
ATOM 3846 C C . GLN A 1 502 ? -42.667 -14.696 36.638 1.00 42.75 502 GLN A C 1
ATOM 3848 O O . GLN A 1 502 ? -42.251 -13.523 36.536 1.00 42.75 502 GLN A O 1
#

pLDDT: mean 77.62, std 14.58, range [39.72, 98.19]

Sequence (502 aa):
MSDPKPSQSPPPTPQSSDPQPASDQYAISRESRVTLPEKFTDAELKAMISDVPMPVSEARAKAHARQSRWADFWVLIGCNLVVFVSSVCIMVVELCASRLIASYLGSSLYTWTSVIGVVLAGISIGNYLGGWIADRFPPHKALGWQFLVSGLATASVLILNRVAANNTGSRPEGVPWQFWVMALVGLVFLAPAVSLGTISPVTASIALGRSRRTGVTVGNIYAWGALGSIVGTFLAGFWLIGDFGTKHIIWMTSAVLLLMGAIVSGGSRALRMFTLFGALQFVLLVGVVASVTAGQAADAARYAVQALTGFSTTAEKFEADDRALTRAQEEGNEARLAMLQQVNLRRLDQKAREDEWSAWGWGLGHKLHELGLLCGLRRDELNEYNDESDYYAINIHTGQQDGDQVKVLRLDYLVHSYYNPLAPSKLHYDYEKVYAAITERAAESWKRTISTALDQPPTAPEFAGALPDRVTFDAEARRLSIEGAMSIEQAIQLLSIVPDGQ

Secondary structure (DSSP, 8-state):
---PPPP-PPPPPP---SPPPPGGGG---GGGG---TTS--HHHHHHHHHHSPPPHHHHHHHHHHHHHHHHHHHHHHHHHHHHHHHHHHHHHHHHHHHHHHHHHH-S-HHHHHHHHHHHHHHHHHHHHHHHHHHHHS-HHHHHHHHHHHHHHHHHHHHHHHHHHHHTTT-PPTT--HHHHHHHHHHHHHHHHHHHHHTHHHHHHHHHHTT-S-HHHHHHHHHHHHHHHHHHHHHHIIIIIHHHH-HHHHHHHHHHHHHHHHHHH-TT-HHHHHHHHHHHHHHHHHHHHHHH--HHHHHHHHHHHHHHHH-----HHHHHHHHHHHHHHHHTT-HHHHHHHHHHHHHHHHHHHHHHHHHHHHHHHHHHHHHHHHHTT---EETTEEEEE-SS-EEEEEEEEETTEEEEEEEETTEEEEEE-TT-TT---SHHHHHHHHHHHHHHHT--PEEEEE-SS--S-TTHHHHS-TTEEEETTTTEEEEESPPPHHHHHHHHHTS-TT-